Protein AF-A0A7J7REA4-F1 (afdb_monomer_lite)

Foldseek 3Di:
DPDQDPCRVPPLVVVLVVCCVPPNDVVSVVSVPDRDDPVVVVVVVVVVVVVVVVVVVVVVPDDDDDDDDDDDDDDDDDDDPPPPPPPPDDDDDDDDDDDDDDPDDPDDPPVVVPPVPDDDDDDDPPPVVPPPPDDDDDDDDDDDDDDDDPDDPDPDDPPVVVLCVVCVVVVNNVLCVCLVVDDPVVNVVSSVVSVVDDPLQVQLLVQLLLCQLVQQEAEEEEFADACVQQVDQATQQQDQLDAPVSDGLQLLLLLLQVQSQVVSCVVPVHGGAHAYEYEYEPSHQPVVVVVCVVCVVNPDDPVRYHYWYFDKDFWAFPVGHGFALAPPHTRIDGQASLSVLVRCVVVVVLVVSVVSNHFKYKYAYSFFSLANTSRSNVVSVCVVLVWQKEFEFAFCDDVDAVPDLQDQFWFWDADPNFIFTQGSVRDDSVQSPDADPVRHRPRGGGGRRIMMHTSVLSVCCNPPVSVVFFWDKDFDQGFGQDPVRDTDRDPGRRTIDTHTYPRRSSRVIPGYDYHYDHCLNHGQGDRHHCPPDNGSHSVSNQVSQQLQQLVLLVVLAAFEADPVRHTADNDQDDDDDDDDDDDDDDDDDDDPDPPSDPAAEEERSNCPSRSPNCNVQGHPYYAYPPWYQYPVGIDHADPVGD

Organism: Pipistrellus kuhlii (NCBI:txid59472)

Secondary structure (DSSP, 8-state):
-PPPPHIIIIIHHHHHHHHHHHH-GGGHHHHTT----HHHHHHHHHHHHHHHHHHHHHHHS----------------S----SSSTTSS-------------SS---SSSHHHHGGG-------TTSGGGSTT--------------------------HHHHHHHHHHTT-GGGGTTGGGS-HHHHHHHHHHHHHSSHHHHHHHHHHHHHHHTT-EEEEEE---BSGGGT-SSBGGG-B---TT--BHHHHHHHHHHHHHHHHHHHHSS-----EEEEE-TTTHHHHHHHHHHTGGGGS-GGGEEEEE--EEE-EETTSPBPEEETTEE-EEE--GGGHHHHHHHTTHHHHHHHTT--EEEEEETTBTT--TT-HHHHHHHHHTT-SEEEEEEESBSSSB---TT-S--EEEEETTEEEEE-TTTS-HHHHT-B-TTSSBSS-EEEEEEEEEEHHHHHHIIIIIGGGPPPEEEEE---EE-TTS-EE--SS--EEEEE--TTGGGGG-SSEEEEE--HHHH--B--S-TTSSSSSSHHHHHHHHHHHHHHHHHHTT-EEE-TTSPBPPSS-----S----------------S--PPP-EEE-TTT-SSSTT-HHHHTT-EEESSEEEETTEEEEPBTTB-

pLDDT: mean 73.22, std 26.01, range [21.48, 98.88]

Radius of gyration: 33.69 Å; chains: 1; bounding box: 92×97×98 Å

InterPro domains:
  IPR002618 UDPGP family [PF01704] (214-561)
  IPR029044 Nucleotide-diphospho-sugar transferases [G3DSA:3.90.550.10] (149-557)
  IPR029044 Nucleotide-diphospho-sugar transferases [SSF53448] (160-635)
  IPR039741 UDP-sugar pyrophosphorylase [PTHR11952] (206-632)

Sequence (642 aa):
MKPHTIAEDLRLPEAKDIVLVMLEDEFVTKWSAVSLSNDTVCRRIDDMSADILDQVCALTRNPSSNLKEDPPTHPPGQDEFSHFFDTVGGFAIDNEYRPASDKNSRMPGILCVVLNLTVFQPNGPGLLAKLQSATQLPRILDAKNHTSFHTAWHQGVMNVSELRHQLSRAGQEHLLQFCDELEAAQQAELYVELQATPEISTYAVMQGLLHISQNRVAVLLLAGGQGTRLGVTYPKGMYDVGLPSHKTLFQLQAERILKLQQLAEKCHGNRCTIPWYIMTSGRTMRSTEEFFAKHRYFGLQKENVVFFQQGMLPAMSFDGKILLEEKSKVSMAPDGNGGLYRALAAWDIVGDMERRGVGCVHVYCVDNILVRVADPRFIGFCVQQGADCCAKERPFSTVVEKTNPTEPVGVVCRVDGVYQVVEYSEISLATAQRRSPDGRLLFNAGNIANHFFTVPFLRDIVNVHEPQLQHHVAQKKIPYVDSQGQLIEPDKPNGIKMEKFVFDIFQFAKKFVVYEVLREDEFSPLKNADSQNGKDNPTTARHALMSLHHCWVLNAGGHFIDENGCRLPAIPRTAAHGQPEAVTAGVVDNLKDASDNPIQCEVSPLSSYAGEGLESLVANREFHAPLIIDEHGAHELVKNGL

Structure (mmCIF, N/CA/C/O backbone):
data_AF-A0A7J7REA4-F1
#
_entry.id   AF-A0A7J7REA4-F1
#
loop_
_atom_site.group_PDB
_atom_site.id
_atom_site.type_symbol
_atom_site.label_atom_id
_atom_site.label_alt_id
_atom_site.label_comp_id
_atom_site.label_asym_id
_atom_site.label_entity_id
_atom_site.label_seq_id
_atom_site.pdbx_PDB_ins_code
_atom_site.Cartn_x
_atom_site.Cartn_y
_atom_site.Cartn_z
_atom_site.occupancy
_atom_site.B_iso_or_equiv
_atom_site.auth_seq_id
_atom_site.auth_comp_id
_atom_site.auth_asym_id
_atom_site.auth_atom_id
_atom_site.pdbx_PDB_model_num
ATOM 1 N N . MET A 1 1 ? 14.511 61.346 -23.668 1.00 34.56 1 MET A N 1
ATOM 2 C CA . MET A 1 1 ? 13.964 60.764 -22.424 1.00 34.56 1 MET A CA 1
ATOM 3 C C . MET A 1 1 ? 15.070 59.947 -21.789 1.00 34.56 1 MET A C 1
ATOM 5 O O . MET A 1 1 ? 15.687 59.173 -22.510 1.00 34.56 1 MET A O 1
ATOM 9 N N . LYS A 1 2 ? 15.393 60.173 -20.511 1.00 41.50 2 LYS A N 1
ATOM 10 C CA . LYS A 1 2 ? 16.272 59.252 -19.776 1.00 41.50 2 LYS A CA 1
ATOM 11 C C . LYS A 1 2 ? 15.465 57.978 -19.482 1.00 41.50 2 LYS A C 1
ATOM 13 O O . LYS A 1 2 ? 14.281 58.124 -19.188 1.00 41.50 2 LYS A O 1
ATOM 18 N N . PRO A 1 3 ? 16.041 56.772 -19.605 1.00 41.50 3 PRO A N 1
ATOM 19 C CA . PRO A 1 3 ? 15.349 55.558 -19.199 1.00 41.50 3 PRO A CA 1
ATOM 20 C C . PRO A 1 3 ? 15.220 55.584 -17.673 1.00 41.50 3 PRO A C 1
ATOM 22 O O . PRO A 1 3 ? 16.229 55.684 -16.976 1.00 41.50 3 PRO A O 1
ATOM 25 N N . HIS A 1 4 ? 13.989 55.574 -17.170 1.00 48.53 4 HIS A N 1
ATOM 26 C CA . HIS A 1 4 ? 13.724 55.390 -15.746 1.00 48.53 4 HIS A CA 1
ATOM 27 C C . HIS A 1 4 ? 14.167 53.978 -15.341 1.00 48.53 4 HIS A C 1
ATOM 29 O O . HIS A 1 4 ? 14.070 53.035 -16.130 1.00 48.53 4 HIS A O 1
ATOM 35 N N . THR A 1 5 ? 14.774 53.848 -14.162 1.00 58.91 5 THR A N 1
ATOM 36 C CA . THR A 1 5 ? 15.313 52.572 -13.671 1.00 58.91 5 THR A CA 1
ATOM 37 C C . THR A 1 5 ? 14.235 51.815 -12.894 1.00 58.91 5 THR A C 1
ATOM 39 O O . THR A 1 5 ? 13.322 52.418 -12.339 1.00 58.91 5 THR A O 1
ATOM 42 N N . ILE A 1 6 ? 14.359 50.486 -12.790 1.00 51.84 6 ILE A N 1
ATOM 43 C CA . ILE A 1 6 ? 13.444 49.611 -12.022 1.00 51.84 6 ILE A CA 1
ATOM 44 C C . ILE A 1 6 ? 13.207 50.135 -10.587 1.00 51.84 6 ILE A C 1
ATOM 46 O O . ILE A 1 6 ? 12.127 49.962 -10.025 1.00 51.84 6 ILE A O 1
ATOM 50 N N . ALA A 1 7 ? 14.195 50.814 -9.995 1.00 51.56 7 ALA A N 1
ATOM 51 C CA . ALA A 1 7 ? 14.078 51.439 -8.680 1.00 51.56 7 ALA A CA 1
ATOM 52 C C . ALA A 1 7 ? 13.133 52.658 -8.660 1.00 51.56 7 ALA A C 1
ATOM 54 O O . ALA A 1 7 ? 12.422 52.853 -7.674 1.00 51.56 7 ALA A O 1
ATOM 55 N N . GLU A 1 8 ? 13.097 53.456 -9.731 1.00 57.34 8 GLU A N 1
ATOM 56 C CA . GLU A 1 8 ? 12.172 54.588 -9.876 1.00 57.34 8 GLU A CA 1
ATOM 57 C C . GLU A 1 8 ? 10.729 54.118 -10.124 1.00 57.34 8 GLU A C 1
ATOM 59 O O . GLU A 1 8 ? 9.806 54.733 -9.592 1.00 57.34 8 GLU A O 1
ATOM 64 N N . ASP A 1 9 ? 10.539 53.004 -10.840 1.00 56.31 9 ASP A N 1
ATOM 65 C CA . ASP A 1 9 ? 9.205 52.521 -11.228 1.00 56.31 9 ASP A CA 1
ATOM 66 C C . ASP A 1 9 ? 8.550 51.584 -10.199 1.00 56.31 9 ASP A C 1
ATOM 68 O O . ASP A 1 9 ? 7.333 51.625 -10.032 1.00 56.31 9 ASP A O 1
ATOM 72 N N . LEU A 1 10 ? 9.322 50.747 -9.492 1.00 53.38 10 LEU A N 1
ATOM 73 C CA . LEU A 1 10 ? 8.761 49.743 -8.572 1.00 53.38 10 LEU A CA 1
ATOM 74 C C . LEU A 1 10 ? 8.948 50.081 -7.092 1.00 53.38 10 LEU A C 1
ATOM 76 O O . LEU A 1 10 ? 8.084 49.761 -6.286 1.00 53.38 10 LEU A O 1
ATOM 80 N N . ARG A 1 11 ? 10.061 50.718 -6.708 1.00 55.75 11 ARG A N 1
ATOM 81 C CA . ARG A 1 11 ? 10.418 50.900 -5.285 1.00 55.75 11 ARG A CA 1
ATOM 82 C C . ARG A 1 11 ? 10.173 52.306 -4.763 1.00 55.75 11 ARG A C 1
ATOM 84 O O . ARG A 1 11 ? 9.809 52.480 -3.601 1.00 55.75 11 ARG A O 1
ATOM 91 N N . LEU A 1 12 ? 10.351 53.319 -5.606 1.00 62.44 12 LEU A N 1
ATOM 92 C CA . LEU A 1 12 ? 10.090 54.704 -5.233 1.00 62.44 12 LEU A CA 1
ATOM 93 C C . LEU A 1 12 ? 8.608 54.967 -4.877 1.00 62.44 12 LEU A C 1
ATOM 95 O O . LEU A 1 12 ? 8.391 55.726 -3.932 1.00 62.44 12 LEU A O 1
ATOM 99 N N . PRO A 1 13 ? 7.600 54.354 -5.537 1.00 66.81 13 PRO A N 1
ATOM 100 C CA . PRO A 1 13 ? 6.200 54.471 -5.116 1.00 66.81 13 PRO A CA 1
ATOM 101 C C . PRO A 1 13 ? 5.946 53.870 -3.725 1.00 66.81 13 PRO A C 1
ATOM 103 O O . PRO A 1 13 ? 5.397 54.547 -2.863 1.00 66.81 13 PRO A O 1
ATOM 106 N N . GLU A 1 14 ? 6.453 52.661 -3.460 1.00 62.25 14 GLU A N 1
ATOM 107 C CA . GLU A 1 14 ? 6.310 51.977 -2.162 1.00 62.25 14 GLU A CA 1
ATOM 108 C C . GLU A 1 14 ? 6.972 52.771 -1.022 1.00 62.25 14 GLU A C 1
ATOM 110 O O . GLU A 1 14 ? 6.407 52.937 0.058 1.00 62.25 14 GLU A O 1
ATOM 115 N N . ALA A 1 15 ? 8.163 53.327 -1.267 1.00 57.84 15 ALA A N 1
ATOM 116 C CA . ALA A 1 15 ? 8.858 54.165 -0.293 1.00 57.84 15 ALA A CA 1
ATOM 117 C C . ALA A 1 15 ? 8.123 55.492 -0.025 1.00 57.84 15 ALA A C 1
ATOM 119 O O . ALA A 1 15 ? 8.150 55.986 1.103 1.00 57.84 15 ALA A O 1
ATOM 120 N N . LYS A 1 16 ? 7.454 56.068 -1.034 1.00 63.91 16 LYS A N 1
ATOM 121 C CA . LYS A 1 16 ? 6.624 57.270 -0.862 1.00 63.91 16 LYS A CA 1
ATOM 122 C C . LYS A 1 16 ? 5.392 56.980 -0.018 1.00 63.91 16 LYS A C 1
ATOM 124 O O . LYS A 1 16 ? 5.098 57.786 0.856 1.00 63.91 16 LYS A O 1
ATOM 129 N N . ASP A 1 17 ? 4.745 55.835 -0.217 1.00 61.41 17 ASP A N 1
ATOM 130 C CA . ASP A 1 17 ? 3.595 55.423 0.592 1.00 61.41 17 ASP A CA 1
ATOM 131 C C . ASP A 1 17 ? 3.987 55.221 2.061 1.00 61.41 17 ASP A C 1
ATOM 133 O O . ASP A 1 17 ? 3.286 55.672 2.965 1.00 61.41 17 ASP A O 1
ATOM 137 N N . ILE A 1 18 ? 5.161 54.638 2.322 1.00 60.00 18 ILE A N 1
ATOM 138 C CA . ILE A 1 18 ? 5.683 54.489 3.688 1.00 60.00 18 ILE A CA 1
ATOM 139 C C . ILE A 1 18 ? 5.977 55.860 4.319 1.00 60.00 18 ILE A C 1
ATOM 141 O O . ILE A 1 18 ? 5.586 56.111 5.458 1.00 60.00 18 ILE A O 1
ATOM 145 N N . VAL A 1 19 ? 6.633 56.775 3.595 1.00 60.12 19 VAL A N 1
ATOM 146 C CA . VAL A 1 19 ? 6.941 58.126 4.104 1.00 60.12 19 VAL A CA 1
ATOM 147 C C . VAL A 1 19 ? 5.669 58.949 4.324 1.00 60.12 19 VAL A C 1
ATOM 149 O O . VAL A 1 19 ? 5.579 59.651 5.329 1.00 60.12 19 VAL A O 1
ATOM 152 N N . LEU A 1 20 ? 4.673 58.819 3.445 1.00 60.06 20 LEU A N 1
ATOM 153 C CA . LEU A 1 20 ? 3.367 59.464 3.571 1.00 60.06 20 LEU A CA 1
ATOM 154 C C . LEU A 1 20 ? 2.648 59.021 4.850 1.00 60.06 20 LEU A C 1
ATOM 156 O O . LEU A 1 20 ? 2.128 59.852 5.592 1.00 60.06 20 LEU A O 1
ATOM 160 N N . VAL A 1 21 ? 2.658 57.714 5.125 1.00 55.62 21 VAL A N 1
ATOM 161 C CA . VAL A 1 21 ? 2.012 57.126 6.305 1.00 55.62 21 VAL A CA 1
ATOM 162 C C . VAL A 1 21 ? 2.757 57.474 7.596 1.00 55.62 21 VAL A C 1
ATOM 164 O O . VAL A 1 21 ? 2.123 57.635 8.637 1.00 55.62 21 VAL A O 1
ATOM 167 N N . MET A 1 22 ? 4.087 57.592 7.555 1.00 50.84 22 MET A N 1
ATOM 168 C CA . MET A 1 22 ? 4.899 57.737 8.769 1.00 50.84 22 MET A CA 1
ATOM 169 C C . MET A 1 22 ? 5.287 59.178 9.129 1.00 50.84 22 MET A C 1
ATOM 171 O O . MET A 1 22 ? 5.562 59.429 10.301 1.00 50.84 22 MET A O 1
ATOM 175 N N . LEU A 1 23 ? 5.380 60.105 8.167 1.00 52.59 23 LEU A N 1
ATOM 176 C CA . LEU A 1 23 ? 6.039 61.409 8.368 1.00 52.59 23 LEU A CA 1
ATOM 177 C C . LEU A 1 23 ? 5.287 62.620 7.783 1.00 52.59 23 LEU A C 1
ATOM 179 O O . LEU A 1 23 ? 5.819 63.723 7.862 1.00 52.59 23 LEU A O 1
ATOM 183 N N . GLU A 1 24 ? 4.061 62.433 7.278 1.00 53.72 24 GLU A N 1
ATOM 184 C CA . GLU A 1 24 ? 3.180 63.457 6.680 1.00 53.72 24 GLU A CA 1
ATOM 185 C C . GLU A 1 24 ? 3.590 63.959 5.272 1.00 53.72 24 GLU A C 1
ATOM 187 O O . GLU A 1 24 ? 4.729 63.834 4.814 1.00 53.72 24 GLU A O 1
ATOM 192 N N . ASP A 1 25 ? 2.616 64.537 4.557 1.00 61.78 25 ASP A N 1
ATOM 193 C CA . ASP A 1 25 ? 2.636 64.779 3.101 1.00 61.78 25 ASP A CA 1
ATOM 194 C C . ASP A 1 25 ? 3.749 65.751 2.642 1.00 61.78 25 ASP A C 1
ATOM 196 O O . ASP A 1 25 ? 4.315 65.623 1.555 1.00 61.78 25 ASP A O 1
ATOM 200 N N . GLU A 1 26 ? 4.158 66.688 3.507 1.00 59.41 26 GLU A N 1
ATOM 201 C CA . GLU A 1 26 ? 5.188 67.696 3.197 1.00 59.41 26 GLU A CA 1
ATOM 202 C C . GLU A 1 26 ? 6.581 67.076 2.929 1.00 59.41 26 GLU A C 1
ATOM 204 O O . GLU A 1 26 ? 7.432 67.675 2.257 1.00 59.41 26 GLU A O 1
ATOM 209 N N . PHE A 1 27 ? 6.833 65.851 3.409 1.00 58.06 27 PHE A N 1
ATOM 210 C CA . PHE A 1 27 ? 8.107 65.146 3.224 1.00 58.06 27 PHE A CA 1
ATOM 211 C C . PHE A 1 27 ? 8.154 64.280 1.956 1.00 58.06 27 PHE A C 1
ATOM 213 O O . PHE A 1 27 ? 9.244 64.014 1.436 1.00 58.06 27 PHE A O 1
ATOM 220 N N . VAL A 1 28 ? 6.999 63.927 1.384 1.00 62.38 28 VAL A N 1
ATOM 221 C CA . VAL A 1 28 ? 6.887 63.147 0.137 1.00 62.38 28 VAL A CA 1
ATOM 222 C C . VAL A 1 28 ? 7.373 63.959 -1.070 1.00 62.38 28 VAL A C 1
ATOM 224 O O . VAL A 1 28 ? 8.021 63.435 -1.986 1.00 62.38 28 VAL A O 1
ATOM 227 N N . THR A 1 29 ? 7.159 65.276 -1.049 1.00 59.56 29 THR A N 1
ATOM 228 C CA . THR A 1 29 ? 7.605 66.204 -2.100 1.00 59.56 29 THR A CA 1
ATOM 229 C C . THR A 1 29 ? 9.129 66.334 -2.142 1.00 59.56 29 THR A C 1
ATOM 231 O O . THR A 1 29 ? 9.713 66.418 -3.221 1.00 59.56 29 THR A O 1
ATOM 234 N N . LYS A 1 30 ? 9.799 66.277 -0.980 1.00 59.06 30 LYS A N 1
ATOM 235 C CA . LYS A 1 30 ? 11.273 66.271 -0.888 1.00 59.06 30 LYS A CA 1
ATOM 236 C C . LYS A 1 30 ? 11.861 64.940 -1.347 1.00 59.06 30 LYS A C 1
ATOM 238 O O . LYS A 1 30 ? 12.885 64.930 -2.025 1.00 59.06 30 LYS A O 1
ATOM 243 N N . TRP A 1 31 ? 11.189 63.832 -1.037 1.00 61.72 31 TRP A N 1
ATOM 244 C CA . TRP A 1 31 ? 11.580 62.502 -1.507 1.00 61.72 31 TRP A CA 1
ATOM 245 C C . TRP A 1 31 ? 11.462 62.368 -3.031 1.00 61.72 31 TRP A C 1
ATOM 247 O O . TRP A 1 31 ? 12.294 61.743 -3.681 1.00 61.72 31 TRP A O 1
ATOM 257 N N . SER A 1 32 ? 10.479 63.046 -3.626 1.00 58.66 32 SER A N 1
ATOM 258 C CA . SER A 1 32 ? 10.269 63.084 -5.079 1.00 58.66 32 SER A CA 1
ATOM 259 C C . SER A 1 32 ? 11.353 63.842 -5.858 1.00 58.66 32 SER A C 1
ATOM 261 O O . SER A 1 32 ? 11.414 63.711 -7.076 1.00 58.66 32 SER A O 1
ATOM 263 N N . ALA A 1 33 ? 12.212 64.611 -5.180 1.00 57.78 33 ALA A N 1
ATOM 264 C CA . ALA A 1 33 ? 13.345 65.306 -5.793 1.00 57.78 33 ALA A CA 1
ATOM 265 C C . ALA A 1 33 ? 14.639 64.464 -5.820 1.00 57.78 33 ALA A C 1
ATOM 267 O O . ALA A 1 33 ? 15.648 64.902 -6.375 1.00 57.78 33 ALA A O 1
ATOM 268 N N . VAL A 1 34 ? 14.633 63.266 -5.221 1.00 56.44 34 VAL A N 1
ATOM 269 C CA . VAL A 1 34 ? 15.790 62.364 -5.185 1.00 56.44 34 VAL A CA 1
ATOM 270 C C . VAL A 1 34 ? 15.839 61.545 -6.479 1.00 56.44 34 VAL A C 1
ATOM 272 O O . VAL A 1 34 ? 14.990 60.689 -6.700 1.00 56.44 34 VAL A O 1
ATOM 275 N N . SER A 1 35 ? 16.838 61.789 -7.336 1.00 52.06 35 SER A N 1
ATOM 276 C CA . SER A 1 35 ? 17.049 60.980 -8.547 1.00 52.06 35 SER A CA 1
ATOM 277 C C . SER A 1 35 ? 17.828 59.705 -8.224 1.00 52.06 35 SER A C 1
ATOM 279 O O . SER A 1 35 ? 18.945 59.790 -7.699 1.00 52.06 35 SER A O 1
ATOM 281 N N . LEU A 1 36 ? 17.299 58.540 -8.593 1.00 57.06 36 LEU A N 1
ATOM 282 C CA . LEU A 1 36 ? 17.948 57.247 -8.367 1.00 57.06 36 LEU A CA 1
ATOM 283 C C . LEU A 1 36 ? 18.664 56.799 -9.649 1.00 57.06 36 LEU A C 1
ATOM 285 O O . LEU A 1 36 ? 18.225 55.908 -10.371 1.00 57.06 36 LEU A O 1
ATOM 289 N N . SER A 1 37 ? 19.796 57.449 -9.942 1.00 55.50 37 SER A N 1
ATOM 290 C CA . SER A 1 37 ? 20.697 57.003 -11.011 1.00 55.50 37 SER A CA 1
ATOM 291 C C . SER A 1 37 ? 21.472 55.759 -10.571 1.00 55.50 37 SER A C 1
ATOM 293 O O . SER A 1 37 ? 22.079 55.769 -9.495 1.00 55.50 37 SER A O 1
ATOM 295 N N . ASN A 1 38 ? 21.531 54.735 -11.430 1.00 52.44 38 ASN A N 1
ATOM 296 C CA . ASN A 1 38 ? 22.321 53.517 -11.199 1.00 52.44 38 ASN A CA 1
ATOM 297 C C . ASN A 1 38 ? 23.788 53.837 -10.853 1.00 52.44 38 ASN A C 1
ATOM 299 O O . ASN A 1 38 ? 24.350 53.233 -9.943 1.00 52.44 38 ASN A O 1
ATOM 303 N N . ASP A 1 39 ? 24.371 54.869 -11.473 1.00 51.62 39 ASP A N 1
ATOM 304 C CA . ASP A 1 39 ? 25.755 55.288 -11.212 1.00 51.62 39 ASP A CA 1
ATOM 305 C C . ASP A 1 39 ? 25.960 55.834 -9.790 1.00 51.62 39 ASP A C 1
ATOM 307 O O . ASP A 1 39 ? 27.051 55.746 -9.231 1.00 51.62 39 ASP A O 1
ATOM 311 N N . THR A 1 40 ? 24.923 56.427 -9.191 1.00 51.72 40 THR A N 1
ATOM 312 C CA . THR A 1 40 ? 24.986 56.966 -7.819 1.00 51.72 40 THR A CA 1
ATOM 313 C C . THR A 1 40 ? 24.809 55.867 -6.775 1.00 51.72 40 THR A C 1
ATOM 315 O O . THR A 1 40 ? 25.388 55.959 -5.693 1.00 51.72 40 THR A O 1
ATOM 318 N N . VAL A 1 41 ? 24.047 54.821 -7.105 1.00 51.44 41 VAL A N 1
ATOM 319 C CA . VAL A 1 41 ? 23.875 53.639 -6.251 1.00 51.44 41 VAL A CA 1
ATOM 320 C C . VAL A 1 41 ? 25.150 52.793 -6.250 1.00 51.44 41 VAL A C 1
ATOM 322 O O . VAL A 1 41 ? 25.654 52.490 -5.172 1.00 51.44 41 VAL A O 1
ATOM 325 N N . CYS A 1 42 ? 25.735 52.507 -7.420 1.00 47.00 42 CYS A N 1
ATOM 326 C CA . CYS A 1 42 ? 26.993 51.755 -7.513 1.00 47.00 42 CYS A CA 1
ATOM 327 C C . CYS A 1 42 ? 28.130 52.428 -6.736 1.00 47.00 42 CYS A C 1
ATOM 329 O O . CYS A 1 42 ? 28.771 51.786 -5.911 1.00 47.00 42 CYS A O 1
ATOM 331 N N . ARG A 1 43 ? 28.320 53.742 -6.914 1.00 50.59 43 ARG A N 1
ATOM 332 C CA . ARG A 1 43 ? 29.416 54.474 -6.261 1.00 50.59 43 ARG A CA 1
ATOM 333 C C . ARG A 1 43 ? 29.320 54.441 -4.727 1.00 50.59 43 ARG A C 1
ATOM 335 O O . ARG A 1 43 ? 30.330 54.317 -4.053 1.00 50.59 43 ARG A O 1
ATOM 342 N N . ARG A 1 44 ? 28.103 54.478 -4.172 1.00 49.47 44 ARG A N 1
ATOM 343 C CA . ARG A 1 44 ? 27.873 54.376 -2.718 1.00 49.47 44 ARG A CA 1
ATOM 344 C C . ARG A 1 44 ? 28.105 52.976 -2.160 1.00 49.47 44 ARG A C 1
ATOM 346 O O . ARG A 1 44 ? 28.542 52.858 -1.021 1.00 49.47 44 ARG A O 1
ATOM 353 N N . ILE A 1 45 ? 27.813 51.940 -2.943 1.00 48.66 45 ILE A N 1
ATOM 354 C CA . ILE A 1 45 ? 28.103 50.553 -2.564 1.00 48.66 45 ILE A CA 1
ATOM 355 C C . ILE A 1 45 ? 29.619 50.332 -2.523 1.00 48.66 45 ILE A C 1
ATOM 357 O O . ILE A 1 45 ? 30.111 49.738 -1.565 1.00 48.66 45 ILE A O 1
ATOM 361 N N . ASP A 1 46 ? 30.353 50.869 -3.500 1.00 48.12 46 ASP A N 1
ATOM 362 C CA . ASP A 1 46 ? 31.818 50.794 -3.540 1.00 48.12 46 ASP A CA 1
ATOM 363 C C . ASP A 1 46 ? 32.459 51.533 -2.349 1.00 48.12 46 ASP A C 1
ATOM 365 O O . ASP A 1 46 ? 33.327 50.977 -1.674 1.00 48.12 46 ASP A O 1
ATOM 369 N N . ASP A 1 47 ? 31.981 52.741 -2.027 1.00 50.62 47 ASP A N 1
ATOM 370 C CA . ASP A 1 47 ? 32.470 53.520 -0.880 1.00 50.62 47 ASP A CA 1
ATOM 371 C C . ASP A 1 47 ? 32.213 52.796 0.459 1.00 50.62 47 ASP A C 1
ATOM 373 O O . ASP A 1 47 ? 33.094 52.723 1.315 1.00 50.62 47 ASP A O 1
ATOM 377 N N . MET A 1 48 ? 31.027 52.197 0.633 1.00 49.50 48 MET A N 1
ATOM 378 C CA . MET A 1 48 ? 30.692 51.407 1.828 1.00 49.50 48 MET A CA 1
ATOM 379 C C . MET A 1 48 ? 31.527 50.126 1.940 1.00 49.50 48 MET A C 1
ATOM 381 O O . MET A 1 48 ? 31.933 49.739 3.035 1.00 49.50 48 MET A O 1
ATOM 385 N N . SER A 1 49 ? 31.789 49.461 0.813 1.00 46.56 49 SER A N 1
ATOM 386 C CA . SER A 1 49 ? 32.636 48.268 0.760 1.00 46.56 49 SER A CA 1
ATOM 387 C C . SER A 1 49 ? 34.074 48.579 1.172 1.00 46.56 49 SER A C 1
ATOM 389 O O . SER A 1 49 ? 34.686 47.762 1.863 1.00 46.56 49 SER A O 1
ATOM 391 N N . ALA A 1 50 ? 34.616 49.724 0.753 1.00 50.91 50 ALA A N 1
ATOM 392 C CA . ALA A 1 50 ? 35.959 50.150 1.128 1.00 50.91 50 ALA A CA 1
ATOM 393 C C . ALA A 1 50 ? 36.060 50.438 2.635 1.00 50.91 50 ALA A C 1
ATOM 395 O O . ALA A 1 50 ? 36.994 49.974 3.286 1.00 50.91 50 ALA A O 1
ATOM 396 N N . ASP A 1 51 ? 35.058 51.112 3.203 1.00 47.00 51 ASP A N 1
ATOM 397 C CA . ASP A 1 51 ? 35.046 51.495 4.619 1.00 47.00 51 ASP A CA 1
ATOM 398 C C . ASP A 1 51 ? 34.940 50.274 5.557 1.00 47.00 51 ASP A C 1
ATOM 400 O O . ASP A 1 51 ? 35.645 50.176 6.563 1.00 47.00 51 ASP A O 1
ATOM 404 N N . ILE A 1 52 ? 34.133 49.271 5.184 1.00 50.34 52 ILE A N 1
ATOM 405 C CA . ILE A 1 52 ? 34.048 47.991 5.910 1.00 50.34 52 ILE A CA 1
ATOM 406 C C . ILE A 1 52 ? 35.389 47.246 5.858 1.00 50.34 52 ILE A C 1
ATOM 408 O O . ILE A 1 52 ? 35.839 46.694 6.865 1.00 50.34 52 ILE A O 1
ATOM 412 N N . LEU A 1 53 ? 36.046 47.231 4.695 1.00 48.34 53 LEU A N 1
ATOM 413 C CA . LEU A 1 53 ? 37.326 46.548 4.521 1.00 48.34 53 LEU A CA 1
ATOM 414 C C . LEU A 1 53 ? 38.428 47.192 5.376 1.00 48.34 53 LEU A C 1
ATOM 416 O O . LEU A 1 53 ? 39.211 46.476 6.009 1.00 48.34 53 LEU A O 1
ATOM 420 N N . ASP A 1 54 ? 38.450 48.523 5.452 1.00 51.75 54 ASP A N 1
ATOM 421 C CA . ASP A 1 54 ? 39.396 49.275 6.275 1.00 51.75 54 ASP A CA 1
ATOM 422 C C . ASP A 1 54 ? 39.165 49.046 7.775 1.00 51.75 54 ASP A C 1
ATOM 424 O O . ASP A 1 54 ? 40.128 48.843 8.520 1.00 51.75 54 ASP A O 1
ATOM 428 N N . GLN A 1 55 ? 37.909 48.969 8.225 1.00 48.91 55 GLN A N 1
ATOM 429 C CA . GLN A 1 55 ? 37.582 48.655 9.621 1.00 48.91 55 GLN A CA 1
ATOM 430 C C . GLN A 1 55 ? 38.010 47.231 10.011 1.00 48.91 55 GLN A C 1
ATOM 432 O O . GLN A 1 55 ? 38.601 47.021 11.074 1.00 48.91 55 GLN A O 1
ATOM 437 N N . VAL A 1 56 ? 37.799 46.251 9.130 1.00 44.78 56 VAL A N 1
ATOM 438 C CA . VAL A 1 56 ? 38.230 44.860 9.353 1.00 44.78 56 VAL A CA 1
ATOM 439 C C . VAL A 1 56 ? 39.762 44.744 9.351 1.00 44.78 56 VAL A C 1
ATOM 441 O O . VAL A 1 56 ? 40.350 44.027 10.169 1.00 44.78 56 VAL A O 1
ATOM 444 N N . CYS A 1 57 ? 40.438 45.494 8.480 1.00 49.50 57 CYS A N 1
ATOM 445 C CA . CYS A 1 57 ? 41.898 45.586 8.451 1.00 49.50 57 CYS A CA 1
ATOM 446 C C . CYS A 1 57 ? 42.479 46.300 9.686 1.00 49.50 57 CYS A C 1
ATOM 448 O O . CYS A 1 57 ? 43.563 45.939 10.146 1.00 49.50 57 CYS A O 1
ATOM 450 N N . ALA A 1 58 ? 41.782 47.282 10.259 1.00 45.88 58 ALA A N 1
ATOM 451 C CA . ALA A 1 58 ? 42.195 47.940 11.499 1.00 45.88 58 ALA A CA 1
ATOM 452 C C . ALA A 1 58 ? 42.095 46.998 12.712 1.00 45.88 58 ALA A C 1
ATOM 454 O O . ALA A 1 58 ? 43.002 46.968 13.545 1.00 45.88 58 ALA A O 1
ATOM 455 N N . LEU A 1 59 ? 41.044 46.172 12.772 1.00 45.06 59 LEU A N 1
ATOM 456 C CA . LEU A 1 59 ? 40.833 45.186 13.841 1.00 45.06 59 LEU A CA 1
ATOM 457 C C . LEU A 1 59 ? 41.859 44.045 13.818 1.00 45.06 59 LEU A C 1
ATOM 459 O O . LEU A 1 59 ? 42.223 43.510 14.861 1.00 45.06 59 LEU A O 1
ATOM 463 N N . THR A 1 60 ? 42.372 43.697 12.639 1.00 41.31 60 THR A N 1
ATOM 464 C CA . THR A 1 60 ? 43.360 42.619 12.467 1.00 41.31 60 THR A CA 1
ATOM 465 C C . THR A 1 60 ? 44.810 43.074 12.664 1.00 41.31 60 THR A C 1
ATOM 467 O O . THR A 1 60 ? 45.693 42.236 12.836 1.00 41.31 60 THR A O 1
ATOM 470 N N . ARG A 1 61 ? 45.081 44.389 12.687 1.00 43.06 61 ARG A N 1
ATOM 471 C CA . ARG A 1 61 ? 46.439 44.951 12.830 1.00 43.06 61 ARG A CA 1
ATOM 472 C C . ARG A 1 61 ? 46.856 45.283 14.265 1.00 43.06 61 ARG A C 1
ATOM 474 O O . ARG A 1 61 ? 48.022 45.614 14.460 1.00 43.06 61 ARG A O 1
ATOM 481 N N . ASN A 1 62 ? 45.967 45.182 15.256 1.00 41.75 62 ASN A N 1
ATOM 482 C CA . ASN A 1 62 ? 46.276 45.557 16.641 1.00 41.75 62 ASN A CA 1
ATOM 483 C C . ASN A 1 62 ? 45.995 44.419 17.647 1.00 41.75 62 ASN A C 1
ATOM 485 O O . ASN A 1 62 ? 44.984 44.434 18.350 1.00 41.75 62 ASN A O 1
ATOM 489 N N . PRO A 1 63 ? 46.878 43.411 17.749 1.00 46.91 63 PRO A N 1
ATOM 490 C CA . PRO A 1 63 ? 46.826 42.441 18.829 1.00 46.91 63 PRO A CA 1
ATOM 491 C C . PRO A 1 63 ? 47.541 43.040 20.050 1.00 46.91 63 PRO A C 1
ATOM 493 O O . PRO A 1 63 ? 48.760 43.186 20.015 1.00 46.91 63 PRO A O 1
ATOM 496 N N . SER A 1 64 ? 46.798 43.341 21.125 1.00 39.28 64 SER A N 1
ATOM 497 C CA . SER A 1 64 ? 47.240 43.676 22.509 1.00 39.28 64 SER A CA 1
ATOM 498 C C . SER A 1 64 ? 46.946 45.110 22.990 1.00 39.28 64 SER A C 1
ATOM 500 O O . SER A 1 64 ? 47.674 46.049 22.682 1.00 39.28 64 SER A O 1
ATOM 502 N N . SER A 1 65 ? 45.910 45.249 23.826 1.00 33.25 65 SER A N 1
ATOM 503 C CA . SER A 1 65 ? 45.784 46.112 25.032 1.00 33.25 65 SER A CA 1
ATOM 504 C C . SER A 1 65 ? 44.283 46.244 25.360 1.00 33.25 65 SER A C 1
ATOM 506 O O . SER A 1 65 ? 43.502 46.555 24.476 1.00 33.25 65 SER A O 1
ATOM 508 N N . ASN A 1 66 ? 43.724 45.989 26.543 1.00 32.38 66 ASN A N 1
ATOM 509 C CA . ASN A 1 66 ? 44.215 45.660 27.875 1.00 32.38 66 ASN A CA 1
ATOM 510 C C . ASN A 1 66 ? 43.184 44.722 28.540 1.00 32.38 66 ASN A C 1
ATOM 512 O O . ASN A 1 66 ? 42.044 45.126 28.752 1.00 32.38 66 ASN A O 1
ATOM 516 N N . LEU A 1 67 ? 43.597 43.511 28.917 1.00 33.50 67 LEU A N 1
ATOM 517 C CA . LEU A 1 67 ? 42.956 42.734 29.980 1.00 33.50 67 LEU A CA 1
ATOM 518 C C . LEU A 1 67 ? 43.597 43.171 31.305 1.00 33.50 67 LEU A C 1
ATOM 520 O O . LEU A 1 67 ? 44.822 43.165 31.424 1.00 33.50 67 LEU A O 1
ATOM 524 N N . LYS A 1 68 ? 42.785 43.559 32.290 1.00 29.61 68 LYS A N 1
ATOM 525 C CA . LYS A 1 68 ? 43.182 43.568 33.703 1.00 29.61 68 LYS A CA 1
ATOM 526 C C . LYS A 1 68 ? 42.273 42.593 34.442 1.00 29.61 68 LYS A C 1
ATOM 528 O O . LYS A 1 68 ? 41.064 42.796 34.478 1.00 29.61 68 LYS A O 1
ATOM 533 N N . GLU A 1 69 ? 42.885 41.539 34.965 1.00 33.91 69 GLU A N 1
ATOM 534 C CA . GLU A 1 69 ? 42.305 40.567 35.892 1.00 33.91 69 GLU A CA 1
ATOM 535 C C . GLU A 1 69 ? 42.283 41.141 37.319 1.00 33.91 69 GLU A C 1
ATOM 537 O O . GLU A 1 69 ? 43.222 41.838 37.704 1.00 33.91 69 GLU A O 1
ATOM 542 N N . ASP A 1 70 ? 41.263 40.786 38.106 1.00 26.34 70 ASP A N 1
ATOM 543 C CA . ASP A 1 70 ? 41.292 40.796 39.577 1.00 26.34 70 ASP A CA 1
ATOM 544 C C . ASP A 1 70 ? 40.690 39.466 40.119 1.00 26.34 70 ASP A C 1
ATOM 546 O O . ASP A 1 70 ? 39.907 38.827 39.410 1.00 26.34 70 ASP A O 1
ATOM 550 N N . PRO A 1 71 ? 41.078 38.998 41.331 1.00 28.06 71 PRO A N 1
ATOM 551 C CA . PRO A 1 71 ? 41.165 37.574 41.701 1.00 28.06 71 PRO A CA 1
ATOM 552 C C . PRO A 1 71 ? 40.000 37.052 42.601 1.00 28.06 71 PRO A C 1
ATOM 554 O O . PRO A 1 71 ? 39.097 37.814 42.945 1.00 28.06 71 PRO A O 1
ATOM 557 N N . PRO A 1 72 ? 39.975 35.744 42.973 1.00 44.00 72 PRO A N 1
ATOM 558 C CA . PRO A 1 72 ? 38.753 34.928 43.057 1.00 44.00 72 PRO A CA 1
ATOM 559 C C . PRO A 1 72 ? 38.247 34.613 44.480 1.00 44.00 72 PRO A C 1
ATOM 561 O O . PRO A 1 72 ? 39.033 34.488 45.418 1.00 44.00 72 PRO A O 1
ATOM 564 N N . THR A 1 73 ? 36.945 34.328 44.628 1.00 29.80 73 THR A N 1
ATOM 565 C CA . THR A 1 73 ? 36.375 33.687 45.835 1.00 29.80 73 THR A CA 1
ATOM 566 C C . THR A 1 73 ? 35.248 32.681 45.502 1.00 29.80 73 THR A C 1
ATOM 568 O O . THR A 1 73 ? 34.122 33.103 45.285 1.00 29.80 73 THR A O 1
ATOM 571 N N . HIS A 1 74 ? 35.601 31.377 45.465 1.00 30.06 74 HIS A N 1
ATOM 572 C CA . HIS A 1 74 ? 34.904 30.110 45.865 1.00 30.06 74 HIS A CA 1
ATOM 573 C C . HIS A 1 74 ? 33.350 29.919 45.829 1.00 30.06 74 HIS A C 1
ATOM 575 O O . HIS A 1 74 ? 32.635 30.867 46.122 1.00 30.06 74 HIS A O 1
ATOM 581 N N . PRO A 1 75 ? 32.802 28.661 45.829 1.00 33.19 75 PRO A N 1
ATOM 582 C CA . PRO A 1 75 ? 33.230 27.370 45.241 1.00 33.19 75 PRO A CA 1
ATOM 583 C C . PRO A 1 75 ? 32.036 26.620 44.524 1.00 33.19 75 PRO A C 1
ATOM 585 O O . PRO A 1 75 ? 31.067 27.273 44.154 1.00 33.19 75 PRO A O 1
ATOM 588 N N . PRO A 1 76 ? 32.088 25.301 44.210 1.00 39.19 76 PRO A N 1
ATOM 589 C CA . PRO A 1 76 ? 31.925 24.775 42.855 1.00 39.19 76 PRO A CA 1
ATOM 590 C C . PRO A 1 76 ? 30.513 24.258 42.506 1.00 39.19 76 PRO A C 1
ATOM 592 O O . PRO A 1 76 ? 29.900 23.498 43.258 1.00 39.19 76 PRO A O 1
ATOM 595 N N . GLY A 1 77 ? 30.066 24.545 41.286 1.00 34.66 77 GLY A N 1
ATOM 596 C CA . GLY A 1 77 ? 28.952 23.843 40.656 1.00 34.66 77 GLY A CA 1
ATOM 597 C C . GLY A 1 77 ? 28.364 24.630 39.491 1.00 34.66 77 GLY A C 1
ATOM 598 O O . GLY A 1 77 ? 27.919 25.748 39.698 1.00 34.66 77 GLY A O 1
ATOM 599 N N . GLN A 1 78 ? 28.301 23.978 38.327 1.00 29.53 78 GLN A N 1
ATOM 600 C CA . GLN A 1 78 ? 27.619 24.371 37.083 1.00 29.53 78 GLN A CA 1
ATOM 601 C C . GLN A 1 78 ? 28.416 25.192 36.049 1.00 29.53 78 GLN A C 1
ATOM 603 O O . GLN A 1 78 ? 28.934 26.267 36.314 1.00 29.53 78 GLN A O 1
ATOM 608 N N . ASP A 1 79 ? 28.500 24.568 34.870 1.00 37.00 79 ASP A N 1
ATOM 609 C CA . ASP A 1 79 ? 28.695 25.044 33.497 1.00 37.00 79 ASP A CA 1
ATOM 610 C C . ASP A 1 79 ? 28.891 26.552 33.244 1.00 37.00 79 ASP A C 1
ATOM 612 O O . ASP A 1 79 ? 27.958 27.338 33.367 1.00 37.00 79 ASP A O 1
ATOM 616 N N . GLU A 1 80 ? 30.051 26.920 32.685 1.00 27.80 80 GLU A N 1
ATOM 617 C CA . GLU A 1 80 ? 30.230 28.170 31.932 1.00 27.80 80 GLU A CA 1
ATOM 618 C C . GLU A 1 80 ? 30.960 27.900 30.605 1.00 27.80 80 GLU A C 1
ATOM 620 O O . GLU A 1 80 ? 32.183 27.928 30.497 1.00 27.80 80 GLU A O 1
ATOM 625 N N . PHE A 1 81 ? 30.170 27.637 29.563 1.00 28.34 81 PHE A N 1
ATOM 626 C CA . PHE A 1 81 ? 30.565 27.761 28.155 1.00 28.34 81 PHE A CA 1
ATOM 627 C C . PHE A 1 81 ? 29.507 28.595 27.406 1.00 28.34 81 PHE A C 1
ATOM 629 O O . PHE A 1 81 ? 29.099 28.252 26.300 1.00 28.34 81 PHE A O 1
ATOM 636 N N . SER A 1 82 ? 29.013 29.677 28.029 1.00 32.19 82 SER A N 1
ATOM 637 C CA . SER A 1 82 ? 27.977 30.543 27.438 1.00 32.19 82 SER A CA 1
ATOM 638 C C . SER A 1 82 ? 28.291 32.042 27.413 1.00 32.19 82 SER A C 1
ATOM 640 O O . SER A 1 82 ? 27.378 32.815 27.155 1.00 32.19 82 SER A O 1
ATOM 642 N N . HIS A 1 83 ? 29.534 32.495 27.618 1.00 29.73 83 HIS A N 1
ATOM 643 C CA . HIS A 1 83 ? 29.801 33.944 27.708 1.00 29.73 83 HIS A CA 1
ATOM 644 C C . HIS A 1 83 ? 30.777 34.528 26.675 1.00 29.73 83 HIS A C 1
ATOM 646 O O . HIS A 1 83 ? 31.493 35.482 26.963 1.00 29.73 83 HIS A O 1
ATOM 652 N N . PHE A 1 84 ? 30.772 34.010 25.441 1.00 26.92 84 PHE A N 1
ATOM 653 C CA . PHE A 1 84 ? 31.502 34.643 24.325 1.00 26.92 84 PHE A CA 1
ATOM 654 C C . PHE A 1 84 ? 30.650 34.953 23.079 1.00 26.92 84 PHE A C 1
ATOM 656 O O . PHE A 1 84 ? 31.134 35.611 22.166 1.00 26.92 84 PHE A O 1
ATOM 663 N N . PHE A 1 85 ? 29.373 34.550 23.033 1.00 26.27 85 PHE A N 1
ATOM 664 C CA . PHE A 1 85 ? 28.501 34.795 21.869 1.00 26.27 85 PHE A CA 1
ATOM 665 C C . PHE A 1 85 ? 27.483 35.941 22.032 1.00 26.27 85 PHE A C 1
ATOM 667 O O . PHE A 1 85 ? 26.769 36.249 21.081 1.00 26.27 85 PHE A O 1
ATOM 674 N N . ASP A 1 86 ? 27.474 36.645 23.166 1.00 27.39 86 ASP A N 1
ATOM 675 C CA . ASP A 1 86 ? 26.412 37.611 23.504 1.00 27.39 86 ASP A CA 1
ATOM 676 C C . ASP A 1 86 ? 26.655 39.081 23.100 1.00 27.39 86 ASP A C 1
ATOM 678 O O . ASP A 1 86 ? 25.893 39.956 23.500 1.00 27.39 86 ASP A O 1
ATOM 682 N N . THR A 1 87 ? 27.637 39.399 22.246 1.00 29.22 87 THR A N 1
ATOM 683 C CA . THR A 1 87 ? 27.900 40.811 21.855 1.00 29.22 87 THR A CA 1
ATOM 684 C C . THR A 1 87 ? 27.585 41.154 20.394 1.00 29.22 87 THR A C 1
ATOM 686 O O . THR A 1 87 ? 27.919 42.242 19.937 1.00 29.22 87 THR A O 1
ATOM 689 N N . VAL A 1 88 ? 26.910 40.279 19.636 1.00 28.86 88 VAL A N 1
ATOM 690 C CA . VAL A 1 88 ? 26.459 40.615 18.259 1.00 28.86 88 VAL A CA 1
ATOM 691 C C . VAL A 1 88 ? 24.950 40.407 18.043 1.00 28.86 88 VAL A C 1
ATOM 693 O O . VAL A 1 88 ? 24.421 40.728 16.984 1.00 28.86 88 VAL A O 1
ATOM 696 N N . GLY A 1 89 ? 24.203 39.970 19.059 1.00 28.61 89 GLY A N 1
ATOM 697 C CA . GLY A 1 89 ? 22.755 39.761 18.963 1.00 28.61 89 GLY A CA 1
ATOM 698 C C . GLY A 1 89 ? 21.996 40.411 20.110 1.00 28.61 89 GLY A C 1
ATOM 699 O O . GLY A 1 89 ? 21.570 39.717 21.021 1.00 28.61 89 GLY A O 1
ATOM 700 N N . GLY A 1 90 ? 21.807 41.732 20.083 1.00 25.00 90 GLY A N 1
ATOM 701 C CA . GLY A 1 90 ? 21.067 42.395 21.156 1.00 25.00 90 GLY A CA 1
ATOM 702 C C . GLY A 1 90 ? 20.789 43.874 20.930 1.00 25.00 90 GLY A C 1
ATOM 703 O O . GLY A 1 90 ? 21.280 44.705 21.682 1.00 25.00 90 GLY A O 1
ATOM 704 N N . PHE A 1 91 ? 19.972 44.217 19.933 1.00 27.19 91 PHE A N 1
ATOM 705 C CA . PHE A 1 91 ? 19.215 45.472 19.978 1.00 27.19 91 PHE A CA 1
ATOM 706 C C . PHE A 1 91 ? 17.768 45.148 20.348 1.00 27.19 91 PHE A C 1
ATOM 708 O O . PHE A 1 91 ? 16.913 44.937 19.490 1.00 27.19 91 PHE A O 1
ATOM 715 N N . ALA A 1 92 ? 17.522 45.078 21.656 1.00 26.20 92 ALA A N 1
ATOM 716 C CA . ALA A 1 92 ? 16.199 45.297 22.212 1.00 26.20 92 ALA A CA 1
ATOM 717 C C . ALA A 1 92 ? 15.890 46.798 22.124 1.00 26.20 92 ALA A C 1
ATOM 719 O O . ALA A 1 92 ? 16.723 47.647 22.443 1.00 26.20 92 ALA A O 1
ATOM 720 N N . ILE A 1 93 ? 14.696 47.104 21.631 1.00 30.92 93 ILE A N 1
ATOM 721 C CA . ILE A 1 93 ? 14.126 48.444 21.590 1.00 30.92 93 ILE A CA 1
ATOM 722 C C . ILE A 1 93 ? 13.799 48.821 23.032 1.00 30.92 93 ILE A C 1
ATOM 724 O O . ILE A 1 93 ? 12.897 48.220 23.606 1.00 30.92 93 ILE A O 1
ATOM 728 N N . ASP A 1 94 ? 14.481 49.822 23.585 1.00 25.81 94 ASP A N 1
ATOM 729 C CA . ASP A 1 94 ? 13.961 50.544 24.741 1.00 25.81 94 ASP A CA 1
ATOM 730 C C . ASP A 1 94 ? 13.857 52.038 24.436 1.00 25.81 94 ASP A C 1
ATOM 732 O O . ASP A 1 94 ? 14.801 52.713 24.017 1.00 25.81 94 ASP A O 1
ATOM 736 N N . ASN A 1 95 ? 12.624 52.511 24.587 1.00 31.38 95 ASN A N 1
ATOM 737 C CA . ASN A 1 95 ? 12.186 53.883 24.433 1.00 31.38 95 ASN A CA 1
ATOM 738 C C . ASN A 1 95 ? 12.747 54.734 25.572 1.00 31.38 95 ASN A C 1
ATOM 740 O O . ASN A 1 95 ? 12.283 54.591 26.695 1.00 31.38 95 ASN A O 1
ATOM 744 N N . GLU A 1 96 ? 13.601 55.714 25.283 1.00 26.39 96 GLU A N 1
ATOM 745 C CA . GLU A 1 96 ? 13.615 56.949 26.072 1.00 26.39 96 GLU A CA 1
ATOM 746 C C . GLU A 1 96 ? 14.174 58.127 25.262 1.00 26.39 96 GLU A C 1
ATOM 748 O O . GLU A 1 96 ? 15.356 58.230 24.940 1.00 26.39 96 GLU A O 1
ATOM 753 N N . TYR A 1 97 ? 13.271 59.036 24.903 1.00 26.19 97 TYR A N 1
ATOM 754 C CA . TYR A 1 97 ? 13.569 60.295 24.236 1.00 26.19 97 TYR A CA 1
ATOM 755 C C . TYR A 1 97 ? 13.912 61.348 25.298 1.00 26.19 97 TYR A C 1
ATOM 757 O O . TYR A 1 97 ? 13.062 61.674 26.130 1.00 26.19 97 TYR A O 1
ATOM 765 N N . ARG A 1 98 ? 15.105 61.960 25.247 1.00 25.39 98 ARG A N 1
ATOM 766 C CA . ARG A 1 98 ? 15.336 63.283 25.860 1.00 25.39 98 ARG A CA 1
ATOM 767 C C . ARG A 1 98 ? 16.183 64.215 24.983 1.00 25.39 98 ARG A C 1
ATOM 769 O O . ARG A 1 98 ? 17.077 63.741 24.287 1.00 25.39 98 ARG A O 1
ATOM 776 N N . PRO A 1 99 ? 15.905 65.537 24.996 1.00 36.16 99 PRO A N 1
ATOM 777 C CA . PRO A 1 99 ? 16.314 66.459 23.939 1.00 36.16 99 PRO A CA 1
ATOM 778 C C . PRO A 1 99 ? 17.401 67.454 24.388 1.00 36.16 99 PRO A C 1
ATOM 780 O O . PRO A 1 99 ? 17.295 68.041 25.460 1.00 36.16 99 PRO A O 1
ATOM 783 N N . ALA A 1 100 ? 18.389 67.724 23.533 1.00 23.81 100 ALA A N 1
ATOM 784 C CA . ALA A 1 100 ? 19.225 68.935 23.579 1.00 23.81 100 ALA A CA 1
ATOM 785 C C . ALA A 1 100 ? 19.931 69.091 22.218 1.00 23.81 100 ALA A C 1
ATOM 787 O O . ALA A 1 100 ? 20.729 68.255 21.819 1.00 23.81 100 ALA A O 1
ATOM 788 N N . SER A 1 101 ? 19.405 69.950 21.345 1.00 33.50 101 SER A N 1
ATOM 789 C CA . SER A 1 101 ? 19.926 71.299 21.078 1.00 33.50 101 SER A CA 1
ATOM 790 C C . SER A 1 101 ? 21.245 71.317 20.300 1.00 33.50 101 SER A C 1
ATOM 792 O O . SER A 1 101 ? 22.251 71.801 20.800 1.00 33.50 101 SER A O 1
ATOM 794 N N . ASP A 1 102 ? 21.202 70.891 19.036 1.00 27.09 102 ASP A N 1
ATOM 795 C CA . ASP A 1 102 ? 21.926 71.645 18.017 1.00 27.09 102 ASP A CA 1
ATOM 796 C C . ASP A 1 102 ? 21.242 71.565 16.647 1.00 27.09 102 ASP A C 1
ATOM 798 O O . ASP A 1 102 ? 20.778 70.514 16.195 1.00 27.09 102 ASP A O 1
ATOM 802 N N . LYS A 1 103 ? 21.094 72.727 16.014 1.00 34.22 103 LYS A N 1
ATOM 803 C CA . LYS A 1 103 ? 20.364 72.915 14.757 1.00 34.22 103 LYS A CA 1
ATOM 804 C C . LYS A 1 103 ? 21.347 72.786 13.592 1.00 34.22 103 LYS A C 1
ATOM 806 O O . LYS A 1 103 ? 21.770 73.824 13.106 1.00 34.22 103 LYS A O 1
ATOM 811 N N . ASN A 1 104 ? 21.722 71.569 13.161 1.00 31.28 104 ASN A N 1
ATOM 812 C CA . ASN A 1 104 ? 22.193 71.312 11.775 1.00 31.28 104 ASN A CA 1
ATOM 813 C C . ASN A 1 104 ? 22.564 69.857 11.396 1.00 31.28 104 ASN A C 1
ATOM 815 O O . ASN A 1 104 ? 23.428 69.642 10.550 1.00 31.28 104 ASN A O 1
ATOM 819 N N . SER A 1 105 ? 21.902 68.825 11.922 1.00 31.36 105 SER A N 1
ATOM 820 C CA . SER A 1 105 ? 22.087 67.463 11.386 1.00 31.36 105 SER A CA 1
ATOM 821 C C . SER A 1 105 ? 20.888 66.557 11.674 1.00 31.36 105 SER A C 1
ATOM 823 O O . SER A 1 105 ? 20.772 65.927 12.719 1.00 31.36 105 SER A O 1
ATOM 825 N N . ARG A 1 106 ? 19.957 66.461 10.722 1.00 29.89 106 ARG A N 1
ATOM 826 C CA . ARG A 1 106 ? 18.898 65.439 10.735 1.00 29.89 106 ARG A CA 1
ATOM 827 C C . ARG A 1 106 ? 18.867 64.715 9.395 1.00 29.89 106 ARG A C 1
ATOM 829 O O . ARG A 1 106 ? 18.089 65.080 8.528 1.00 29.89 106 ARG A O 1
ATOM 836 N N . MET A 1 107 ? 19.725 63.706 9.248 1.00 29.80 107 MET A N 1
ATOM 837 C CA . MET A 1 107 ? 19.487 62.509 8.424 1.00 29.80 107 MET A CA 1
ATOM 838 C C . MET A 1 107 ? 20.581 61.443 8.678 1.00 29.80 107 MET A C 1
ATOM 840 O O . MET A 1 107 ? 21.506 61.322 7.883 1.00 29.80 107 MET A O 1
ATOM 844 N N . PRO A 1 108 ? 20.517 60.670 9.783 1.00 30.38 108 PRO A N 1
ATOM 845 C CA . PRO A 1 108 ? 21.165 59.347 9.773 1.00 30.38 108 PRO A CA 1
ATOM 846 C C . PRO A 1 108 ? 20.228 58.169 10.096 1.00 30.38 108 PRO A C 1
ATOM 848 O O . PRO A 1 108 ? 20.631 57.025 9.946 1.00 30.38 108 PRO A O 1
ATOM 851 N N . GLY A 1 109 ? 18.975 58.406 10.505 1.00 29.94 109 GLY A N 1
ATOM 852 C CA . GLY A 1 109 ? 18.101 57.332 11.012 1.00 29.94 109 GLY A CA 1
ATOM 853 C C . GLY A 1 109 ? 17.231 56.601 9.980 1.00 29.94 109 GLY A C 1
ATOM 854 O O . GLY A 1 109 ? 16.768 55.503 10.255 1.00 29.94 109 GLY A O 1
ATOM 855 N N . ILE A 1 110 ? 16.995 57.176 8.797 1.00 29.77 110 ILE A N 1
ATOM 856 C CA . ILE A 1 110 ? 16.003 56.639 7.836 1.00 29.77 110 ILE A CA 1
ATOM 857 C C . ILE A 1 110 ? 16.654 55.852 6.685 1.00 29.77 110 ILE A C 1
ATOM 859 O O . ILE A 1 110 ? 16.000 55.033 6.046 1.00 29.77 110 ILE A O 1
ATOM 863 N N . LEU A 1 111 ? 17.965 55.996 6.463 1.00 27.91 111 LEU A N 1
ATOM 864 C CA . LEU A 1 111 ? 18.659 55.254 5.402 1.00 27.91 111 LEU A CA 1
ATOM 865 C C . LEU A 1 111 ? 18.907 53.773 5.763 1.00 27.91 111 LEU A C 1
ATOM 867 O O . LEU A 1 111 ? 19.111 52.953 4.873 1.00 27.91 111 LEU A O 1
ATOM 871 N N . CYS A 1 112 ? 18.834 53.414 7.050 1.00 29.95 112 CYS A N 1
ATOM 872 C CA . CYS A 1 112 ? 19.124 52.057 7.525 1.00 29.95 112 CYS A CA 1
ATOM 873 C C . CYS A 1 112 ? 17.969 51.062 7.287 1.00 29.95 112 CYS A C 1
ATOM 875 O O . CYS A 1 112 ? 18.192 49.858 7.228 1.00 29.95 112 CYS A O 1
ATOM 877 N N . VAL A 1 113 ? 16.737 51.545 7.085 1.00 29.17 113 VAL A N 1
ATOM 878 C CA . VAL A 1 113 ? 15.568 50.670 6.861 1.00 29.17 113 VAL A CA 1
ATOM 879 C C . VAL A 1 113 ? 15.382 50.321 5.376 1.00 29.17 113 VAL A C 1
ATOM 881 O O . VAL A 1 113 ? 14.774 49.306 5.054 1.00 29.17 113 VAL A O 1
ATOM 884 N N . VAL A 1 114 ? 15.968 51.096 4.455 1.00 28.42 114 VAL A N 1
ATOM 885 C CA . VAL A 1 114 ? 15.796 50.891 3.001 1.00 28.42 114 VAL A CA 1
ATOM 886 C C . VAL A 1 114 ? 16.958 50.109 2.361 1.00 28.42 114 VAL A C 1
ATOM 888 O O . VAL A 1 114 ? 16.786 49.520 1.298 1.00 28.42 114 VAL A O 1
ATOM 891 N N . LEU A 1 115 ? 18.129 50.017 3.004 1.00 29.97 115 LEU A N 1
ATOM 892 C CA . LEU A 1 115 ? 19.318 49.372 2.416 1.00 29.97 115 LEU A CA 1
ATOM 893 C C . LEU A 1 115 ? 19.425 47.848 2.615 1.00 29.97 115 LEU A C 1
ATOM 895 O O . LEU A 1 115 ? 20.257 47.225 1.963 1.00 29.97 115 LEU A O 1
ATOM 899 N N . ASN A 1 116 ? 18.558 47.215 3.412 1.00 30.08 116 ASN A N 1
ATOM 900 C CA . ASN A 1 116 ? 18.574 45.751 3.596 1.00 30.08 116 ASN A CA 1
ATOM 901 C C . ASN A 1 116 ? 17.869 44.953 2.474 1.00 30.08 116 ASN A C 1
ATOM 903 O O . ASN A 1 116 ? 17.663 43.750 2.612 1.00 30.08 116 ASN A O 1
ATOM 907 N N . LEU A 1 117 ? 17.507 45.595 1.354 1.00 27.80 117 LEU A N 1
ATOM 908 C CA . LEU A 1 117 ? 16.789 44.967 0.232 1.00 27.80 117 LEU A CA 1
ATOM 909 C C . LEU A 1 117 ? 17.508 45.022 -1.130 1.00 27.80 117 LEU A C 1
ATOM 911 O O . LEU A 1 117 ? 16.877 44.777 -2.157 1.00 27.80 117 LEU A O 1
ATOM 915 N N . THR A 1 118 ? 18.821 45.265 -1.184 1.00 27.12 118 THR A N 1
ATOM 916 C CA . THR A 1 118 ? 19.543 45.277 -2.474 1.00 27.12 118 THR A CA 1
ATOM 917 C C . THR A 1 118 ? 20.955 44.715 -2.369 1.00 27.12 118 THR A C 1
ATOM 919 O O . THR A 1 118 ? 21.878 45.421 -1.983 1.00 27.12 118 THR A O 1
ATOM 922 N N . VAL A 1 119 ? 21.141 43.468 -2.813 1.00 26.86 119 VAL A N 1
ATOM 923 C CA . VAL A 1 119 ? 22.418 43.006 -3.373 1.00 26.86 119 VAL A CA 1
ATOM 924 C C . VAL A 1 119 ? 22.121 42.227 -4.655 1.00 26.86 119 VAL A C 1
ATOM 926 O O . VAL A 1 119 ? 21.667 41.088 -4.610 1.00 26.86 119 VAL A O 1
ATOM 929 N N . PHE A 1 120 ? 22.391 42.858 -5.800 1.00 25.42 120 PHE A N 1
ATOM 930 C CA . PHE A 1 120 ? 22.700 42.175 -7.055 1.00 25.42 120 PHE A CA 1
ATOM 931 C C . PHE A 1 120 ? 23.766 42.969 -7.832 1.00 25.42 120 PHE A C 1
ATOM 933 O O . PHE A 1 120 ? 23.577 44.144 -8.125 1.00 25.42 120 PHE A O 1
ATOM 940 N N . GLN A 1 121 ? 24.876 42.264 -8.079 1.00 27.56 121 GLN A N 1
ATOM 941 C CA . GLN A 1 121 ? 25.978 42.380 -9.054 1.00 27.56 121 GLN A CA 1
ATOM 942 C C . GLN A 1 121 ? 26.384 43.721 -9.705 1.00 27.56 121 GLN A C 1
ATOM 944 O O . GLN A 1 121 ? 25.577 44.379 -10.357 1.00 27.56 121 GLN A O 1
ATOM 949 N N . PRO A 1 122 ? 27.712 43.933 -9.824 1.00 28.70 122 PRO A N 1
ATOM 950 C CA . PRO A 1 122 ? 28.323 44.464 -11.035 1.00 28.70 122 PRO A CA 1
ATOM 951 C C . PRO A 1 122 ? 29.169 43.398 -11.760 1.00 28.70 122 PRO A C 1
ATOM 953 O O . PRO A 1 122 ? 30.082 42.794 -11.197 1.00 28.70 122 PRO A O 1
ATOM 956 N N . ASN A 1 123 ? 28.888 43.205 -13.050 1.00 34.41 123 ASN A N 1
ATOM 957 C CA . ASN A 1 123 ? 29.780 42.536 -13.997 1.00 34.41 123 ASN A CA 1
ATOM 958 C C . ASN A 1 123 ? 30.997 43.434 -14.280 1.00 34.41 123 ASN A C 1
ATOM 960 O O . ASN A 1 123 ? 30.836 44.561 -14.747 1.00 34.41 123 ASN A O 1
ATOM 964 N N . GLY A 1 124 ? 32.215 42.930 -14.058 1.00 27.22 124 GLY A N 1
ATOM 965 C CA . GLY A 1 124 ? 33.457 43.622 -14.416 1.00 27.22 124 GLY A CA 1
ATOM 966 C C . GLY A 1 124 ? 34.688 42.698 -14.355 1.00 27.22 124 GLY A C 1
ATOM 967 O O . GLY A 1 124 ? 34.949 42.140 -13.292 1.00 27.22 124 GLY A O 1
ATOM 968 N N . PRO A 1 125 ? 35.502 42.540 -15.422 1.00 30.47 125 PRO A N 1
ATOM 969 C CA . PRO A 1 125 ? 36.607 41.561 -15.473 1.00 30.47 125 PRO A CA 1
ATOM 970 C C . PRO A 1 125 ? 37.854 41.888 -14.618 1.00 30.47 125 PRO A C 1
ATOM 972 O O . PRO A 1 125 ? 38.906 41.285 -14.809 1.00 30.47 125 PRO A O 1
ATOM 975 N N . GLY A 1 126 ? 37.800 42.863 -13.705 1.00 29.58 126 GLY A N 1
ATOM 976 C CA . GLY A 1 126 ? 39.001 43.477 -13.117 1.00 29.58 126 GLY A CA 1
ATOM 977 C C . GLY A 1 126 ? 39.564 42.836 -11.841 1.00 29.58 126 GLY A C 1
ATOM 978 O O . GLY A 1 126 ? 40.733 43.058 -11.525 1.00 29.58 126 GLY A O 1
ATOM 979 N N . LEU A 1 127 ? 38.775 42.059 -11.090 1.00 30.28 127 LEU A N 1
ATOM 980 C CA . LEU A 1 127 ? 39.161 41.629 -9.734 1.00 30.28 127 LEU A CA 1
ATOM 981 C C . LEU A 1 127 ? 39.887 40.270 -9.694 1.00 30.28 127 LEU A C 1
ATOM 983 O O . LEU A 1 127 ? 40.730 40.043 -8.825 1.00 30.28 127 LEU A O 1
ATOM 987 N N . LEU A 1 128 ? 39.634 39.391 -10.671 1.00 30.38 128 LEU A N 1
ATOM 988 C CA . LEU A 1 128 ? 40.224 38.044 -10.719 1.00 30.38 128 LEU A CA 1
ATOM 989 C C . LEU A 1 128 ? 41.746 38.060 -10.969 1.00 30.38 128 LEU A C 1
ATOM 991 O O . LEU A 1 128 ? 42.457 37.153 -10.544 1.00 30.38 128 LEU A O 1
ATOM 995 N N . ALA A 1 129 ? 42.265 39.118 -11.600 1.00 29.91 129 ALA A N 1
ATOM 996 C CA . ALA A 1 129 ? 43.680 39.242 -11.952 1.00 29.91 129 ALA A CA 1
ATOM 997 C C . ALA A 1 129 ? 44.603 39.598 -10.767 1.00 29.91 129 ALA A C 1
ATOM 999 O O . ALA A 1 129 ? 45.820 39.498 -10.898 1.00 29.91 129 ALA A O 1
ATOM 1000 N N . LYS A 1 130 ? 44.063 40.001 -9.604 1.00 29.73 130 LYS A N 1
ATOM 1001 C CA . LYS A 1 130 ? 44.874 40.398 -8.432 1.00 29.73 130 LYS A CA 1
ATOM 1002 C C . LYS A 1 130 ? 44.990 39.335 -7.337 1.00 29.73 130 LYS A C 1
ATOM 1004 O O . LYS A 1 130 ? 45.823 39.488 -6.451 1.00 29.73 130 LYS A O 1
ATOM 1009 N N . LEU A 1 131 ? 44.212 38.255 -7.404 1.00 29.38 131 LEU A N 1
ATOM 1010 C CA . LEU A 1 131 ? 44.224 37.189 -6.391 1.00 29.38 131 LEU A CA 1
ATOM 1011 C C . LEU A 1 131 ? 45.073 35.966 -6.783 1.00 29.38 131 LEU A C 1
ATOM 1013 O O . LEU A 1 131 ? 45.342 35.118 -5.940 1.00 29.38 131 LEU A O 1
ATOM 1017 N N . GLN A 1 132 ? 45.563 35.888 -8.025 1.00 30.45 132 GLN A N 1
ATOM 1018 C CA . GLN A 1 132 ? 46.387 34.765 -8.500 1.00 30.45 132 GLN A CA 1
ATOM 1019 C C . GLN A 1 132 ? 47.889 34.868 -8.153 1.00 30.45 132 GLN A C 1
ATOM 1021 O O . GLN A 1 132 ? 48.642 33.956 -8.482 1.00 30.45 132 GLN A O 1
ATOM 1026 N N . SER A 1 133 ? 48.355 35.926 -7.477 1.00 27.44 133 SER A N 1
ATOM 1027 C CA . SER A 1 133 ? 49.794 36.161 -7.248 1.00 27.44 133 SER A CA 1
ATOM 1028 C C . SER A 1 133 ? 50.310 35.894 -5.824 1.00 27.44 133 SER A C 1
ATOM 1030 O O . SER A 1 133 ? 51.386 36.380 -5.484 1.00 27.44 133 SER A O 1
ATOM 1032 N N . ALA A 1 134 ? 49.603 35.137 -4.980 1.00 25.31 134 ALA A N 1
ATOM 1033 C CA . ALA A 1 134 ? 50.072 34.826 -3.622 1.00 25.31 134 ALA A CA 1
ATOM 1034 C C . ALA A 1 134 ? 49.906 33.338 -3.264 1.00 25.31 134 ALA A C 1
ATOM 1036 O O . ALA A 1 134 ? 48.956 32.925 -2.609 1.00 25.31 134 ALA A O 1
ATOM 1037 N N . THR A 1 135 ? 50.861 32.515 -3.695 1.00 29.64 135 THR A N 1
ATOM 1038 C CA . THR A 1 135 ? 51.072 31.141 -3.206 1.00 29.64 135 THR A CA 1
ATOM 1039 C C . THR A 1 135 ? 52.045 31.134 -2.022 1.00 29.64 135 THR A C 1
ATOM 1041 O O . THR A 1 135 ? 53.130 31.684 -2.196 1.00 29.64 135 THR A O 1
ATOM 1044 N N . GLN A 1 136 ? 51.723 30.455 -0.901 1.00 24.02 136 GLN A N 1
ATOM 1045 C CA . GLN A 1 136 ? 52.638 29.572 -0.130 1.00 24.02 136 GLN A CA 1
ATOM 1046 C C . GLN A 1 136 ? 52.006 28.935 1.149 1.00 24.02 136 GLN A C 1
ATOM 1048 O O . GLN A 1 136 ? 51.594 29.646 2.057 1.00 24.02 136 GLN A O 1
ATOM 1053 N N . LEU A 1 137 ? 52.115 27.589 1.233 1.00 23.30 137 LEU A N 1
ATOM 1054 C CA . LEU A 1 137 ? 52.262 26.692 2.421 1.00 23.30 137 LEU A CA 1
ATOM 1055 C C . LEU A 1 137 ? 51.022 26.139 3.218 1.00 23.30 137 LEU A C 1
ATOM 1057 O O . LEU A 1 137 ? 49.932 26.670 3.061 1.00 23.30 137 LEU A O 1
ATOM 1061 N N . PRO A 1 138 ? 51.126 24.987 3.958 1.00 29.30 138 PRO A N 1
ATOM 1062 C CA . PRO A 1 138 ? 50.553 23.682 3.557 1.00 29.30 138 PRO A CA 1
ATOM 1063 C C . PRO A 1 138 ? 49.725 22.904 4.635 1.00 29.30 138 PRO A C 1
ATOM 1065 O O . PRO A 1 138 ? 49.573 23.327 5.775 1.00 29.30 138 PRO A O 1
ATOM 1068 N N . ARG A 1 139 ? 49.222 21.720 4.227 1.00 28.22 139 ARG A N 1
ATOM 1069 C CA . ARG A 1 139 ? 48.444 20.663 4.934 1.00 28.22 139 ARG A CA 1
ATOM 1070 C C . ARG A 1 139 ? 48.679 20.463 6.449 1.00 28.22 139 ARG A C 1
ATOM 1072 O O . ARG A 1 139 ? 49.808 20.201 6.851 1.00 28.22 139 ARG A O 1
ATOM 1079 N N . ILE A 1 140 ? 47.576 20.305 7.201 1.00 22.19 140 ILE A N 1
ATOM 1080 C CA . ILE A 1 140 ? 47.454 19.459 8.411 1.00 22.19 140 ILE A CA 1
ATOM 1081 C C . ILE A 1 140 ? 46.096 18.718 8.377 1.00 22.19 140 ILE A C 1
ATOM 1083 O O . ILE A 1 140 ? 45.057 19.336 8.159 1.00 22.19 140 ILE A O 1
ATOM 1087 N N . LEU A 1 141 ? 46.132 17.391 8.548 1.00 25.45 141 LEU A N 1
ATOM 1088 C CA . LEU A 1 141 ? 44.997 16.500 8.842 1.00 25.45 141 LEU A CA 1
ATOM 1089 C C . LEU A 1 141 ? 44.672 16.565 10.346 1.00 25.45 141 LEU A C 1
ATOM 1091 O O . LEU A 1 141 ? 45.611 16.501 11.130 1.00 25.45 141 LEU A O 1
ATOM 1095 N N . ASP A 1 142 ? 43.398 16.656 10.746 1.00 21.48 142 ASP A N 1
ATOM 1096 C CA . ASP A 1 142 ? 42.664 15.608 11.493 1.00 21.48 142 ASP A CA 1
ATOM 1097 C C . ASP A 1 142 ? 41.332 16.095 12.107 1.00 21.48 142 ASP A C 1
ATOM 1099 O O . ASP A 1 142 ? 41.087 17.279 12.315 1.00 21.48 142 ASP A O 1
ATOM 1103 N N . ALA A 1 143 ? 40.472 15.107 12.361 1.00 25.66 143 ALA A N 1
ATOM 1104 C CA . ALA A 1 143 ? 39.096 15.110 12.858 1.00 25.66 143 ALA A CA 1
ATOM 1105 C C . ALA A 1 143 ? 38.673 16.154 13.920 1.00 25.66 143 ALA A C 1
ATOM 1107 O O . ALA A 1 143 ? 39.297 16.261 14.974 1.00 25.66 143 ALA A O 1
ATOM 1108 N N . LYS A 1 144 ? 37.474 16.744 13.739 1.00 22.72 144 LYS A N 1
ATOM 1109 C CA . LYS A 1 144 ? 36.272 16.560 14.597 1.00 22.72 144 LYS A CA 1
ATOM 1110 C C . LYS A 1 144 ? 35.148 17.564 14.272 1.00 22.72 144 LYS A C 1
ATOM 1112 O O . LYS A 1 144 ? 35.392 18.745 14.080 1.00 22.72 144 LYS A O 1
ATOM 1117 N N . ASN A 1 145 ? 33.924 17.044 14.383 1.00 23.75 145 ASN A N 1
ATOM 1118 C CA . ASN A 1 145 ? 32.645 17.706 14.671 1.00 23.75 145 ASN A CA 1
ATOM 1119 C C . ASN A 1 145 ? 31.815 18.334 13.536 1.00 23.75 145 ASN A C 1
ATOM 1121 O O . ASN A 1 145 ? 32.102 19.392 12.989 1.00 23.75 145 ASN A O 1
ATOM 1125 N N . HIS A 1 146 ? 30.682 17.657 13.314 1.00 32.44 146 HIS A N 1
ATOM 1126 C CA . HIS A 1 146 ? 29.391 18.192 12.897 1.00 32.44 146 HIS A CA 1
ATOM 1127 C C . HIS A 1 146 ? 29.030 19.491 13.626 1.00 32.44 146 HIS A C 1
ATOM 1129 O O . HIS A 1 146 ? 29.022 19.485 14.854 1.00 32.44 146 HIS A O 1
ATOM 1135 N N . THR A 1 147 ? 28.592 20.502 12.870 1.00 22.89 147 THR A N 1
ATOM 1136 C CA . THR A 1 147 ? 27.342 21.266 13.073 1.00 22.89 147 THR A CA 1
ATOM 1137 C C . THR A 1 147 ? 27.190 22.324 11.970 1.00 22.89 147 THR A C 1
ATOM 1139 O O . THR A 1 147 ? 28.174 22.839 11.453 1.00 22.89 147 THR A O 1
ATOM 1142 N N . SER A 1 148 ? 25.939 22.659 11.635 1.00 22.58 148 SER A N 1
ATOM 1143 C CA . SER A 1 148 ? 25.486 23.736 10.728 1.00 22.58 148 SER A CA 1
ATOM 1144 C C . SER A 1 148 ? 25.560 23.491 9.206 1.00 22.58 148 SER A C 1
ATOM 1146 O O . SER A 1 148 ? 26.414 23.999 8.496 1.00 22.58 148 SER A O 1
ATOM 1148 N N . PHE A 1 149 ? 24.553 22.790 8.675 1.00 23.98 149 PHE A N 1
ATOM 1149 C CA . PHE A 1 149 ? 24.069 23.011 7.305 1.00 23.98 149 PHE A CA 1
ATOM 1150 C C . PHE A 1 149 ? 22.682 23.645 7.396 1.00 23.98 149 PHE A C 1
ATOM 1152 O O . PHE A 1 149 ? 21.679 22.941 7.422 1.00 23.98 149 PHE A O 1
ATOM 1159 N N . HIS A 1 150 ? 22.622 24.970 7.524 1.00 25.64 150 HIS A N 1
ATOM 1160 C CA . HIS A 1 150 ? 21.384 25.727 7.332 1.00 25.64 150 HIS A CA 1
ATOM 1161 C C . HIS A 1 150 ? 21.693 27.206 7.076 1.00 25.64 150 HIS A C 1
ATOM 1163 O O . HIS A 1 150 ? 21.463 28.026 7.949 1.00 25.64 150 HIS A O 1
ATOM 1169 N N . THR A 1 151 ? 22.227 27.511 5.885 1.00 26.38 151 THR A N 1
ATOM 1170 C CA . THR A 1 151 ? 21.979 28.740 5.091 1.00 26.38 151 THR A CA 1
ATOM 1171 C C . THR A 1 151 ? 22.938 28.791 3.898 1.00 26.38 151 THR A C 1
ATOM 1173 O O . THR A 1 151 ? 24.059 29.269 4.009 1.00 26.38 151 THR A O 1
ATOM 1176 N N . ALA A 1 152 ? 22.501 28.310 2.731 1.00 24.58 152 ALA A N 1
ATOM 1177 C CA . ALA A 1 152 ? 23.159 28.618 1.459 1.00 24.58 152 ALA A CA 1
ATOM 1178 C C . ALA A 1 152 ? 22.180 28.432 0.290 1.00 24.58 152 ALA A C 1
ATOM 1180 O O . ALA A 1 152 ? 22.229 27.441 -0.431 1.00 24.58 152 ALA A O 1
ATOM 1181 N N . TRP A 1 153 ? 21.279 29.396 0.093 1.00 24.58 153 TRP A N 1
ATOM 1182 C CA . TRP A 1 153 ? 20.705 29.637 -1.233 1.00 24.58 153 TRP A CA 1
ATOM 1183 C C . TRP A 1 153 ? 21.713 30.498 -1.999 1.00 24.58 153 TRP A C 1
ATOM 1185 O O . TRP A 1 153 ? 21.652 31.723 -1.954 1.00 24.58 153 TRP A O 1
ATOM 1195 N N . HIS A 1 154 ? 22.696 29.860 -2.636 1.00 30.41 154 HIS A N 1
ATOM 1196 C CA . HIS A 1 154 ? 23.596 30.536 -3.565 1.00 30.41 154 HIS A CA 1
ATOM 1197 C C . HIS A 1 154 ? 23.091 30.355 -4.996 1.00 30.41 154 HIS A C 1
ATOM 1199 O O . HIS A 1 154 ? 22.879 29.235 -5.454 1.00 30.41 154 HIS A O 1
ATOM 1205 N N . GLN A 1 155 ? 22.966 31.472 -5.713 1.00 36.38 155 GLN A N 1
ATOM 1206 C CA . GLN A 1 155 ? 23.012 31.510 -7.171 1.00 36.38 155 GLN A CA 1
ATOM 1207 C C . GLN A 1 155 ? 24.340 30.906 -7.630 1.00 36.38 155 GLN A C 1
ATOM 1209 O O . GLN A 1 155 ? 25.388 31.549 -7.556 1.00 36.38 155 GLN A O 1
ATOM 1214 N N . GLY A 1 156 ? 24.298 29.642 -8.037 1.00 35.03 156 GLY A N 1
ATOM 1215 C CA . GLY A 1 156 ? 25.424 28.966 -8.657 1.00 35.03 156 GLY A CA 1
ATOM 1216 C C . GLY A 1 156 ? 25.540 29.384 -10.117 1.00 35.03 156 GLY A C 1
ATOM 1217 O O . GLY A 1 156 ? 24.569 29.333 -10.867 1.00 35.03 156 GLY A O 1
ATOM 1218 N N . VAL A 1 157 ? 26.739 29.781 -10.533 1.00 42.25 157 VAL A N 1
ATOM 1219 C CA . VAL A 1 157 ? 27.124 29.794 -11.949 1.00 42.25 157 VAL A CA 1
ATOM 1220 C C . VAL A 1 157 ? 26.878 28.385 -12.510 1.00 42.25 157 VAL A C 1
ATOM 1222 O O . VAL A 1 157 ? 27.309 27.419 -11.879 1.00 42.25 157 VAL A O 1
ATOM 1225 N N . MET A 1 158 ? 26.187 28.257 -13.654 1.00 49.91 158 MET A N 1
ATOM 1226 C CA . MET A 1 158 ? 25.951 26.963 -14.317 1.00 49.91 158 MET A CA 1
ATOM 1227 C C . MET A 1 158 ? 27.282 26.224 -14.500 1.00 49.91 158 MET A C 1
ATOM 1229 O O . MET A 1 158 ? 28.116 26.625 -15.311 1.00 49.91 158 MET A O 1
ATOM 1233 N N . ASN A 1 159 ? 27.489 25.141 -13.749 1.00 61.97 159 ASN A N 1
ATOM 1234 C CA . ASN A 1 159 ? 28.671 24.299 -13.885 1.00 61.97 159 ASN A CA 1
ATOM 1235 C C . ASN A 1 159 ? 28.306 23.066 -14.716 1.00 61.97 159 ASN A C 1
ATOM 1237 O O . ASN A 1 159 ? 28.100 21.970 -14.196 1.00 61.97 159 ASN A O 1
ATOM 1241 N N . VAL A 1 160 ? 28.208 23.265 -16.032 1.00 57.75 160 VAL A N 1
ATOM 1242 C CA . VAL A 1 160 ? 27.864 22.210 -17.000 1.00 57.75 160 VAL A CA 1
ATOM 1243 C C . VAL A 1 160 ? 28.871 21.053 -16.952 1.00 57.75 160 VAL A C 1
ATOM 1245 O O . VAL A 1 160 ? 28.494 19.907 -17.177 1.00 57.75 160 VAL A O 1
ATOM 1248 N N . SER A 1 161 ? 30.137 21.312 -16.599 1.00 59.75 161 SER A N 1
ATOM 1249 C CA . SER A 1 161 ? 31.147 20.260 -16.413 1.00 59.75 161 SER A CA 1
ATOM 1250 C C . SER A 1 161 ? 30.857 19.335 -15.229 1.00 59.75 161 SER A C 1
ATOM 1252 O O . SER A 1 161 ? 31.066 18.130 -15.357 1.00 59.75 161 SER A O 1
ATOM 1254 N N . GLU A 1 162 ? 30.345 19.863 -14.114 1.00 58.38 162 GLU A N 1
ATOM 1255 C CA . GLU A 1 162 ? 29.936 19.044 -12.966 1.00 58.38 162 GLU A CA 1
ATOM 1256 C C . GLU A 1 162 ? 28.703 18.206 -13.325 1.00 58.38 162 GLU A C 1
ATOM 1258 O O . GLU A 1 162 ? 28.726 16.987 -13.181 1.00 58.38 162 GLU A O 1
ATOM 1263 N N . LEU A 1 163 ? 27.677 18.828 -13.920 1.00 60.38 163 LEU A N 1
ATOM 1264 C CA . LEU A 1 163 ? 26.458 18.133 -14.349 1.00 60.38 163 LEU A CA 1
ATOM 1265 C C . LEU A 1 163 ? 26.754 17.030 -15.383 1.00 60.38 163 LEU A C 1
ATOM 1267 O O . LEU A 1 163 ? 26.214 15.928 -15.298 1.00 60.38 163 LEU A O 1
ATOM 1271 N N . ARG A 1 164 ? 27.661 17.285 -16.336 1.00 65.06 164 ARG A N 1
ATOM 1272 C CA . ARG A 1 164 ? 28.102 16.289 -17.325 1.00 65.06 164 ARG A CA 1
ATOM 1273 C C . ARG A 1 164 ? 28.812 15.113 -16.657 1.00 65.06 164 ARG A C 1
ATOM 1275 O O . ARG A 1 164 ? 28.522 13.966 -16.985 1.00 65.06 164 ARG A O 1
ATOM 1282 N N . HIS A 1 165 ? 29.681 15.371 -15.680 1.00 61.56 165 HIS A N 1
ATOM 1283 C CA . HIS A 1 165 ? 30.345 14.314 -14.914 1.00 61.56 165 HIS A CA 1
ATOM 1284 C C . HIS A 1 165 ? 29.344 13.483 -14.082 1.00 61.56 165 HIS A C 1
ATOM 1286 O O . HIS A 1 165 ? 29.455 12.257 -14.021 1.00 61.56 165 HIS A O 1
ATOM 1292 N N . GLN A 1 166 ? 28.331 14.119 -13.489 1.00 57.28 166 GLN A N 1
ATOM 1293 C CA . GLN A 1 166 ? 27.266 13.456 -12.727 1.00 57.28 166 GLN A CA 1
ATOM 1294 C C . GLN A 1 166 ? 26.370 12.575 -13.615 1.00 57.28 166 GLN A C 1
ATOM 1296 O O . GLN A 1 166 ? 26.159 11.398 -13.310 1.00 57.28 166 GLN A O 1
ATOM 1301 N N . LEU A 1 167 ? 25.913 13.096 -14.758 1.00 56.31 167 LEU A N 1
ATOM 1302 C CA . LEU A 1 167 ? 25.093 12.353 -15.721 1.00 56.31 167 LEU A CA 1
ATOM 1303 C C . LEU A 1 167 ? 25.870 11.213 -16.391 1.00 56.31 167 LEU A C 1
ATOM 1305 O O . LEU A 1 167 ? 25.307 10.143 -16.620 1.00 56.31 167 LEU A O 1
ATOM 1309 N N . SER A 1 168 ? 27.172 11.387 -16.633 1.00 58.38 168 SER A N 1
ATOM 1310 C CA . SER A 1 168 ? 28.042 10.332 -17.169 1.00 58.38 168 SER A CA 1
ATOM 1311 C C . SER A 1 168 ? 28.173 9.146 -16.198 1.00 58.38 168 SER A C 1
ATOM 1313 O O . SER A 1 168 ? 28.060 7.990 -16.608 1.00 58.38 168 SER A O 1
ATOM 1315 N N . ARG A 1 169 ? 28.266 9.397 -14.879 1.00 54.44 169 ARG A N 1
ATOM 1316 C CA . ARG A 1 169 ? 28.239 8.336 -13.845 1.00 54.44 169 ARG A CA 1
ATOM 1317 C C . ARG A 1 169 ? 26.911 7.578 -13.781 1.00 54.44 169 ARG A C 1
ATOM 1319 O O . ARG A 1 169 ? 26.900 6.428 -13.347 1.00 54.44 169 ARG A O 1
ATOM 1326 N N . ALA A 1 170 ? 25.820 8.215 -14.199 1.00 47.12 170 ALA A N 1
ATOM 1327 C CA . ALA A 1 170 ? 24.492 7.618 -14.293 1.00 47.12 170 ALA A CA 1
ATOM 1328 C C . ALA A 1 170 ? 24.193 7.004 -15.678 1.00 47.12 170 ALA A C 1
ATOM 1330 O O . ALA A 1 170 ? 23.099 6.487 -15.884 1.00 47.12 170 ALA A O 1
ATOM 1331 N N . GLY A 1 171 ? 25.130 7.058 -16.637 1.00 45.16 171 GLY A N 1
ATOM 1332 C CA . GLY A 1 171 ? 24.917 6.584 -18.012 1.00 45.16 171 GLY A CA 1
ATOM 1333 C C . GLY A 1 171 ? 23.943 7.442 -18.835 1.00 45.16 171 GLY A C 1
ATOM 1334 O O . GLY A 1 171 ? 23.472 7.012 -19.885 1.00 45.16 171 GLY A O 1
ATOM 1335 N N . GLN A 1 172 ? 23.634 8.658 -18.377 1.00 54.16 172 GLN A N 1
ATOM 1336 C CA . GLN A 1 172 ? 22.618 9.550 -18.947 1.00 54.16 172 GLN A CA 1
ATOM 1337 C C . GLN A 1 172 ? 23.204 10.810 -19.599 1.00 54.16 172 GLN A C 1
ATOM 1339 O O . GLN A 1 172 ? 22.528 11.823 -19.746 1.00 54.16 172 GLN A O 1
ATOM 1344 N N . GLU A 1 173 ? 24.461 10.759 -20.038 1.00 57.25 173 GLU A N 1
ATOM 1345 C CA . GLU A 1 173 ? 25.126 11.901 -20.685 1.00 57.25 173 GLU A CA 1
ATOM 1346 C C . GLU A 1 173 ? 24.415 12.365 -21.974 1.00 57.25 173 GLU A C 1
ATOM 1348 O O . GLU A 1 173 ? 24.486 13.537 -22.336 1.00 57.25 173 GLU A O 1
ATOM 1353 N N . HIS A 1 174 ? 23.644 11.476 -22.614 1.00 65.25 174 HIS A N 1
ATOM 1354 C CA . HIS A 1 174 ? 22.817 11.782 -23.786 1.00 65.25 174 HIS A CA 1
ATOM 1355 C C . HIS A 1 174 ? 21.764 12.879 -23.536 1.00 65.25 174 HIS A C 1
ATOM 1357 O O . HIS A 1 174 ? 21.363 13.554 -24.479 1.00 65.25 174 HIS A O 1
ATOM 1363 N N . LEU A 1 175 ? 21.355 13.121 -22.284 1.00 58.06 175 LEU A N 1
ATOM 1364 C CA . LEU A 1 175 ? 20.427 14.205 -21.932 1.00 58.06 175 LEU A CA 1
ATOM 1365 C C . LEU A 1 175 ? 21.025 15.603 -22.161 1.00 58.06 175 LEU A C 1
ATOM 1367 O O . LEU A 1 175 ? 20.290 16.581 -22.261 1.00 58.06 175 LEU A O 1
ATOM 1371 N N . LEU A 1 176 ? 22.353 15.703 -22.290 1.00 69.88 176 LEU A N 1
ATOM 1372 C CA . LEU A 1 176 ? 23.052 16.945 -22.620 1.00 69.88 176 LEU A CA 1
ATOM 1373 C C . LEU A 1 176 ? 23.364 17.089 -24.117 1.00 69.88 176 LEU A C 1
ATOM 1375 O O . LEU A 1 176 ? 23.996 18.073 -24.497 1.00 69.88 176 LEU A O 1
ATOM 1379 N N . GLN A 1 177 ? 22.940 16.144 -24.966 1.00 66.12 177 GLN A N 1
ATOM 1380 C CA . GLN A 1 177 ? 23.321 16.089 -26.385 1.00 66.12 177 GLN A CA 1
ATOM 1381 C C . GLN A 1 177 ? 22.963 17.365 -27.164 1.00 66.12 177 GLN A C 1
ATOM 1383 O O . GLN A 1 177 ? 23.698 17.737 -28.072 1.00 66.12 177 GLN A O 1
ATOM 1388 N N . PHE A 1 178 ? 21.885 18.049 -26.773 1.00 68.81 178 PHE A N 1
ATOM 1389 C CA . PHE A 1 178 ? 21.419 19.292 -27.399 1.00 68.81 178 PHE A CA 1
ATOM 1390 C C . PHE A 1 178 ? 21.548 20.508 -26.474 1.00 68.81 178 PHE A C 1
ATOM 1392 O O . PHE A 1 178 ? 21.031 21.576 -26.783 1.00 68.81 178 PHE A O 1
ATOM 1399 N N . CYS A 1 179 ? 22.229 20.374 -25.329 1.00 68.00 179 CYS A N 1
ATOM 1400 C CA . CYS A 1 179 ? 22.331 21.457 -24.348 1.00 68.00 179 CYS A CA 1
ATOM 1401 C C . CYS A 1 179 ? 23.002 22.701 -24.950 1.00 68.00 179 CYS A C 1
ATOM 1403 O O . CYS A 1 179 ? 22.570 23.818 -24.681 1.00 68.00 179 CYS A O 1
ATOM 1405 N N . ASP A 1 180 ? 24.006 22.509 -25.808 1.00 71.62 180 ASP A N 1
ATOM 1406 C CA . ASP A 1 180 ? 24.731 23.594 -26.482 1.00 71.62 180 ASP A CA 1
ATOM 1407 C C . ASP A 1 180 ? 23.906 24.265 -27.607 1.00 71.62 180 ASP A C 1
ATOM 1409 O O . ASP A 1 180 ? 24.290 25.324 -28.101 1.00 71.62 180 ASP A O 1
ATOM 1413 N N . GLU A 1 181 ? 22.764 23.680 -27.993 1.00 73.38 181 GLU A N 1
ATOM 1414 C CA . GLU A 1 181 ? 21.836 24.206 -29.009 1.00 73.38 181 GLU A CA 1
ATOM 1415 C C . GLU A 1 181 ? 20.690 25.042 -28.403 1.00 73.38 181 GLU A C 1
ATOM 1417 O O . GLU A 1 181 ? 19.946 25.694 -29.136 1.00 73.38 181 GLU A O 1
ATOM 1422 N N . LEU A 1 182 ? 20.547 25.040 -27.072 1.00 67.06 182 LEU A N 1
ATOM 1423 C CA . LEU A 1 182 ? 19.505 25.763 -26.336 1.00 67.06 182 LEU A CA 1
ATOM 1424 C C . LEU A 1 182 ? 19.923 27.199 -25.987 1.00 67.06 182 LEU A C 1
ATOM 1426 O O . LEU A 1 182 ? 21.095 27.491 -25.746 1.00 67.06 182 LEU A O 1
ATOM 1430 N N . GLU A 1 183 ? 18.948 28.104 -25.885 1.00 68.31 183 GLU A N 1
ATOM 1431 C CA . GLU A 1 183 ? 19.189 29.468 -25.398 1.00 68.31 183 GLU A CA 1
ATOM 1432 C C . GLU A 1 183 ? 19.504 29.481 -23.891 1.00 68.31 183 GLU A C 1
ATOM 1434 O O . GLU A 1 183 ? 19.070 28.606 -23.145 1.00 68.31 183 GLU A O 1
ATOM 1439 N N . ALA A 1 184 ? 20.204 30.509 -23.397 1.00 59.22 184 ALA A N 1
ATOM 1440 C CA . ALA A 1 184 ? 20.677 30.565 -22.005 1.00 59.22 184 ALA A CA 1
ATOM 1441 C C . ALA A 1 184 ? 19.564 30.411 -20.941 1.00 59.22 184 ALA A C 1
ATOM 1443 O O . ALA A 1 184 ? 19.814 29.879 -19.861 1.00 59.22 184 ALA A O 1
ATOM 1444 N N . ALA A 1 185 ? 18.335 30.849 -21.240 1.00 55.66 185 ALA A N 1
ATOM 1445 C CA . ALA A 1 185 ? 17.179 30.661 -20.360 1.00 55.66 185 ALA A CA 1
ATOM 1446 C C . ALA A 1 185 ? 16.685 29.201 -20.343 1.00 55.66 185 ALA A C 1
ATOM 1448 O O . ALA A 1 185 ? 16.390 28.668 -19.278 1.00 55.66 185 ALA A O 1
ATOM 1449 N N . GLN A 1 186 ? 16.673 28.537 -21.502 1.00 56.47 186 GLN A N 1
ATOM 1450 C CA . GLN A 1 186 ? 16.295 27.127 -21.647 1.00 56.47 186 GLN A CA 1
ATOM 1451 C C . GLN A 1 186 ? 17.367 26.195 -21.073 1.00 56.47 186 GLN A C 1
ATOM 1453 O O . GLN A 1 186 ? 17.043 25.179 -20.472 1.00 56.47 186 GLN A O 1
ATOM 1458 N N . GLN A 1 187 ? 18.646 26.560 -21.200 1.00 58.69 187 GLN A N 1
ATOM 1459 C CA . GLN A 1 187 ? 19.750 25.867 -20.536 1.00 58.69 187 GLN A CA 1
ATOM 1460 C C . GLN A 1 187 ? 19.621 25.946 -19.014 1.00 58.69 187 GLN A C 1
ATOM 1462 O O . GLN A 1 187 ? 19.840 24.945 -18.344 1.00 58.69 187 GLN A O 1
ATOM 1467 N N . ALA A 1 188 ? 19.237 27.104 -18.465 1.00 58.41 188 ALA A N 1
ATOM 1468 C CA . ALA A 1 188 ? 19.011 27.258 -17.030 1.00 58.41 188 ALA A CA 1
ATOM 1469 C C . ALA A 1 188 ? 17.800 26.442 -16.540 1.00 58.41 188 ALA A C 1
ATOM 1471 O O . ALA A 1 188 ? 17.857 25.865 -15.458 1.00 58.41 188 ALA A O 1
ATOM 1472 N N . GLU A 1 189 ? 16.733 26.355 -17.336 1.00 57.31 189 GLU A N 1
ATOM 1473 C CA . GLU A 1 189 ? 15.541 25.555 -17.027 1.00 57.31 189 GLU A CA 1
ATOM 1474 C C . GLU A 1 189 ? 15.842 24.049 -17.085 1.00 57.31 189 GLU A C 1
ATOM 1476 O O . GLU A 1 189 ? 15.618 23.342 -16.103 1.00 57.31 189 GLU A O 1
ATOM 1481 N N . LEU A 1 190 ? 16.496 23.585 -18.157 1.00 58.56 190 LEU A N 1
ATOM 1482 C CA . LEU A 1 190 ? 17.003 22.215 -18.284 1.00 58.56 190 LEU A CA 1
ATOM 1483 C C . LEU A 1 190 ? 17.989 21.872 -17.154 1.00 58.56 190 LEU A C 1
ATOM 1485 O O . LEU A 1 190 ? 17.957 20.775 -16.606 1.00 58.56 190 LEU A O 1
ATOM 1489 N N . TYR A 1 191 ? 18.856 22.810 -16.766 1.00 58.50 191 TYR A N 1
ATOM 1490 C CA . TYR A 1 191 ? 19.796 22.639 -15.658 1.00 58.50 191 TYR A CA 1
ATOM 1491 C C . TYR A 1 191 ? 19.072 22.473 -14.317 1.00 58.50 191 TYR A C 1
ATOM 1493 O O . TYR A 1 191 ? 19.452 21.608 -13.535 1.00 58.50 191 TYR A O 1
ATOM 1501 N N . VAL A 1 192 ? 18.006 23.237 -14.056 1.00 56.22 192 VAL A N 1
ATOM 1502 C CA . VAL A 1 192 ? 17.176 23.081 -12.848 1.00 56.22 192 VAL A CA 1
ATOM 1503 C C . VAL A 1 192 ? 16.417 21.750 -12.861 1.00 56.22 192 VAL A C 1
ATOM 1505 O O . VAL A 1 192 ? 16.380 21.069 -11.836 1.00 56.22 192 VAL A O 1
ATOM 1508 N N . GLU A 1 193 ? 15.871 21.329 -14.004 1.00 54.88 193 GLU A N 1
ATOM 1509 C CA . GLU A 1 193 ? 15.182 20.037 -14.146 1.00 54.88 193 GLU A CA 1
ATOM 1510 C C . GLU A 1 193 ? 16.124 18.836 -13.953 1.00 54.88 193 GLU A C 1
ATOM 1512 O O . GLU A 1 193 ? 15.783 17.872 -13.258 1.00 54.88 193 GLU A O 1
ATOM 1517 N N . LEU A 1 194 ? 17.340 18.913 -14.503 1.00 52.59 194 LEU A N 1
ATOM 1518 C CA . LEU A 1 194 ? 18.373 17.884 -14.359 1.00 52.59 194 LEU A CA 1
ATOM 1519 C C . LEU A 1 194 ? 19.035 17.907 -12.969 1.00 52.59 194 LEU A C 1
ATOM 1521 O O . LEU A 1 194 ? 19.427 16.858 -12.463 1.00 52.59 194 LEU A O 1
ATOM 1525 N N . GLN A 1 195 ? 19.111 19.063 -12.299 1.00 49.72 195 GLN A N 1
ATOM 1526 C CA . GLN A 1 195 ? 19.507 19.138 -10.885 1.00 49.72 195 GLN A CA 1
ATOM 1527 C C . GLN A 1 195 ? 18.427 18.579 -9.945 1.00 49.72 195 GLN A C 1
ATOM 1529 O O . GLN A 1 195 ? 18.755 18.000 -8.908 1.00 49.72 195 GLN A O 1
ATOM 1534 N N . ALA A 1 196 ? 17.145 18.711 -10.299 1.00 50.00 196 ALA A N 1
ATOM 1535 C CA . ALA A 1 196 ? 16.031 18.145 -9.537 1.00 50.00 196 ALA A CA 1
ATOM 1536 C C . ALA A 1 196 ? 15.903 16.612 -9.690 1.00 50.00 196 ALA A C 1
ATOM 1538 O O . ALA A 1 196 ? 15.244 15.959 -8.877 1.00 50.00 196 ALA A O 1
ATOM 1539 N N . THR A 1 197 ? 16.567 16.012 -10.684 1.00 48.69 197 THR A N 1
ATOM 1540 C CA . THR A 1 197 ? 16.411 14.594 -11.048 1.00 48.69 197 THR A CA 1
ATOM 1541 C C . THR A 1 197 ? 17.705 14.121 -11.728 1.00 48.69 197 THR A C 1
ATOM 1543 O O . THR A 1 197 ? 17.816 14.344 -12.930 1.00 48.69 197 THR A O 1
ATOM 1546 N N . PRO A 1 198 ? 18.725 13.535 -11.037 1.00 43.69 198 PRO A N 1
ATOM 1547 C CA . PRO A 1 198 ? 18.687 12.168 -10.477 1.00 43.69 198 PRO A CA 1
ATOM 1548 C C . PRO A 1 198 ? 19.583 11.904 -9.225 1.00 43.69 198 PRO A C 1
ATOM 1550 O O . PRO A 1 198 ? 19.670 10.760 -8.759 1.00 43.69 198 PRO A O 1
ATOM 1553 N N . GLU A 1 199 ? 20.249 12.911 -8.644 1.00 38.00 199 GLU A N 1
ATOM 1554 C CA . GLU A 1 199 ? 21.248 12.697 -7.574 1.00 38.00 199 GLU A CA 1
ATOM 1555 C C . GLU A 1 199 ? 20.618 12.346 -6.216 1.00 38.00 199 GLU A C 1
ATOM 1557 O O . GLU A 1 199 ? 21.087 11.441 -5.519 1.00 38.00 199 GLU A O 1
ATOM 1562 N N . ILE A 1 200 ? 19.490 12.980 -5.877 1.00 39.53 200 ILE A N 1
ATOM 1563 C CA . ILE A 1 200 ? 18.725 12.683 -4.653 1.00 39.53 200 ILE A CA 1
ATOM 1564 C C . ILE A 1 200 ? 18.052 11.307 -4.763 1.00 39.53 200 ILE A C 1
ATOM 1566 O O . ILE A 1 200 ? 18.045 10.542 -3.799 1.00 39.53 200 ILE A O 1
ATOM 1570 N N . SER A 1 201 ? 17.549 10.953 -5.952 1.00 51.91 201 SER A N 1
ATOM 1571 C CA . SER A 1 201 ? 16.894 9.663 -6.202 1.00 51.91 201 SER A CA 1
ATOM 1572 C C . SER A 1 201 ? 17.884 8.503 -6.076 1.00 51.91 201 SER A C 1
ATOM 1574 O O . SER A 1 201 ? 17.619 7.547 -5.351 1.00 51.91 201 SER A O 1
ATOM 1576 N N . THR A 1 202 ? 19.072 8.610 -6.680 1.00 61.81 202 THR A N 1
ATOM 1577 C CA . THR A 1 202 ? 20.077 7.534 -6.631 1.00 61.81 202 THR A CA 1
ATOM 1578 C C . THR A 1 202 ? 20.643 7.353 -5.223 1.00 61.81 202 THR A C 1
ATOM 1580 O O . THR A 1 202 ? 20.727 6.226 -4.732 1.00 61.81 202 THR A O 1
ATOM 1583 N N . TYR A 1 203 ? 20.969 8.447 -4.525 1.00 67.62 203 TYR A N 1
ATOM 1584 C CA . TYR A 1 203 ? 21.455 8.363 -3.148 1.00 67.62 203 TYR A CA 1
ATOM 1585 C C . TYR A 1 203 ? 20.378 7.827 -2.188 1.00 67.62 203 TYR A C 1
ATOM 1587 O O . TYR A 1 203 ? 20.688 6.994 -1.336 1.00 67.62 203 TYR A O 1
ATOM 1595 N N . ALA A 1 204 ? 19.109 8.227 -2.346 1.00 71.69 204 ALA A N 1
ATOM 1596 C CA . ALA A 1 204 ? 17.991 7.655 -1.590 1.00 71.69 204 ALA A CA 1
ATOM 1597 C C . ALA A 1 204 ? 17.829 6.153 -1.850 1.00 71.69 204 ALA A C 1
ATOM 1599 O O . ALA A 1 204 ? 17.779 5.390 -0.889 1.00 71.69 204 ALA A O 1
ATOM 1600 N N . VAL A 1 205 ? 17.861 5.700 -3.111 1.00 78.62 205 VAL A N 1
ATOM 1601 C CA . VAL A 1 205 ? 17.852 4.259 -3.432 1.00 78.62 205 VAL A CA 1
ATOM 1602 C C . VAL A 1 205 ? 18.986 3.533 -2.711 1.00 78.62 205 VAL A C 1
ATOM 1604 O O . VAL A 1 205 ? 18.743 2.516 -2.064 1.00 78.62 205 VAL A O 1
ATOM 1607 N N . MET A 1 206 ? 20.214 4.054 -2.784 1.00 81.19 206 MET A N 1
ATOM 1608 C CA . MET A 1 206 ? 21.374 3.434 -2.137 1.00 81.19 206 MET A CA 1
ATOM 1609 C C . MET A 1 206 ? 21.222 3.376 -0.614 1.00 81.19 206 MET A C 1
ATOM 1611 O O . MET A 1 206 ? 21.542 2.355 -0.011 1.00 81.19 206 MET A O 1
ATOM 1615 N N . GLN A 1 207 ? 20.709 4.437 0.017 1.00 85.75 207 GLN A N 1
ATOM 1616 C CA . GLN A 1 207 ? 20.443 4.439 1.457 1.00 85.75 207 GLN A CA 1
ATOM 1617 C C . GLN A 1 207 ? 19.345 3.443 1.839 1.00 85.75 207 GLN A C 1
ATOM 1619 O O . GLN A 1 207 ? 19.502 2.718 2.822 1.00 85.75 207 GLN A O 1
ATOM 1624 N N . GLY A 1 208 ? 18.264 3.355 1.063 1.00 89.81 208 GLY A N 1
ATOM 1625 C CA . GLY A 1 208 ? 17.204 2.375 1.289 1.00 89.81 208 GLY A CA 1
ATOM 1626 C C . GLY A 1 208 ? 17.703 0.938 1.154 1.00 89.81 208 GLY A C 1
ATOM 1627 O O . GLY A 1 208 ? 17.490 0.131 2.057 1.00 89.81 208 GLY A O 1
ATOM 1628 N N . LEU A 1 209 ? 18.437 0.629 0.080 1.00 90.06 209 LEU A N 1
ATOM 1629 C CA . LEU A 1 209 ? 19.043 -0.692 -0.130 1.00 90.06 209 LEU A CA 1
ATOM 1630 C C . LEU A 1 209 ? 20.068 -1.044 0.954 1.00 90.06 209 LEU A C 1
ATOM 1632 O O . LEU A 1 209 ? 20.119 -2.197 1.375 1.00 90.06 209 LEU A O 1
ATOM 1636 N N . LEU A 1 210 ? 20.819 -0.065 1.467 1.00 92.38 210 LEU A N 1
ATOM 1637 C CA . LEU A 1 210 ? 21.717 -0.261 2.606 1.00 92.38 210 LEU A CA 1
ATOM 1638 C C . LEU A 1 210 ? 20.947 -0.629 3.885 1.00 92.38 210 LEU A C 1
ATOM 1640 O O . LEU A 1 210 ? 21.367 -1.507 4.632 1.00 92.38 210 LEU A O 1
ATOM 1644 N N . HIS A 1 211 ? 19.804 0.006 4.150 1.00 94.94 211 HIS A N 1
ATOM 1645 C CA . HIS A 1 211 ? 18.982 -0.340 5.317 1.00 94.94 211 HIS A CA 1
ATOM 1646 C C . HIS A 1 211 ? 18.361 -1.732 5.179 1.00 94.94 211 HIS A C 1
ATOM 1648 O O . HIS A 1 211 ? 18.279 -2.471 6.164 1.00 94.94 211 HIS A O 1
ATOM 1654 N N . ILE A 1 212 ? 17.962 -2.100 3.959 1.00 96.25 212 ILE A N 1
ATOM 1655 C CA . ILE A 1 212 ? 17.491 -3.449 3.636 1.00 96.25 212 ILE A CA 1
ATOM 1656 C C . ILE A 1 212 ? 18.618 -4.464 3.860 1.00 96.25 212 ILE A C 1
ATOM 1658 O O . ILE A 1 212 ? 18.405 -5.445 4.570 1.00 96.25 212 ILE A O 1
ATOM 1662 N N . SER A 1 213 ? 19.825 -4.215 3.335 1.00 95.50 213 SER A N 1
ATOM 1663 C CA . SER A 1 213 ? 20.961 -5.138 3.474 1.00 95.50 213 SER A CA 1
ATOM 1664 C C . SER A 1 213 ? 21.379 -5.335 4.933 1.00 95.50 213 SER A C 1
ATOM 1666 O O . SER A 1 213 ? 21.814 -6.418 5.313 1.00 95.50 213 SER A O 1
ATOM 1668 N N . GLN A 1 214 ? 21.181 -4.329 5.783 1.00 96.19 214 GLN A N 1
ATOM 1669 C CA . GLN A 1 214 ? 21.449 -4.392 7.221 1.00 96.19 214 GLN A CA 1
ATOM 1670 C C . GLN A 1 214 ? 20.316 -5.029 8.051 1.00 96.19 214 GLN A C 1
ATOM 1672 O O . GLN A 1 214 ? 20.378 -4.985 9.278 1.00 96.19 214 GLN A O 1
ATOM 1677 N N . ASN A 1 215 ? 19.282 -5.605 7.421 1.00 97.44 215 ASN A N 1
ATOM 1678 C CA . ASN A 1 215 ? 18.097 -6.171 8.087 1.00 97.44 215 ASN A CA 1
ATOM 1679 C C . ASN A 1 215 ? 17.324 -5.154 8.952 1.00 97.44 215 ASN A C 1
ATOM 1681 O O . ASN A 1 215 ? 16.659 -5.525 9.918 1.00 97.44 215 ASN A O 1
ATOM 1685 N N . ARG A 1 216 ? 17.400 -3.856 8.622 1.00 97.62 216 ARG A N 1
ATOM 1686 C CA . ARG A 1 216 ? 16.762 -2.781 9.407 1.00 97.62 216 ARG A CA 1
ATOM 1687 C C . ARG A 1 216 ? 15.379 -2.387 8.895 1.00 97.62 216 ARG A C 1
ATOM 1689 O O . ARG A 1 216 ? 14.767 -1.490 9.471 1.00 97.62 216 ARG A O 1
ATOM 1696 N N . VAL A 1 217 ? 14.888 -3.036 7.844 1.00 98.31 217 VAL A N 1
ATOM 1697 C CA . VAL A 1 217 ? 13.597 -2.744 7.211 1.00 98.31 217 VAL A CA 1
ATOM 1698 C C . VAL A 1 217 ? 12.654 -3.921 7.403 1.00 98.31 217 VAL A C 1
ATOM 1700 O O . VAL A 1 217 ? 12.999 -5.052 7.074 1.00 98.31 217 VAL A O 1
ATOM 1703 N N . ALA A 1 218 ? 11.438 -3.639 7.859 1.00 98.69 218 ALA A N 1
ATOM 1704 C CA . ALA A 1 218 ? 10.315 -4.562 7.777 1.00 98.69 218 ALA A CA 1
ATOM 1705 C C . ALA A 1 218 ? 9.163 -3.950 6.981 1.00 98.69 218 ALA A C 1
ATOM 1707 O O . ALA A 1 218 ? 9.075 -2.733 6.798 1.00 98.69 218 ALA A O 1
ATOM 1708 N N . VAL A 1 219 ? 8.243 -4.801 6.542 1.00 98.75 219 VAL A N 1
ATOM 1709 C CA . VAL A 1 219 ? 6.995 -4.365 5.918 1.00 98.75 219 VAL A CA 1
ATOM 1710 C C . VAL A 1 219 ? 5.802 -4.873 6.710 1.00 98.75 219 VAL A C 1
ATOM 1712 O O . VAL A 1 219 ? 5.812 -5.998 7.212 1.00 98.75 219 VAL A O 1
ATOM 1715 N N . LEU A 1 220 ? 4.768 -4.043 6.817 1.00 98.81 220 LEU A N 1
ATOM 1716 C CA . LEU A 1 220 ? 3.534 -4.374 7.513 1.00 98.81 220 LEU A CA 1
ATOM 1717 C C . LEU A 1 220 ? 2.341 -4.202 6.581 1.00 98.81 220 LEU A C 1
ATOM 1719 O O . LEU A 1 220 ? 2.006 -3.101 6.147 1.00 98.81 220 LEU A O 1
ATOM 1723 N N . LEU A 1 221 ? 1.683 -5.314 6.293 1.00 98.62 221 LEU A N 1
ATOM 1724 C CA . LEU A 1 221 ? 0.547 -5.379 5.398 1.00 98.62 221 LEU A CA 1
ATOM 1725 C C . LEU A 1 221 ? -0.773 -5.283 6.164 1.00 98.62 221 LEU A C 1
ATOM 1727 O O . LEU A 1 221 ? -1.075 -6.114 7.024 1.00 98.62 221 LEU A O 1
ATOM 1731 N N . LEU A 1 222 ? -1.608 -4.323 5.775 1.00 97.50 222 LEU A N 1
ATOM 1732 C CA . LEU A 1 222 ? -2.981 -4.184 6.250 1.00 97.50 222 LEU A CA 1
ATOM 1733 C C . LEU A 1 222 ? -3.922 -5.073 5.408 1.00 97.50 222 LEU A C 1
ATOM 1735 O O . LEU A 1 222 ? -4.472 -4.633 4.396 1.00 97.50 222 LEU A O 1
ATOM 1739 N N . ALA A 1 223 ? -4.126 -6.326 5.833 1.00 95.88 223 ALA A N 1
ATOM 1740 C CA . ALA A 1 223 ? -4.943 -7.349 5.156 1.00 95.88 223 ALA A CA 1
ATOM 1741 C C . ALA A 1 223 ? -6.193 -7.781 5.963 1.00 95.88 223 ALA A C 1
ATOM 1743 O O . ALA A 1 223 ? -6.713 -8.893 5.822 1.00 95.88 223 ALA A O 1
ATOM 1744 N N . GLY A 1 224 ? -6.713 -6.890 6.814 1.00 88.88 224 GLY A N 1
ATOM 1745 C CA . GLY A 1 224 ? -7.917 -7.148 7.617 1.00 88.88 224 GLY A CA 1
ATOM 1746 C C . GLY A 1 224 ? -9.225 -7.191 6.824 1.00 88.88 224 GLY A C 1
ATOM 1747 O O . GLY A 1 224 ? -10.189 -7.833 7.249 1.00 88.88 224 GLY A O 1
ATOM 1748 N N . GLY A 1 225 ? -9.264 -6.513 5.674 1.00 78.88 225 GLY A N 1
ATOM 1749 C CA . GLY A 1 225 ? -10.466 -6.362 4.858 1.00 78.88 225 GLY A CA 1
ATOM 1750 C C . GLY A 1 225 ? -10.859 -7.638 4.108 1.00 78.88 225 GLY A C 1
ATOM 1751 O O . GLY A 1 225 ? -10.039 -8.258 3.429 1.00 78.88 225 GLY A O 1
ATOM 1752 N N . GLN A 1 226 ? -12.143 -7.998 4.169 1.00 75.12 226 GLN A N 1
ATOM 1753 C CA . GLN A 1 226 ? -12.712 -9.038 3.305 1.00 75.12 226 GLN A CA 1
ATOM 1754 C C . GLN A 1 226 ? -12.957 -8.510 1.879 1.00 75.12 226 GLN A C 1
ATOM 1756 O O . GLN A 1 226 ? -13.220 -7.323 1.679 1.00 75.12 226 GLN A O 1
ATOM 1761 N N . GLY A 1 227 ? -12.919 -9.400 0.881 1.00 75.62 227 GLY A N 1
ATOM 1762 C CA . GLY A 1 227 ? -13.183 -9.085 -0.528 1.00 75.62 227 GLY A CA 1
ATOM 1763 C C . GLY A 1 227 ? -14.664 -8.962 -0.908 1.00 75.62 227 GLY A C 1
ATOM 1764 O O . GLY A 1 227 ? -14.988 -8.998 -2.089 1.00 75.62 227 GLY A O 1
ATOM 1765 N N . THR A 1 228 ? -15.579 -8.790 0.050 1.00 78.19 228 THR A N 1
ATOM 1766 C CA . THR A 1 228 ? -17.032 -8.873 -0.197 1.00 78.19 228 THR A CA 1
ATOM 1767 C C . THR A 1 228 ? -17.544 -7.846 -1.208 1.00 78.19 228 THR A C 1
ATOM 1769 O O . THR A 1 228 ? -18.406 -8.170 -2.019 1.00 78.19 228 THR A O 1
ATOM 1772 N N . ARG A 1 229 ? -16.975 -6.629 -1.243 1.00 80.88 229 ARG A N 1
ATOM 1773 C CA . ARG A 1 229 ? -17.310 -5.605 -2.256 1.00 80.88 229 ARG A CA 1
ATOM 1774 C C . ARG A 1 229 ? -16.895 -6.003 -3.679 1.00 80.88 229 ARG A C 1
ATOM 1776 O O . ARG A 1 229 ? -17.455 -5.471 -4.632 1.00 80.88 229 ARG A O 1
ATOM 1783 N N . LEU A 1 230 ? -15.954 -6.935 -3.819 1.00 84.25 230 LEU A N 1
ATOM 1784 C CA . LEU A 1 230 ? -15.535 -7.521 -5.095 1.00 84.25 230 LEU A CA 1
ATOM 1785 C C . LEU A 1 230 ? -16.393 -8.741 -5.483 1.00 84.25 230 LEU A C 1
ATOM 1787 O O . LEU A 1 230 ? -16.152 -9.344 -6.519 1.00 84.25 230 LEU A O 1
ATOM 1791 N N . GLY A 1 231 ? -17.377 -9.123 -4.659 1.00 84.81 231 GLY A N 1
ATOM 1792 C CA . GLY A 1 231 ? -18.224 -10.295 -4.896 1.00 84.81 231 GLY A CA 1
ATOM 1793 C C . GLY A 1 231 ? -17.589 -11.628 -4.491 1.00 84.81 231 GLY A C 1
ATOM 1794 O O . GLY A 1 231 ? -18.106 -12.677 -4.861 1.00 84.81 231 GLY A O 1
ATOM 1795 N N . VAL A 1 232 ? -16.492 -11.609 -3.723 1.00 88.50 232 VAL A N 1
ATOM 1796 C CA . VAL A 1 232 ? -15.777 -12.822 -3.292 1.00 88.50 232 VAL A CA 1
ATOM 1797 C C . VAL A 1 232 ? -15.796 -12.992 -1.774 1.00 88.50 232 VAL A C 1
ATOM 1799 O O . VAL A 1 232 ? -15.869 -12.024 -1.015 1.00 88.50 232 VAL A O 1
ATOM 1802 N N . THR A 1 233 ? -15.720 -14.243 -1.318 1.00 87.50 233 THR A N 1
ATOM 1803 C CA . THR A 1 233 ? -15.764 -14.607 0.111 1.00 87.50 233 THR A CA 1
ATOM 1804 C C . THR A 1 233 ? -14.382 -14.706 0.759 1.00 87.50 233 THR A C 1
ATOM 1806 O O . THR A 1 233 ? -14.278 -14.731 1.986 1.00 87.50 233 THR A O 1
ATOM 1809 N N . TYR A 1 234 ? -13.318 -14.735 -0.043 1.00 91.56 234 TYR A N 1
ATOM 1810 C CA . TYR A 1 234 ? -11.936 -14.830 0.419 1.00 91.56 234 TYR A CA 1
ATOM 1811 C C . TYR A 1 234 ? -11.282 -13.445 0.643 1.00 91.56 234 TYR A C 1
ATOM 1813 O O . TYR A 1 234 ? -11.809 -12.414 0.203 1.00 91.56 234 TYR A O 1
ATOM 1821 N N . PRO A 1 235 ? -10.149 -13.377 1.373 1.00 93.50 235 PRO A N 1
ATOM 1822 C CA . PRO A 1 235 ? -9.394 -12.140 1.585 1.00 93.50 235 PRO A CA 1
ATOM 1823 C C . PRO A 1 235 ? -8.904 -11.512 0.277 1.00 93.50 235 PRO A C 1
ATOM 1825 O O . PRO A 1 235 ? -8.467 -12.220 -0.629 1.00 93.50 235 PRO A O 1
ATOM 1828 N N . LYS A 1 236 ? -8.892 -10.174 0.201 1.00 93.56 236 LYS A N 1
ATOM 1829 C CA . LYS A 1 236 ? -8.503 -9.443 -1.021 1.00 93.56 236 LYS A CA 1
ATOM 1830 C C . LYS A 1 236 ? -7.117 -9.808 -1.559 1.00 93.56 236 LYS A C 1
ATOM 1832 O O . LYS A 1 236 ? -6.927 -9.791 -2.765 1.00 93.56 236 LYS A O 1
ATOM 1837 N N . GLY A 1 237 ? -6.158 -10.147 -0.697 1.00 95.94 237 GLY A N 1
ATOM 1838 C CA . GLY A 1 237 ? -4.808 -10.503 -1.145 1.00 95.94 237 GLY A CA 1
ATOM 1839 C C . GLY A 1 237 ? -4.755 -11.751 -2.040 1.00 95.94 237 GLY A C 1
ATOM 1840 O O . GLY A 1 237 ? -3.824 -11.895 -2.824 1.00 95.94 237 GLY A O 1
ATOM 1841 N N . MET A 1 238 ? -5.767 -12.626 -1.977 1.00 96.50 238 MET A N 1
ATOM 1842 C CA . MET A 1 238 ? -5.875 -13.817 -2.836 1.00 96.50 238 MET A CA 1
ATOM 1843 C C . MET A 1 238 ? -6.536 -13.527 -4.187 1.00 96.50 238 MET A C 1
ATOM 1845 O O . MET A 1 238 ? -6.780 -14.449 -4.958 1.00 96.50 238 MET A O 1
ATOM 1849 N N . TYR A 1 239 ? -6.902 -12.274 -4.455 1.00 96.69 239 TYR A N 1
ATOM 1850 C CA . TYR A 1 239 ? -7.593 -11.919 -5.684 1.00 96.69 239 TYR A CA 1
ATOM 1851 C C . TYR A 1 239 ? -6.634 -12.004 -6.877 1.00 96.69 239 TYR A C 1
ATOM 1853 O O . TYR A 1 239 ? -5.559 -11.403 -6.851 1.00 96.69 239 TYR A O 1
ATOM 1861 N N . ASP A 1 240 ? -7.047 -12.738 -7.909 1.00 96.88 240 ASP A N 1
ATOM 1862 C CA . ASP A 1 240 ? -6.457 -12.716 -9.247 1.00 96.88 240 ASP A CA 1
ATOM 1863 C C . ASP A 1 240 ? -7.238 -11.704 -10.094 1.00 96.88 240 ASP A C 1
ATOM 1865 O O . ASP A 1 240 ? -8.455 -11.815 -10.256 1.00 96.88 240 ASP A O 1
ATOM 1869 N N . VAL A 1 241 ? -6.551 -10.673 -10.586 1.00 95.75 241 VAL A N 1
ATOM 1870 C CA . VAL A 1 241 ? -7.167 -9.607 -11.393 1.00 95.75 241 VAL A CA 1
ATOM 1871 C C . VAL A 1 241 ? -7.236 -9.949 -12.889 1.00 95.75 241 VAL A C 1
ATOM 1873 O O . VAL A 1 241 ? -7.717 -9.130 -13.676 1.00 95.75 241 VAL A O 1
ATOM 1876 N N . GLY A 1 242 ? -6.768 -11.140 -13.280 1.00 95.81 242 GLY A N 1
ATOM 1877 C CA . GLY A 1 242 ? -6.684 -11.594 -14.666 1.00 95.81 242 GLY A CA 1
ATOM 1878 C C . GLY A 1 242 ? -5.429 -11.089 -15.371 1.00 95.81 242 GLY A C 1
ATOM 1879 O O . GLY A 1 242 ? -5.520 -10.593 -16.493 1.00 95.81 242 GLY A O 1
ATOM 1880 N N . LEU A 1 243 ? -4.279 -11.143 -14.693 1.00 96.06 243 LEU A N 1
ATOM 1881 C CA . LEU A 1 243 ? -2.980 -10.942 -15.346 1.00 96.06 243 LEU A CA 1
ATOM 1882 C C . LEU A 1 243 ? -2.628 -12.163 -16.211 1.00 96.06 243 LEU A C 1
ATOM 1884 O O . LEU A 1 243 ? -3.075 -13.261 -15.875 1.00 96.06 243 LEU A O 1
ATOM 1888 N N . PRO A 1 244 ? -1.797 -12.015 -17.261 1.00 95.12 244 PRO A N 1
ATOM 1889 C CA . PRO A 1 244 ? -1.293 -13.151 -18.037 1.00 95.12 244 PRO A CA 1
ATOM 1890 C C . PRO A 1 244 ? -0.700 -14.288 -17.181 1.00 95.12 244 PRO A C 1
ATOM 1892 O O . PRO A 1 244 ? -0.903 -15.461 -17.484 1.00 95.12 244 PRO A O 1
ATOM 1895 N N . SER A 1 245 ? -0.024 -13.960 -16.077 1.00 95.94 245 SER A N 1
ATOM 1896 C CA . SER A 1 245 ? 0.538 -14.932 -15.130 1.00 95.94 245 SER A CA 1
ATOM 1897 C C . SER A 1 245 ? -0.460 -15.532 -14.133 1.00 95.94 245 SER A C 1
ATOM 1899 O O . SER A 1 245 ? -0.107 -16.466 -13.410 1.00 95.94 245 SER A O 1
ATOM 1901 N N . HIS A 1 246 ? -1.672 -14.974 -14.023 1.00 96.81 246 HIS A N 1
ATOM 1902 C CA . HIS A 1 246 ? -2.662 -15.290 -12.983 1.00 96.81 246 HIS A CA 1
ATOM 1903 C C . HIS A 1 246 ? -2.157 -15.141 -11.531 1.00 96.81 246 HIS A C 1
ATOM 1905 O O . HIS A 1 246 ? -2.724 -15.709 -10.590 1.00 96.81 246 HIS A O 1
ATOM 1911 N N . LYS A 1 247 ? -1.082 -14.367 -11.309 1.00 98.12 247 LYS A N 1
ATOM 1912 C CA . LYS A 1 247 ? -0.546 -14.109 -9.966 1.00 98.12 247 LYS A CA 1
ATOM 1913 C C . LYS A 1 247 ? -1.532 -13.300 -9.123 1.00 98.12 247 LYS A C 1
ATOM 1915 O O . LYS A 1 247 ? -2.097 -12.295 -9.552 1.00 98.12 247 LYS A O 1
ATOM 1920 N N . THR A 1 248 ? -1.688 -13.715 -7.867 1.00 98.25 248 THR A N 1
ATOM 1921 C CA . THR A 1 248 ? -2.496 -12.981 -6.877 1.00 98.25 248 THR A CA 1
ATOM 1922 C C . THR A 1 248 ? -1.749 -11.770 -6.316 1.00 98.25 248 THR A C 1
ATOM 1924 O O . THR A 1 248 ? -0.519 -11.702 -6.381 1.00 98.25 248 THR A O 1
ATOM 1927 N N . LEU A 1 249 ? -2.471 -10.838 -5.681 1.00 98.25 249 LEU A N 1
ATOM 1928 C CA . LEU A 1 249 ? -1.852 -9.676 -5.024 1.00 98.25 249 LEU A CA 1
ATOM 1929 C C . LEU A 1 249 ? -0.797 -10.079 -3.978 1.00 98.25 249 LEU A C 1
ATOM 1931 O O . LEU A 1 249 ? 0.267 -9.465 -3.924 1.00 98.25 249 LEU A O 1
ATOM 1935 N N . PHE A 1 250 ? -1.049 -11.128 -3.185 1.00 98.50 250 PHE A N 1
ATOM 1936 C CA . PHE A 1 250 ? -0.067 -11.645 -2.226 1.00 98.50 250 PHE A CA 1
ATOM 1937 C C . PHE A 1 250 ? 1.210 -12.131 -2.910 1.00 98.50 250 PHE A C 1
ATOM 1939 O O . PHE A 1 250 ? 2.301 -11.839 -2.426 1.00 98.50 250 PHE A O 1
ATOM 1946 N N . GLN A 1 251 ? 1.090 -12.842 -4.033 1.00 98.62 251 GLN A N 1
ATOM 1947 C CA . GLN A 1 251 ? 2.257 -13.344 -4.751 1.00 98.62 251 GLN A CA 1
ATOM 1948 C C . GLN A 1 251 ? 3.089 -12.199 -5.340 1.00 98.62 251 GLN A C 1
ATOM 1950 O O . GLN A 1 251 ? 4.300 -12.173 -5.143 1.00 98.62 251 GLN A O 1
ATOM 1955 N N . LEU A 1 252 ? 2.449 -11.213 -5.980 1.00 98.62 252 LEU A N 1
ATOM 1956 C CA . LEU A 1 252 ? 3.144 -10.032 -6.509 1.00 98.62 252 LEU A CA 1
ATOM 1957 C C . LEU A 1 252 ? 3.896 -9.272 -5.404 1.00 98.62 252 LEU A C 1
ATOM 1959 O O . LEU A 1 252 ? 5.042 -8.867 -5.588 1.00 98.62 252 LEU A O 1
ATOM 1963 N N . GLN A 1 253 ? 3.272 -9.103 -4.235 1.00 98.69 253 GLN A N 1
ATOM 1964 C CA . GLN A 1 253 ? 3.891 -8.448 -3.078 1.00 98.69 253 GLN A CA 1
ATOM 1965 C C . GLN A 1 253 ? 5.065 -9.263 -2.512 1.00 98.69 253 GLN A C 1
ATOM 1967 O O . GLN A 1 253 ? 6.105 -8.688 -2.194 1.00 98.69 253 GLN A O 1
ATOM 1972 N N . ALA A 1 254 ? 4.935 -10.590 -2.433 1.00 98.75 254 ALA A N 1
ATOM 1973 C CA . ALA A 1 254 ? 6.003 -11.474 -1.970 1.00 98.75 254 ALA A CA 1
ATOM 1974 C C . ALA A 1 254 ? 7.215 -11.466 -2.916 1.00 98.75 254 ALA A C 1
ATOM 1976 O O . ALA A 1 254 ? 8.355 -11.357 -2.466 1.00 98.75 254 ALA A O 1
ATOM 1977 N N . GLU A 1 255 ? 6.976 -11.520 -4.229 1.00 98.69 255 GLU A N 1
ATOM 1978 C CA . GLU A 1 255 ? 8.032 -11.470 -5.244 1.00 98.69 255 GLU A CA 1
ATOM 1979 C C . GLU A 1 255 ? 8.768 -10.120 -5.233 1.00 98.69 255 GLU A C 1
ATOM 1981 O O . GLU A 1 255 ? 9.989 -10.091 -5.381 1.00 98.69 255 GLU A O 1
ATOM 1986 N N . ARG A 1 256 ? 8.075 -9.004 -4.956 1.00 98.69 256 ARG A N 1
ATOM 1987 C CA . ARG A 1 256 ? 8.713 -7.688 -4.741 1.00 98.69 256 ARG A CA 1
ATOM 1988 C C . ARG A 1 256 ? 9.666 -7.691 -3.542 1.00 98.69 256 ARG A C 1
ATOM 1990 O O . ARG A 1 256 ? 10.760 -7.137 -3.636 1.00 98.69 256 ARG A O 1
ATOM 1997 N N . ILE A 1 257 ? 9.283 -8.338 -2.437 1.00 98.75 257 ILE A N 1
ATOM 1998 C CA . ILE A 1 257 ? 10.157 -8.503 -1.263 1.00 98.75 257 ILE A CA 1
ATOM 1999 C C . ILE A 1 257 ? 11.387 -9.339 -1.634 1.00 98.75 257 ILE A C 1
ATOM 2001 O O . ILE A 1 257 ? 12.516 -8.935 -1.354 1.00 98.75 257 ILE A O 1
ATOM 2005 N N . LEU A 1 258 ? 11.185 -10.482 -2.300 1.00 98.50 258 LEU A N 1
ATOM 2006 C CA . LEU A 1 258 ? 12.276 -11.351 -2.745 1.00 98.50 258 LEU A CA 1
ATOM 2007 C C . LEU A 1 258 ? 13.255 -10.615 -3.661 1.00 98.50 258 LEU A C 1
ATOM 2009 O O . LEU A 1 258 ? 14.466 -10.700 -3.446 1.00 98.50 258 LEU A O 1
ATOM 2013 N N . LYS A 1 259 ? 12.742 -9.855 -4.632 1.00 98.00 259 LYS A N 1
ATOM 2014 C CA . LYS A 1 259 ? 13.562 -9.056 -5.543 1.00 98.00 259 LYS A CA 1
ATOM 2015 C C . LYS A 1 259 ? 14.428 -8.051 -4.796 1.00 98.00 259 LYS A C 1
ATOM 2017 O O . LYS A 1 259 ? 15.617 -7.952 -5.080 1.00 98.00 259 LYS A O 1
ATOM 2022 N N . LEU A 1 260 ? 13.876 -7.337 -3.817 1.00 97.62 260 LEU A N 1
ATOM 2023 C CA . LEU A 1 260 ? 14.655 -6.377 -3.035 1.00 97.62 260 LEU A CA 1
ATOM 2024 C C . LEU A 1 260 ? 15.733 -7.044 -2.182 1.00 97.62 260 LEU A C 1
ATOM 2026 O O . LEU A 1 260 ? 16.837 -6.510 -2.097 1.00 97.62 260 LEU A O 1
ATOM 2030 N N . GLN A 1 261 ? 15.461 -8.219 -1.606 1.00 97.75 261 GLN A N 1
ATOM 2031 C CA . GLN A 1 261 ? 16.496 -8.988 -0.908 1.00 97.75 261 GLN A CA 1
ATOM 2032 C C . GLN A 1 261 ? 17.634 -9.384 -1.863 1.00 97.75 261 GLN A C 1
ATOM 2034 O O . GLN A 1 261 ? 18.801 -9.236 -1.511 1.00 97.75 261 GLN A O 1
ATOM 2039 N N . GLN A 1 262 ? 17.312 -9.814 -3.090 1.00 95.75 262 GLN A N 1
ATOM 2040 C CA . GLN A 1 262 ? 18.311 -10.142 -4.116 1.00 95.75 262 GLN A CA 1
ATOM 2041 C C . GLN A 1 262 ? 19.112 -8.912 -4.567 1.00 95.75 262 GLN A C 1
ATOM 2043 O O . GLN A 1 262 ? 20.330 -8.991 -4.721 1.00 95.75 262 GLN A O 1
ATOM 2048 N N . LEU A 1 263 ? 18.449 -7.770 -4.780 1.00 91.69 263 LEU A N 1
ATOM 2049 C CA . LEU A 1 263 ? 19.106 -6.520 -5.171 1.00 91.69 263 LEU A CA 1
ATOM 2050 C C . LEU A 1 263 ? 20.046 -6.019 -4.068 1.00 91.69 263 LEU A C 1
ATOM 2052 O O . LEU A 1 263 ? 21.193 -5.679 -4.350 1.00 91.69 263 LEU A O 1
ATOM 2056 N N . ALA A 1 264 ? 19.599 -6.032 -2.812 1.00 92.12 264 ALA A N 1
ATOM 2057 C CA . ALA A 1 264 ? 20.419 -5.640 -1.672 1.00 92.12 264 ALA A CA 1
ATOM 2058 C C . ALA A 1 264 ? 21.614 -6.590 -1.462 1.00 92.12 264 ALA A C 1
ATOM 2060 O O . ALA A 1 264 ? 22.732 -6.112 -1.263 1.00 92.12 264 ALA A O 1
ATOM 2061 N N . GLU A 1 265 ? 21.418 -7.910 -1.592 1.00 93.94 265 GLU A N 1
ATOM 2062 C CA . GLU A 1 265 ? 22.506 -8.900 -1.549 1.00 93.94 265 GLU A CA 1
ATOM 2063 C C . GLU A 1 265 ? 23.514 -8.674 -2.684 1.00 93.94 265 GLU A C 1
ATOM 2065 O O . GLU A 1 265 ? 24.720 -8.692 -2.447 1.00 93.94 265 GLU A O 1
ATOM 2070 N N . LYS A 1 266 ? 23.051 -8.377 -3.904 1.00 88.81 266 LYS A N 1
ATOM 2071 C CA . LYS A 1 266 ? 23.928 -8.068 -5.043 1.00 88.81 266 LYS A CA 1
ATOM 2072 C C . LYS A 1 266 ? 24.737 -6.784 -4.827 1.00 88.81 266 LYS A C 1
ATOM 2074 O O . LYS A 1 266 ? 25.900 -6.732 -5.218 1.00 88.81 266 LYS A O 1
ATOM 2079 N N . CYS A 1 267 ? 24.140 -5.755 -4.226 1.00 85.75 267 CYS A N 1
ATOM 2080 C CA . CYS A 1 267 ? 24.798 -4.469 -3.987 1.00 85.75 267 CYS A CA 1
ATOM 2081 C C . CYS A 1 267 ? 25.781 -4.492 -2.805 1.00 85.75 267 CYS A C 1
ATOM 2083 O O . CYS A 1 267 ? 26.787 -3.788 -2.851 1.00 85.75 267 CYS A O 1
ATOM 2085 N N . HIS A 1 268 ? 25.501 -5.270 -1.755 1.00 86.75 268 HIS A N 1
ATOM 2086 C CA . HIS A 1 268 ? 26.253 -5.222 -0.491 1.00 86.75 268 HIS A CA 1
ATOM 2087 C C . HIS A 1 268 ? 26.968 -6.531 -0.120 1.00 86.75 268 HIS A C 1
ATOM 2089 O O . HIS A 1 268 ? 27.771 -6.549 0.811 1.00 86.75 268 HIS A O 1
ATOM 2095 N 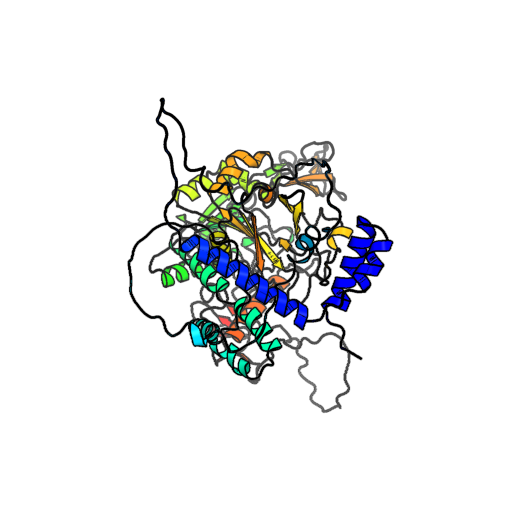N . GLY A 1 269 ? 26.737 -7.615 -0.863 1.00 87.06 269 GLY A N 1
ATOM 2096 C CA . GLY A 1 269 ? 27.435 -8.895 -0.719 1.00 87.06 269 GLY A CA 1
ATOM 2097 C C . GLY A 1 269 ? 26.960 -9.768 0.445 1.00 87.06 269 GLY A C 1
ATOM 2098 O O . GLY A 1 269 ? 27.542 -10.824 0.686 1.00 87.06 269 GLY A O 1
ATOM 2099 N N . ASN A 1 270 ? 25.925 -9.354 1.176 1.00 90.69 270 ASN A N 1
ATOM 2100 C CA . ASN A 1 270 ? 25.396 -10.083 2.320 1.00 90.69 270 ASN A CA 1
ATOM 2101 C C . ASN A 1 270 ? 23.917 -10.429 2.131 1.00 90.69 270 ASN A C 1
ATOM 2103 O O . ASN A 1 270 ? 23.113 -9.592 1.725 1.00 90.69 270 ASN A O 1
ATOM 2107 N N . ARG A 1 271 ? 23.549 -11.665 2.486 1.00 93.50 271 ARG A N 1
ATOM 2108 C CA . ARG A 1 271 ? 22.143 -12.067 2.557 1.00 93.50 271 ARG A CA 1
ATOM 2109 C C . ARG A 1 271 ? 21.413 -11.205 3.572 1.00 93.50 271 ARG A C 1
ATOM 2111 O O . ARG A 1 271 ? 21.881 -11.038 4.700 1.00 93.50 271 ARG A O 1
ATOM 2118 N N . CYS A 1 272 ? 20.248 -10.723 3.174 1.00 95.75 272 CYS A N 1
ATOM 2119 C CA . CYS A 1 272 ? 19.384 -9.923 4.017 1.00 95.75 272 CYS A CA 1
ATOM 2120 C C . CYS A 1 272 ? 17.953 -10.453 4.015 1.00 95.75 272 CYS A C 1
ATOM 2122 O O . CYS A 1 272 ? 17.561 -11.284 3.195 1.00 95.75 272 CYS A O 1
ATOM 2124 N N . THR A 1 273 ? 17.171 -9.980 4.969 1.00 96.62 273 THR A N 1
ATOM 2125 C CA . THR A 1 273 ? 15.795 -10.388 5.205 1.00 96.62 273 THR A CA 1
ATOM 2126 C C . THR A 1 273 ? 14.947 -9.158 5.462 1.00 96.62 273 THR A C 1
ATOM 2128 O O . THR A 1 273 ? 15.323 -8.295 6.252 1.00 96.62 273 THR A O 1
ATOM 2131 N N . ILE A 1 274 ? 13.779 -9.113 4.830 1.00 98.62 274 ILE A N 1
ATOM 2132 C CA . ILE A 1 274 ? 12.739 -8.127 5.116 1.00 98.62 274 ILE A CA 1
ATOM 2133 C C . ILE A 1 274 ? 11.586 -8.879 5.795 1.00 98.62 274 ILE A C 1
ATOM 2135 O O . ILE A 1 274 ? 10.840 -9.583 5.109 1.00 98.62 274 ILE A O 1
ATOM 2139 N N . PRO A 1 275 ? 11.424 -8.779 7.129 1.00 98.69 275 PRO A N 1
ATOM 2140 C CA . PRO A 1 275 ? 10.295 -9.392 7.816 1.00 98.69 275 PRO A CA 1
ATOM 2141 C C . PRO A 1 275 ? 8.968 -8.844 7.287 1.00 98.69 275 PRO A C 1
ATOM 2143 O O . PRO A 1 275 ? 8.798 -7.628 7.145 1.00 98.69 275 PRO A O 1
ATOM 2146 N N . TRP A 1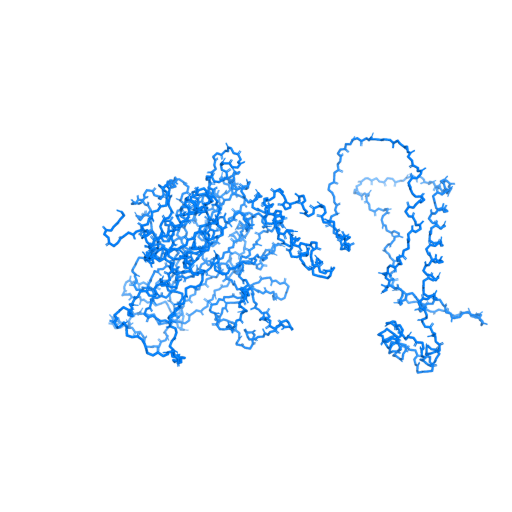 276 ? 8.022 -9.742 7.020 1.00 98.88 276 TRP A N 1
ATOM 2147 C CA . TRP A 1 276 ? 6.690 -9.403 6.540 1.00 98.88 276 TRP A CA 1
ATOM 2148 C C . TRP A 1 276 ? 5.653 -9.670 7.625 1.00 98.88 276 TRP A C 1
ATOM 2150 O O . TRP A 1 276 ? 5.266 -10.810 7.880 1.00 98.88 276 TRP A O 1
ATOM 2160 N N . TYR A 1 277 ? 5.189 -8.597 8.256 1.00 98.88 277 TYR A N 1
ATOM 2161 C CA . TYR A 1 277 ? 4.108 -8.642 9.229 1.00 98.88 277 TYR A CA 1
ATOM 2162 C C . TYR A 1 277 ? 2.773 -8.493 8.499 1.00 98.88 277 TYR A C 1
ATOM 2164 O O . TYR A 1 277 ? 2.557 -7.515 7.786 1.00 98.88 277 TYR A O 1
ATOM 2172 N N . ILE A 1 278 ? 1.864 -9.449 8.655 1.00 98.69 278 ILE A N 1
ATOM 2173 C CA . ILE A 1 278 ? 0.575 -9.460 7.958 1.00 98.69 278 ILE A CA 1
ATOM 2174 C C . ILE A 1 278 ? -0.542 -9.350 8.990 1.00 98.69 278 ILE A C 1
ATOM 2176 O O . ILE A 1 278 ? -0.851 -10.307 9.704 1.00 98.69 278 ILE A O 1
ATOM 2180 N N . MET A 1 279 ? -1.167 -8.171 9.043 1.00 98.19 279 MET A N 1
ATOM 2181 C CA . MET A 1 279 ? -2.316 -7.919 9.901 1.00 98.19 279 MET A CA 1
ATOM 2182 C C . MET A 1 279 ? -3.586 -8.450 9.243 1.00 98.19 279 MET A C 1
ATOM 2184 O O . MET A 1 279 ? -4.027 -7.937 8.212 1.00 98.19 279 MET A O 1
ATOM 2188 N N . THR A 1 280 ? -4.217 -9.435 9.868 1.00 96.81 280 THR A N 1
ATOM 2189 C CA . THR A 1 280 ? -5.492 -10.012 9.423 1.00 96.81 280 THR A CA 1
ATOM 2190 C C . THR A 1 280 ? -6.638 -9.584 10.346 1.00 96.81 280 THR A C 1
ATOM 2192 O O . THR A 1 280 ? -6.435 -8.885 11.341 1.00 96.81 280 THR A O 1
ATOM 2195 N N . SER A 1 281 ? -7.868 -9.965 10.008 1.00 93.44 281 SER A N 1
ATOM 2196 C CA . SER A 1 281 ? -9.013 -9.921 10.923 1.00 93.44 281 SER A CA 1
ATOM 2197 C C . SER A 1 281 ? -9.417 -11.341 11.303 1.00 93.44 281 SER A C 1
ATOM 2199 O O . SER A 1 281 ? -9.021 -12.306 10.643 1.00 93.44 281 SER A O 1
ATOM 2201 N N . GLY A 1 282 ? -10.283 -11.490 12.310 1.00 90.31 282 GLY A N 1
ATOM 2202 C CA . GLY A 1 282 ? -10.811 -12.809 12.690 1.00 90.31 282 GLY A CA 1
ATOM 2203 C C . GLY A 1 282 ? -11.510 -13.556 11.547 1.00 90.31 282 GLY A C 1
ATOM 2204 O O . GLY A 1 282 ? -11.643 -14.774 11.595 1.00 90.31 282 GLY A O 1
ATOM 2205 N N . ARG A 1 283 ? -11.918 -12.846 10.485 1.00 87.69 283 ARG A N 1
ATOM 2206 C CA . ARG A 1 283 ? -12.543 -13.434 9.294 1.00 87.69 283 ARG A CA 1
ATOM 2207 C C . ARG A 1 283 ? -11.547 -13.807 8.190 1.00 87.69 283 ARG A C 1
ATOM 2209 O O . ARG A 1 283 ? -11.912 -14.563 7.295 1.00 87.69 283 ARG A O 1
ATOM 2216 N N . THR A 1 284 ? -10.330 -13.256 8.207 1.00 93.00 284 THR A N 1
ATOM 2217 C CA . THR A 1 284 ? -9.325 -13.454 7.146 1.00 93.00 284 THR A CA 1
ATOM 2218 C C . THR A 1 284 ? -8.106 -14.257 7.593 1.00 93.00 284 THR A C 1
ATOM 2220 O O . THR A 1 284 ? -7.397 -14.760 6.726 1.00 93.00 284 THR A O 1
ATOM 2223 N N . MET A 1 285 ? -7.880 -14.429 8.902 1.00 95.00 285 MET A N 1
ATOM 2224 C CA . MET A 1 285 ? -6.701 -15.110 9.460 1.00 95.00 285 MET A CA 1
ATOM 2225 C C . MET A 1 285 ? -6.474 -16.505 8.860 1.00 95.00 285 MET A C 1
ATOM 2227 O O . MET A 1 285 ? -5.525 -16.714 8.108 1.00 95.00 285 MET A O 1
ATOM 2231 N N . ARG A 1 286 ? -7.390 -17.443 9.131 1.00 96.31 286 ARG A N 1
ATOM 2232 C CA . ARG A 1 286 ? -7.224 -18.858 8.768 1.00 96.31 286 ARG A CA 1
ATOM 2233 C C . ARG A 1 286 ? -7.015 -19.071 7.269 1.00 96.31 286 ARG A C 1
ATOM 2235 O O . ARG A 1 286 ? -6.109 -19.791 6.868 1.00 96.31 286 ARG A O 1
ATOM 2242 N N . SER A 1 287 ? -7.844 -18.438 6.440 1.00 96.44 287 SER A N 1
ATOM 2243 C CA . SER A 1 287 ? -7.739 -18.580 4.987 1.00 96.44 287 SER A CA 1
ATOM 2244 C C . SER A 1 287 ? -6.416 -18.017 4.467 1.00 96.44 287 SER A C 1
ATOM 2246 O O . SER A 1 287 ? -5.830 -18.597 3.555 1.00 96.44 287 SER A O 1
ATOM 2248 N N . THR A 1 288 ? -5.917 -16.921 5.052 1.00 97.62 288 THR A N 1
ATOM 2249 C CA . THR A 1 288 ? -4.621 -16.332 4.685 1.00 97.62 288 THR A CA 1
ATOM 2250 C C . THR A 1 288 ? -3.468 -17.275 5.030 1.00 97.62 288 THR A C 1
ATOM 2252 O O . THR A 1 288 ? -2.645 -17.554 4.162 1.00 97.62 288 THR A O 1
ATOM 2255 N N . GLU A 1 289 ? -3.434 -17.833 6.242 1.00 97.81 289 GLU A N 1
ATOM 2256 C CA . GLU A 1 289 ? -2.392 -18.790 6.644 1.00 97.81 289 GLU A CA 1
ATOM 2257 C C . GLU A 1 289 ? -2.385 -20.047 5.762 1.00 97.81 289 GLU A C 1
ATOM 2259 O O . GLU A 1 289 ? -1.330 -20.461 5.274 1.00 97.81 289 GLU A O 1
ATOM 2264 N N . GLU A 1 290 ? -3.562 -20.627 5.501 1.00 98.12 290 GLU A N 1
ATOM 2265 C CA . GLU A 1 290 ? -3.717 -21.795 4.627 1.00 98.12 290 GLU A CA 1
ATOM 2266 C C . GLU A 1 290 ? -3.240 -21.496 3.195 1.00 98.12 290 GLU A C 1
ATOM 2268 O O . GLU A 1 290 ? -2.552 -22.316 2.580 1.00 98.12 290 GLU A O 1
ATOM 2273 N N . PHE A 1 291 ? -3.545 -20.306 2.668 1.00 98.25 291 PHE A N 1
ATOM 2274 C CA . PHE A 1 291 ? -3.124 -19.887 1.332 1.00 98.25 291 PHE A CA 1
ATOM 2275 C C . PHE A 1 291 ? -1.606 -19.719 1.221 1.00 98.25 291 PHE A C 1
ATOM 2277 O O . PHE A 1 291 ? -1.008 -20.216 0.264 1.00 98.25 291 PHE A O 1
ATOM 2284 N N . PHE A 1 292 ? -0.967 -19.080 2.204 1.00 98.62 292 PHE A N 1
ATOM 2285 C CA . PHE A 1 292 ? 0.491 -18.940 2.241 1.00 98.62 292 PHE A CA 1
ATOM 2286 C C . PHE A 1 292 ? 1.186 -20.295 2.392 1.00 98.62 292 PHE A C 1
ATOM 2288 O O . PHE A 1 292 ? 2.149 -20.573 1.678 1.00 98.62 292 PHE A O 1
ATOM 2295 N N . ALA A 1 293 ? 0.675 -21.173 3.260 1.00 98.12 293 ALA A N 1
ATOM 2296 C CA . ALA A 1 293 ? 1.214 -22.519 3.424 1.00 98.12 293 ALA A CA 1
ATOM 2297 C C . ALA A 1 293 ? 1.103 -23.338 2.125 1.00 98.12 293 ALA A C 1
ATOM 2299 O O . ALA A 1 293 ? 2.080 -23.966 1.709 1.00 98.12 293 ALA A O 1
ATOM 2300 N N . LYS A 1 294 ? -0.051 -23.273 1.440 1.00 98.31 294 LYS A N 1
ATOM 2301 C CA . LYS A 1 294 ? -0.285 -23.936 0.144 1.00 98.31 294 LYS A CA 1
ATOM 2302 C C . LYS A 1 294 ? 0.731 -23.509 -0.919 1.00 98.31 294 LYS A C 1
ATOM 2304 O O . LYS A 1 294 ? 1.190 -24.352 -1.685 1.00 98.31 294 LYS A O 1
ATOM 2309 N N . HIS A 1 295 ? 1.109 -22.233 -0.940 1.00 98.31 295 HIS A N 1
ATOM 2310 C CA . HIS A 1 295 ? 2.064 -21.675 -1.903 1.00 98.31 295 HIS A CA 1
ATOM 2311 C C . HIS A 1 295 ? 3.501 -21.618 -1.373 1.00 98.31 295 HIS A C 1
ATOM 2313 O O . HIS A 1 295 ? 4.334 -20.915 -1.941 1.00 98.31 295 HIS A O 1
ATOM 2319 N N . ARG A 1 296 ? 3.814 -22.342 -0.286 1.00 98.12 296 ARG A N 1
ATOM 2320 C CA . ARG A 1 296 ? 5.159 -22.384 0.320 1.00 98.12 296 ARG A CA 1
ATOM 2321 C C . ARG A 1 296 ? 5.732 -20.980 0.561 1.00 98.12 296 ARG A C 1
ATOM 2323 O O . ARG A 1 296 ? 6.891 -20.716 0.250 1.00 98.12 296 ARG A O 1
ATOM 2330 N N . TYR A 1 297 ? 4.894 -20.079 1.078 1.00 98.06 297 TYR A N 1
ATOM 2331 C CA . TYR A 1 297 ? 5.231 -18.683 1.378 1.00 98.06 297 TYR A CA 1
ATOM 2332 C C . TYR A 1 297 ? 5.795 -17.909 0.172 1.00 98.06 297 TYR A C 1
ATOM 2334 O O . TYR A 1 297 ? 6.535 -16.946 0.349 1.00 98.06 297 TYR A O 1
ATOM 2342 N N . PHE A 1 298 ? 5.449 -18.327 -1.053 1.00 98.06 298 PHE A N 1
ATOM 2343 C CA . PHE A 1 298 ? 5.893 -17.713 -2.310 1.00 98.06 298 PHE A CA 1
ATOM 2344 C C . PHE A 1 298 ? 7.421 -17.607 -2.434 1.00 98.06 298 PHE A C 1
ATOM 2346 O O . PHE A 1 298 ? 7.925 -16.694 -3.074 1.00 98.06 298 PHE A O 1
ATOM 2353 N N . GLY A 1 299 ? 8.163 -18.522 -1.797 1.00 97.00 299 GLY A N 1
ATOM 2354 C CA . GLY A 1 299 ? 9.630 -18.531 -1.784 1.00 97.00 299 GLY A CA 1
ATOM 2355 C C . GLY A 1 299 ? 10.274 -17.780 -0.613 1.00 97.00 299 GLY A C 1
ATOM 2356 O O . GLY A 1 299 ? 11.480 -17.911 -0.407 1.00 97.00 299 GLY A O 1
ATOM 2357 N N . LEU A 1 300 ? 9.502 -17.041 0.192 1.00 97.94 300 LEU A N 1
ATOM 2358 C CA . LEU A 1 300 ? 9.989 -16.463 1.447 1.00 97.94 300 LEU A CA 1
ATOM 2359 C C . LEU A 1 300 ? 10.159 -17.544 2.524 1.00 97.94 300 LEU A C 1
ATOM 2361 O O . LEU A 1 300 ? 9.500 -18.585 2.517 1.00 97.94 300 LEU A O 1
ATOM 2365 N N . GLN A 1 301 ? 11.033 -17.284 3.495 1.00 97.38 301 GLN A N 1
ATOM 2366 C CA . GLN A 1 301 ? 11.180 -18.158 4.658 1.00 97.38 301 GLN A CA 1
ATOM 2367 C C . GLN A 1 301 ? 9.998 -17.981 5.613 1.00 97.38 301 GLN A C 1
ATOM 2369 O O . GLN A 1 301 ? 9.645 -16.857 5.973 1.00 97.38 301 GLN A O 1
ATOM 2374 N N . LYS A 1 302 ? 9.423 -19.102 6.065 1.00 97.75 302 LYS A N 1
ATOM 2375 C CA . LYS A 1 302 ? 8.262 -19.122 6.964 1.00 97.75 302 LYS A CA 1
ATOM 2376 C C . LYS A 1 302 ? 8.495 -18.309 8.240 1.00 97.75 302 LYS A C 1
ATOM 2378 O O . LYS A 1 302 ? 7.599 -17.580 8.645 1.00 97.75 302 LYS A O 1
ATOM 2383 N N . GLU A 1 303 ? 9.675 -18.399 8.859 1.00 97.38 303 GLU A N 1
ATOM 2384 C CA . GLU A 1 303 ? 10.000 -17.639 10.079 1.00 97.38 303 GLU A CA 1
ATOM 2385 C C . GLU A 1 303 ? 10.016 -16.111 9.906 1.00 97.38 303 GLU A C 1
ATOM 2387 O O . GLU A 1 303 ? 10.002 -15.382 10.900 1.00 97.38 303 GLU A O 1
ATOM 2392 N N . ASN A 1 304 ? 10.029 -15.615 8.667 1.00 97.94 304 ASN A N 1
ATOM 2393 C CA . ASN A 1 304 ? 10.059 -14.187 8.351 1.00 97.94 304 ASN A CA 1
ATOM 2394 C C . ASN A 1 304 ? 8.703 -13.650 7.878 1.00 97.94 304 ASN A C 1
ATOM 2396 O O . ASN A 1 304 ? 8.602 -12.466 7.565 1.00 97.94 304 ASN A O 1
ATOM 2400 N N . VAL A 1 305 ? 7.661 -14.489 7.859 1.00 98.62 305 VAL A N 1
ATOM 2401 C CA . VAL A 1 305 ? 6.278 -14.085 7.585 1.00 98.62 305 VAL A CA 1
ATOM 2402 C C . VAL A 1 305 ? 5.456 -14.274 8.858 1.00 98.62 305 VAL A C 1
ATOM 2404 O O . VAL A 1 305 ? 5.158 -15.399 9.258 1.00 98.62 305 VAL A O 1
ATOM 2407 N N . VAL A 1 306 ? 5.102 -13.165 9.506 1.00 98.62 306 VAL A N 1
ATOM 2408 C CA . VAL A 1 306 ? 4.453 -13.149 10.822 1.00 98.62 306 VAL A CA 1
ATOM 2409 C C . VAL A 1 306 ? 3.006 -12.692 10.673 1.00 98.62 306 VAL A C 1
ATOM 2411 O O . VAL A 1 306 ? 2.737 -11.531 10.361 1.00 98.62 306 VAL A O 1
ATOM 2414 N N . PHE A 1 307 ? 2.062 -13.598 10.915 1.00 98.50 307 PHE A N 1
ATOM 2415 C CA . PHE A 1 307 ? 0.637 -13.275 10.943 1.00 98.50 307 PHE A CA 1
ATOM 2416 C C . PHE A 1 307 ? 0.216 -12.838 12.340 1.00 98.50 307 PHE A C 1
ATOM 2418 O O . PHE A 1 307 ? 0.597 -13.451 13.334 1.00 98.50 307 PHE A O 1
ATOM 2425 N N . PHE A 1 308 ? -0.610 -11.800 12.414 1.00 98.25 308 PHE A N 1
ATOM 2426 C CA . PHE A 1 308 ? -1.230 -11.370 13.663 1.00 98.25 308 PHE A CA 1
ATOM 2427 C C . PHE A 1 308 ? -2.624 -10.808 13.395 1.00 98.25 308 PHE A C 1
ATOM 2429 O O . PHE A 1 308 ? -2.932 -10.354 12.288 1.00 98.25 308 PHE A O 1
ATOM 2436 N N . GLN A 1 309 ? -3.502 -10.897 14.391 1.00 96.81 309 GLN A N 1
ATOM 2437 C CA . GLN A 1 309 ? -4.909 -10.538 14.230 1.00 96.81 309 GLN A CA 1
ATOM 2438 C C . GLN A 1 309 ? -5.214 -9.190 14.875 1.00 96.81 309 GLN A C 1
ATOM 2440 O O . GLN A 1 309 ? -4.862 -8.970 16.035 1.00 96.81 309 GLN A O 1
ATOM 2445 N N . GLN A 1 310 ? -5.936 -8.331 14.157 1.00 95.62 310 GLN A N 1
ATOM 2446 C CA . GLN A 1 310 ? -6.527 -7.127 14.740 1.00 95.62 310 GLN A CA 1
ATOM 2447 C C . GLN A 1 310 ? -7.768 -7.434 15.589 1.00 95.62 310 GLN A C 1
ATOM 2449 O O . GLN A 1 310 ? -8.322 -8.544 15.550 1.00 95.62 310 GLN A O 1
ATOM 2454 N N . GLY A 1 311 ? -8.195 -6.427 16.351 1.00 93.44 311 GLY A N 1
ATOM 2455 C CA . GLY A 1 311 ? -9.405 -6.477 17.154 1.00 93.44 311 GLY A CA 1
ATOM 2456 C C . GLY A 1 311 ? -10.679 -6.516 16.310 1.00 93.44 311 GLY A C 1
ATOM 2457 O O . GLY A 1 311 ? -10.683 -6.446 15.083 1.00 93.44 311 GLY A O 1
ATOM 2458 N N . MET A 1 312 ? -11.806 -6.675 16.992 1.00 92.25 312 MET A N 1
ATOM 2459 C CA . MET A 1 312 ? -13.128 -6.569 16.386 1.00 92.25 312 MET A CA 1
ATOM 2460 C C . MET A 1 312 ? -14.009 -5.764 17.335 1.00 92.25 312 MET A C 1
ATOM 2462 O O . MET A 1 312 ? -13.954 -5.969 18.549 1.00 92.25 312 MET A O 1
ATOM 2466 N N . LEU A 1 313 ? -14.853 -4.896 16.787 1.00 92.94 313 LEU A N 1
ATOM 2467 C CA . LEU A 1 313 ? -15.843 -4.135 17.538 1.00 92.94 313 LEU A CA 1
ATOM 2468 C C . LEU A 1 313 ? -17.266 -4.580 17.175 1.00 92.94 313 LEU A C 1
ATOM 2470 O O . LEU A 1 313 ? -17.539 -4.923 16.017 1.00 92.94 313 LEU A O 1
ATOM 2474 N N . PRO A 1 314 ? -18.189 -4.591 18.153 1.00 94.62 314 PRO A N 1
ATOM 2475 C CA . PRO A 1 314 ? -19.590 -4.852 17.879 1.00 94.62 314 PRO A CA 1
ATOM 2476 C C . PRO A 1 314 ? -20.201 -3.696 17.084 1.00 94.62 314 PRO A C 1
ATOM 2478 O O . PRO A 1 314 ? -19.926 -2.523 17.334 1.00 94.62 314 PRO A O 1
ATOM 2481 N N . ALA A 1 315 ? -21.079 -4.032 16.146 1.00 94.38 315 ALA A N 1
ATOM 2482 C CA . ALA A 1 315 ? -21.966 -3.057 15.536 1.00 94.38 315 ALA A CA 1
ATOM 2483 C C . ALA A 1 315 ? -23.017 -2.613 16.562 1.00 94.38 315 ALA A C 1
ATOM 2485 O O . ALA A 1 315 ? -23.551 -3.438 17.309 1.00 94.38 315 ALA A O 1
ATOM 2486 N N . MET A 1 316 ? -23.322 -1.318 16.584 1.00 96.06 316 MET A N 1
ATOM 2487 C CA . MET A 1 316 ? -24.241 -0.736 17.562 1.00 96.06 316 MET A CA 1
ATOM 2488 C C . MET A 1 316 ? -25.403 -0.045 16.859 1.00 96.06 316 MET A C 1
ATOM 2490 O O . MET A 1 316 ? -25.214 0.583 15.823 1.00 96.06 316 MET A O 1
ATOM 2494 N N . SER A 1 317 ? -26.609 -0.141 17.397 1.00 95.06 317 SER A N 1
ATOM 2495 C CA . SER A 1 317 ? -27.743 0.679 16.972 1.00 95.06 317 SER A CA 1
ATOM 2496 C C . SER A 1 317 ? -27.575 2.129 17.443 1.00 95.06 317 SER A C 1
ATOM 2498 O O . SER A 1 317 ? -26.745 2.438 18.300 1.00 95.06 317 SER A O 1
ATOM 2500 N N . PHE A 1 318 ? -28.383 3.043 16.901 1.00 95.50 318 PHE A N 1
ATOM 2501 C CA . PHE A 1 318 ? -28.320 4.466 17.263 1.00 95.50 318 PHE A CA 1
ATOM 2502 C C . PHE A 1 318 ? -28.702 4.765 18.722 1.00 95.50 318 PHE A C 1
ATOM 2504 O O . PHE A 1 318 ? -28.305 5.798 19.248 1.00 95.50 318 PHE A O 1
ATOM 2511 N N . ASP A 1 319 ? -29.436 3.869 19.386 1.00 94.44 319 ASP A N 1
ATOM 2512 C CA . ASP A 1 319 ? -29.739 3.936 20.823 1.00 94.44 319 ASP A CA 1
ATOM 2513 C C . ASP A 1 319 ? -28.651 3.284 21.703 1.00 94.44 319 ASP A C 1
ATOM 2515 O O . ASP A 1 319 ? -28.847 3.114 22.905 1.00 94.44 319 ASP A O 1
ATOM 2519 N N . GLY A 1 320 ? -27.503 2.919 21.119 1.00 93.88 320 GLY A N 1
ATOM 2520 C CA . GLY A 1 320 ? -26.331 2.419 21.839 1.00 93.88 320 GLY A CA 1
ATOM 2521 C C . GLY A 1 320 ? -26.369 0.929 22.189 1.00 93.88 320 GLY A C 1
ATOM 2522 O O . GLY A 1 320 ? -25.529 0.468 22.961 1.00 93.88 320 GLY A O 1
ATOM 2523 N N . LYS A 1 321 ? -27.313 0.151 21.644 1.00 95.12 321 LYS A N 1
ATOM 2524 C CA . LYS A 1 321 ? -27.387 -1.300 21.882 1.00 95.12 321 LYS A CA 1
ATOM 2525 C C . LYS A 1 321 ? -26.520 -2.063 20.891 1.00 95.12 321 LYS A C 1
ATOM 2527 O O . LYS A 1 321 ? -26.402 -1.694 19.729 1.00 95.12 321 LYS A O 1
ATOM 2532 N N . ILE A 1 322 ? -25.938 -3.169 21.339 1.00 96.69 322 ILE A N 1
ATOM 2533 C CA . ILE A 1 322 ? -25.199 -4.080 20.462 1.00 96.69 322 ILE A CA 1
ATOM 2534 C C . ILE A 1 322 ? -26.185 -4.833 19.563 1.00 96.69 322 ILE A C 1
ATOM 2536 O O . ILE A 1 322 ? -27.172 -5.389 20.047 1.00 96.69 322 ILE A O 1
ATOM 2540 N N . LEU A 1 323 ? -25.901 -4.872 18.261 1.00 94.44 323 LEU A N 1
ATOM 2541 C CA . LEU A 1 323 ? -26.691 -5.619 17.286 1.00 94.44 323 LEU A CA 1
ATOM 2542 C C . LEU A 1 323 ? -26.277 -7.095 17.260 1.00 94.44 323 LEU A C 1
ATOM 2544 O O . LEU A 1 323 ? -25.090 -7.435 17.232 1.00 94.44 323 LEU A O 1
ATOM 2548 N N . LEU A 1 324 ? -27.270 -7.980 17.223 1.00 96.31 324 LEU A N 1
ATOM 2549 C CA . LEU A 1 324 ? -27.081 -9.416 17.037 1.00 96.31 324 LEU A CA 1
ATOM 2550 C C . LEU A 1 324 ? -27.240 -9.770 15.555 1.00 96.31 324 LEU A C 1
ATOM 2552 O O . LEU A 1 324 ? -28.250 -9.423 14.953 1.00 96.31 324 LEU A O 1
ATOM 2556 N N . GLU A 1 325 ? -26.255 -10.463 14.984 1.00 92.88 325 GLU A N 1
ATOM 2557 C CA . GLU A 1 325 ? -26.310 -11.023 13.622 1.00 92.88 325 GLU A CA 1
ATOM 2558 C C . GLU A 1 325 ? -27.231 -12.251 13.589 1.00 92.88 325 GLU A C 1
ATOM 2560 O O . GLU A 1 325 ? -28.035 -12.417 12.679 1.00 92.88 325 GLU A O 1
ATOM 2565 N N . GLU A 1 326 ? -27.147 -13.088 14.626 1.00 94.38 326 GLU A N 1
ATOM 2566 C CA . GLU A 1 326 ? -27.986 -14.270 14.837 1.00 94.38 326 GLU A CA 1
ATOM 2567 C C . GLU A 1 326 ? -28.363 -14.353 16.325 1.00 94.38 326 GLU A C 1
ATOM 2569 O O . GLU A 1 326 ? -27.749 -13.695 17.166 1.00 94.38 326 GLU A O 1
ATOM 2574 N N . LYS A 1 327 ? -29.337 -15.201 16.693 1.00 92.81 327 LYS A N 1
ATOM 2575 C CA . LYS A 1 327 ? -29.842 -15.312 18.083 1.00 92.81 327 LYS A CA 1
ATOM 2576 C C . LYS A 1 327 ? -28.740 -15.527 19.130 1.00 92.81 327 LYS A C 1
ATOM 2578 O O . LYS A 1 327 ? -28.888 -15.101 20.269 1.00 92.81 327 LYS A O 1
ATOM 2583 N N . SER A 1 328 ? -27.651 -16.186 18.743 1.00 94.44 328 SER A N 1
ATOM 2584 C CA . SER A 1 328 ? -26.497 -16.499 19.590 1.00 94.44 328 SER A CA 1
ATOM 2585 C C . SER A 1 328 ? -25.192 -15.856 19.105 1.00 94.44 328 SER A C 1
ATOM 2587 O O . SER A 1 328 ? -24.118 -16.302 19.502 1.00 94.44 328 SER A O 1
ATOM 2589 N N . LYS A 1 329 ? -25.251 -14.849 18.222 1.00 93.75 329 LYS A N 1
ATOM 2590 C CA . LYS A 1 329 ? -24.065 -14.278 17.571 1.00 93.75 329 LYS A CA 1
ATOM 2591 C C . LYS A 1 329 ? -24.148 -12.761 17.480 1.00 93.75 329 LYS A C 1
ATOM 2593 O O . LYS A 1 329 ? -25.048 -12.203 16.857 1.00 93.75 329 LYS A O 1
ATOM 2598 N N . VAL A 1 330 ? -23.166 -12.092 18.073 1.00 95.06 330 VAL A N 1
ATOM 2599 C CA . VAL A 1 330 ? -23.013 -10.637 17.978 1.00 95.06 330 VAL A CA 1
ATOM 2600 C C . VAL A 1 330 ? -22.533 -10.254 16.580 1.00 95.06 330 VAL A C 1
ATOM 2602 O O . VAL A 1 330 ? -21.620 -10.880 16.042 1.00 95.06 330 VAL A O 1
ATOM 2605 N N . SER A 1 331 ? -23.111 -9.197 16.008 1.00 93.06 331 SER A N 1
ATOM 2606 C CA . SER A 1 331 ? -22.632 -8.628 14.749 1.00 93.06 331 SER A CA 1
ATOM 2607 C C . SER A 1 331 ? -21.307 -7.900 14.976 1.00 93.06 331 SER A C 1
ATOM 2609 O O . SER A 1 331 ? -21.288 -6.753 15.419 1.00 93.06 331 SER A O 1
ATOM 2611 N N . MET A 1 332 ? -20.194 -8.549 14.632 1.00 91.81 332 MET A N 1
ATOM 2612 C CA . MET A 1 332 ? -18.838 -8.006 14.791 1.00 91.81 332 MET A CA 1
ATOM 2613 C C . MET A 1 332 ? -18.262 -7.501 13.461 1.00 91.81 332 MET A C 1
ATOM 2615 O O . MET A 1 332 ? -18.390 -8.167 12.426 1.00 91.81 332 MET A O 1
ATOM 2619 N N . ALA A 1 333 ? -17.549 -6.375 13.497 1.00 87.00 333 ALA A N 1
ATOM 2620 C CA . ALA A 1 333 ? -16.757 -5.838 12.389 1.00 87.00 333 ALA A CA 1
ATOM 2621 C C . ALA A 1 333 ? -15.306 -5.562 12.835 1.00 87.00 333 ALA A C 1
ATOM 2623 O O . ALA A 1 333 ? -15.080 -5.387 14.031 1.00 87.00 333 ALA A O 1
ATOM 2624 N N . PRO A 1 334 ? -14.323 -5.554 11.914 1.00 89.06 334 PRO A N 1
ATOM 2625 C CA . PRO A 1 334 ? -12.966 -5.115 12.239 1.00 89.06 334 PRO A CA 1
ATOM 2626 C C . PRO A 1 334 ? -12.970 -3.692 12.809 1.00 89.06 334 PRO A C 1
ATOM 2628 O O . PRO A 1 334 ? -13.820 -2.887 12.435 1.00 89.06 334 PRO A O 1
ATOM 2631 N N . ASP A 1 335 ? -12.034 -3.385 13.702 1.00 90.94 335 ASP A N 1
ATOM 2632 C CA . ASP A 1 335 ? -11.949 -2.111 14.429 1.00 90.94 335 ASP A CA 1
ATOM 2633 C C . ASP A 1 335 ? -11.223 -0.990 13.655 1.00 90.94 335 ASP A C 1
ATOM 2635 O O . ASP A 1 335 ? -10.774 0.004 14.231 1.00 90.94 335 ASP A O 1
ATOM 2639 N N . GLY A 1 336 ? -11.169 -1.118 12.327 1.00 89.50 336 GLY A N 1
ATOM 2640 C CA . GLY A 1 336 ? -10.472 -0.212 11.417 1.00 89.50 336 GLY A CA 1
ATOM 2641 C C . GLY A 1 336 ? -8.991 -0.550 11.249 1.00 89.50 336 GLY A C 1
ATOM 2642 O O . GLY A 1 336 ? -8.408 -1.330 11.997 1.00 89.50 336 GLY A O 1
ATOM 2643 N N . ASN A 1 337 ? -8.338 0.054 10.254 1.00 92.06 337 ASN A N 1
ATOM 2644 C CA . ASN A 1 337 ? -6.901 -0.157 10.052 1.00 92.06 337 ASN A CA 1
ATOM 2645 C C . ASN A 1 337 ? -6.042 0.462 11.174 1.00 92.06 337 ASN A C 1
ATOM 2647 O O . ASN A 1 337 ? -4.935 -0.014 11.401 1.00 92.06 337 ASN A O 1
ATOM 2651 N N . GLY A 1 338 ? -6.558 1.443 11.921 1.00 93.31 338 GLY A N 1
ATOM 2652 C CA . GLY A 1 338 ? -5.953 1.971 13.148 1.00 93.31 338 GLY A CA 1
ATOM 2653 C C . GLY A 1 338 ? -6.055 1.022 14.349 1.00 93.31 338 GLY A C 1
ATOM 2654 O O . GLY A 1 338 ? -5.330 1.200 15.324 1.00 93.31 338 GLY A O 1
ATOM 2655 N N . GLY A 1 339 ? -6.860 -0.048 14.261 1.00 94.12 339 GLY A N 1
ATOM 2656 C CA . GLY A 1 339 ? -6.800 -1.190 15.185 1.00 94.12 339 GLY A CA 1
ATOM 2657 C C . GLY A 1 339 ? -5.430 -1.885 15.202 1.00 94.12 339 GLY A C 1
ATOM 2658 O O . GLY A 1 339 ? -5.122 -2.646 16.124 1.00 94.12 339 GLY A O 1
ATOM 2659 N N . LEU A 1 340 ? -4.571 -1.556 14.226 1.00 96.75 340 LEU A N 1
ATOM 2660 C CA . LEU A 1 340 ? -3.162 -1.922 14.163 1.00 96.75 340 LEU A CA 1
ATOM 2661 C C . LEU A 1 340 ? -2.448 -1.759 15.502 1.00 96.75 340 LEU A C 1
ATOM 2663 O O . LEU A 1 340 ? -1.817 -2.703 15.955 1.00 96.75 340 LEU A O 1
ATOM 2667 N N . TYR A 1 341 ? -2.539 -0.603 16.156 1.00 97.31 341 TYR A N 1
ATOM 2668 C CA . TYR A 1 341 ? -1.692 -0.322 17.321 1.00 97.31 341 TYR A CA 1
ATOM 2669 C C . TYR A 1 341 ? -2.045 -1.192 18.530 1.00 97.31 341 TYR A C 1
ATOM 2671 O O . TYR A 1 341 ? -1.153 -1.699 19.207 1.00 97.31 341 TYR A O 1
ATOM 2679 N N . ARG A 1 342 ? -3.336 -1.472 18.747 1.00 96.25 342 ARG A N 1
ATOM 2680 C CA . ARG A 1 342 ? -3.761 -2.452 19.761 1.00 96.25 342 ARG A CA 1
ATOM 2681 C C . ARG A 1 342 ? -3.305 -3.859 19.409 1.00 96.25 342 ARG A C 1
ATOM 2683 O O . ARG A 1 342 ? -2.879 -4.600 20.291 1.00 96.25 342 ARG A O 1
ATOM 2690 N N . ALA A 1 343 ? -3.375 -4.221 18.130 1.00 97.06 343 ALA A N 1
ATOM 2691 C CA . ALA A 1 343 ? -2.925 -5.521 17.650 1.00 97.06 343 ALA A CA 1
ATOM 2692 C C . ALA A 1 343 ? -1.408 -5.701 17.831 1.00 97.06 343 ALA A C 1
ATOM 2694 O O . ALA A 1 343 ? -0.968 -6.757 18.278 1.00 97.06 343 ALA A O 1
ATOM 2695 N N . LEU A 1 344 ? -0.615 -4.659 17.559 1.00 97.75 344 LEU A N 1
ATOM 2696 C CA . LEU A 1 344 ? 0.829 -4.653 17.797 1.00 97.75 344 LEU A CA 1
ATOM 2697 C C . LEU A 1 344 ? 1.157 -4.904 19.276 1.00 97.75 344 LEU A C 1
ATOM 2699 O O . LEU A 1 344 ? 2.086 -5.658 19.560 1.00 97.75 344 LEU A O 1
ATOM 2703 N N . ALA A 1 345 ? 0.381 -4.316 20.195 1.00 96.50 345 ALA A N 1
ATOM 2704 C CA . ALA A 1 345 ? 0.521 -4.525 21.637 1.00 96.50 345 ALA A CA 1
ATOM 2705 C C . ALA A 1 345 ? 0.169 -5.962 22.047 1.00 96.50 345 ALA A C 1
ATOM 2707 O O . ALA A 1 345 ? 0.940 -6.632 22.727 1.00 96.50 345 ALA A O 1
ATOM 2708 N N . ALA A 1 346 ? -1.002 -6.443 21.616 1.00 96.94 346 ALA A N 1
ATOM 2709 C CA . ALA A 1 346 ? -1.545 -7.736 22.027 1.00 96.94 346 ALA A CA 1
ATOM 2710 C C . ALA A 1 346 ? -0.674 -8.925 21.591 1.00 96.94 346 ALA A C 1
ATOM 2712 O O . ALA A 1 346 ? -0.643 -9.945 22.276 1.00 96.94 346 ALA A O 1
ATOM 2713 N N . TRP A 1 347 ? 0.024 -8.786 20.462 1.00 97.50 347 TRP A N 1
ATOM 2714 C CA . TRP A 1 347 ? 0.858 -9.832 19.868 1.00 97.50 347 TRP A CA 1
ATOM 2715 C C . TRP A 1 347 ? 2.370 -9.596 20.035 1.00 97.50 347 TRP A C 1
ATOM 2717 O O . TRP A 1 347 ? 3.152 -10.321 19.427 1.00 97.50 347 TRP A O 1
ATOM 2727 N N . ASP A 1 348 ? 2.790 -8.601 20.829 1.00 97.75 348 ASP A N 1
ATOM 2728 C CA . ASP A 1 348 ? 4.203 -8.219 21.033 1.00 97.75 348 ASP A CA 1
ATOM 2729 C C . ASP A 1 348 ? 4.993 -8.035 19.716 1.00 97.75 348 ASP A C 1
ATOM 2731 O O . ASP A 1 348 ? 6.157 -8.418 19.577 1.00 97.75 348 ASP A O 1
ATOM 2735 N N . ILE A 1 349 ? 4.351 -7.443 18.703 1.00 98.44 349 ILE A N 1
ATOM 2736 C CA . ILE A 1 349 ? 4.962 -7.285 17.374 1.00 98.44 349 ILE A CA 1
ATOM 2737 C C . ILE A 1 349 ? 6.101 -6.263 17.411 1.00 98.44 349 ILE A C 1
ATOM 2739 O O . ILE A 1 349 ? 7.119 -6.451 16.749 1.00 98.44 349 ILE A O 1
ATOM 2743 N N . VAL A 1 350 ? 5.963 -5.203 18.214 1.00 98.06 350 VAL A N 1
ATOM 2744 C CA . VAL A 1 350 ? 7.044 -4.224 18.415 1.00 98.06 350 VAL A CA 1
ATOM 2745 C C . VAL A 1 350 ? 8.248 -4.890 19.087 1.00 98.06 350 VAL A C 1
ATOM 2747 O O . VAL A 1 350 ? 9.374 -4.674 18.644 1.00 98.06 350 VAL A O 1
ATOM 2750 N N . GLY A 1 351 ? 8.026 -5.764 20.076 1.00 98.12 351 GLY A N 1
ATOM 2751 C CA . GLY A 1 351 ? 9.094 -6.555 20.685 1.00 98.12 351 GLY A CA 1
ATOM 2752 C C . GLY A 1 351 ? 9.780 -7.485 19.682 1.00 98.12 351 GLY A C 1
ATOM 2753 O O . GLY A 1 351 ? 11.002 -7.627 19.710 1.00 98.12 351 GLY A O 1
ATOM 2754 N N . ASP A 1 352 ? 9.035 -8.077 18.740 1.00 98.44 352 ASP A N 1
ATOM 2755 C CA . ASP A 1 352 ? 9.621 -8.872 17.651 1.00 98.44 352 ASP A CA 1
ATOM 2756 C C . ASP A 1 352 ? 10.484 -8.037 16.697 1.00 98.44 352 ASP A C 1
ATOM 2758 O O . ASP A 1 352 ? 11.602 -8.435 16.360 1.00 98.44 352 ASP A O 1
ATOM 2762 N N . MET A 1 353 ? 10.011 -6.845 16.323 1.00 98.44 353 MET A N 1
ATOM 2763 C CA . MET A 1 353 ? 10.769 -5.887 15.514 1.00 98.44 353 MET A CA 1
ATOM 2764 C C . MET A 1 353 ? 12.082 -5.488 16.200 1.00 98.44 353 MET A C 1
ATOM 2766 O O . MET A 1 353 ? 13.135 -5.510 15.559 1.00 98.44 353 MET A O 1
ATOM 2770 N N . GLU A 1 354 ? 12.040 -5.183 17.501 1.00 98.06 354 GLU A N 1
ATOM 2771 C CA . GLU A 1 354 ? 13.224 -4.837 18.295 1.00 98.06 354 GLU A CA 1
ATOM 2772 C C . GLU A 1 354 ? 14.209 -6.015 18.392 1.00 98.06 354 GLU A C 1
ATOM 2774 O O . GLU A 1 354 ? 15.402 -5.830 18.144 1.00 98.06 354 GLU A O 1
ATOM 2779 N N . ARG A 1 355 ? 13.731 -7.243 18.659 1.00 98.12 355 ARG A N 1
ATOM 2780 C CA . ARG A 1 355 ? 14.577 -8.457 18.700 1.00 98.12 355 ARG A CA 1
ATOM 2781 C C . ARG A 1 355 ? 15.279 -8.736 17.372 1.00 98.12 355 ARG A C 1
ATOM 2783 O O . ARG A 1 355 ? 16.410 -9.217 17.369 1.00 98.12 355 ARG A O 1
ATOM 2790 N N . ARG A 1 356 ? 14.621 -8.438 16.249 1.00 97.75 356 ARG A N 1
ATOM 2791 C CA . ARG A 1 356 ? 15.176 -8.597 14.895 1.00 97.75 356 ARG A CA 1
ATOM 2792 C C . ARG A 1 356 ? 16.094 -7.446 14.470 1.00 97.75 356 ARG A C 1
ATOM 2794 O O . ARG A 1 356 ? 16.721 -7.548 13.421 1.00 97.75 356 ARG A O 1
ATOM 2801 N N . GLY A 1 357 ? 16.188 -6.368 15.253 1.00 97.50 357 GLY A N 1
ATOM 2802 C CA . GLY A 1 357 ? 16.998 -5.193 14.917 1.00 97.50 357 GLY A CA 1
ATOM 2803 C C . GLY A 1 357 ? 16.385 -4.293 13.836 1.00 97.50 357 GLY A C 1
ATOM 2804 O O . GLY A 1 357 ? 17.097 -3.487 13.226 1.00 97.50 357 GLY A O 1
ATOM 2805 N N . VAL A 1 358 ? 15.074 -4.405 13.601 1.00 97.88 358 VAL A N 1
ATOM 2806 C CA . VAL A 1 358 ? 14.346 -3.561 12.646 1.00 97.88 358 VAL A CA 1
ATOM 2807 C C . VAL A 1 358 ? 14.392 -2.108 13.128 1.00 97.88 358 VAL A C 1
ATOM 2809 O O . VAL A 1 358 ? 14.099 -1.810 14.283 1.00 97.88 358 VAL A O 1
ATOM 2812 N N . GLY A 1 359 ? 14.777 -1.188 12.245 1.00 95.06 359 GLY A N 1
ATOM 2813 C CA . GLY A 1 359 ? 14.793 0.251 12.513 1.00 95.06 359 GLY A CA 1
ATOM 2814 C C . GLY A 1 359 ? 13.541 0.965 12.005 1.00 95.06 359 GLY A C 1
ATOM 2815 O O . GLY A 1 359 ? 13.047 1.886 12.660 1.00 95.06 359 GLY A O 1
ATOM 2816 N N . CYS A 1 360 ? 13.008 0.531 10.863 1.00 95.88 360 CYS A N 1
ATOM 2817 C CA . CYS A 1 360 ? 11.840 1.135 10.236 1.00 95.88 360 CYS A CA 1
ATOM 2818 C C . CYS A 1 360 ? 10.888 0.109 9.615 1.00 95.88 360 CYS A C 1
ATOM 2820 O O . CYS A 1 360 ? 11.268 -1.003 9.244 1.00 95.88 360 CYS A O 1
ATOM 2822 N N . VAL A 1 361 ? 9.625 0.515 9.515 1.00 98.19 361 VAL A N 1
ATOM 2823 C CA . VAL A 1 361 ? 8.510 -0.295 9.039 1.00 98.19 361 VAL A CA 1
ATOM 2824 C C . VAL A 1 361 ? 7.790 0.463 7.933 1.00 98.19 361 VAL A C 1
ATOM 2826 O O . VAL A 1 361 ? 7.301 1.571 8.151 1.00 98.19 361 VAL A O 1
ATOM 2829 N N . HIS A 1 362 ? 7.697 -0.148 6.755 1.00 98.38 362 HIS A N 1
ATOM 2830 C CA . HIS A 1 362 ? 6.827 0.326 5.684 1.00 98.38 362 HIS A CA 1
ATOM 2831 C C . HIS A 1 362 ? 5.448 -0.337 5.820 1.00 98.38 362 HIS A C 1
ATOM 2833 O O . HIS A 1 362 ? 5.289 -1.533 5.571 1.00 98.38 362 HIS A O 1
ATOM 2839 N N . VAL A 1 363 ? 4.451 0.445 6.233 1.00 98.31 363 VAL A N 1
ATOM 2840 C CA . VAL A 1 363 ? 3.049 0.034 6.356 1.00 98.31 363 VAL A CA 1
ATOM 2841 C C . VAL A 1 363 ? 2.307 0.327 5.057 1.00 98.31 363 VAL A C 1
ATOM 2843 O O . VAL A 1 363 ? 2.367 1.452 4.569 1.00 98.31 363 VAL A O 1
ATOM 2846 N N . TYR A 1 364 ? 1.579 -0.648 4.513 1.00 97.69 364 TYR A N 1
ATOM 2847 C CA . TYR A 1 364 ? 0.842 -0.467 3.259 1.00 97.69 364 TYR A CA 1
ATOM 2848 C C . TYR A 1 364 ? -0.473 -1.258 3.199 1.00 97.69 364 TYR A C 1
ATOM 2850 O O . TYR A 1 364 ? -0.689 -2.228 3.933 1.00 97.69 364 TYR A O 1
ATOM 2858 N N . CYS A 1 365 ? -1.378 -0.839 2.309 1.00 94.25 365 CYS A N 1
ATOM 2859 C CA . CYS A 1 365 ? -2.661 -1.508 2.078 1.00 94.25 365 CYS A CA 1
ATOM 2860 C C . CYS A 1 365 ? -2.569 -2.635 1.034 1.00 94.25 365 CYS A C 1
ATOM 2862 O O . CYS A 1 365 ? -1.913 -2.493 0.004 1.00 94.25 365 CYS A O 1
ATOM 2864 N N . VAL A 1 366 ? -3.296 -3.737 1.265 1.00 95.88 366 VAL A N 1
ATOM 2865 C CA . VAL A 1 366 ? -3.267 -4.936 0.406 1.00 95.88 366 VAL A CA 1
ATOM 2866 C C . VAL A 1 366 ? -3.794 -4.727 -1.011 1.00 95.88 366 VAL A C 1
ATOM 2868 O O . VAL A 1 366 ? -3.448 -5.497 -1.900 1.00 95.88 366 VAL A O 1
ATOM 2871 N N . ASP A 1 367 ? -4.652 -3.732 -1.232 1.00 93.12 367 ASP A N 1
ATOM 2872 C CA . ASP A 1 367 ? -5.443 -3.645 -2.459 1.00 93.12 367 ASP A CA 1
ATOM 2873 C C . ASP A 1 367 ? -4.826 -2.823 -3.590 1.00 93.12 367 ASP A C 1
ATOM 2875 O O . ASP A 1 367 ? -5.451 -2.684 -4.634 1.00 93.12 367 ASP A O 1
ATOM 2879 N N . ASN A 1 368 ? -3.606 -2.322 -3.432 1.00 95.69 368 ASN A N 1
ATOM 2880 C CA . ASN A 1 368 ? -2.903 -1.625 -4.501 1.00 95.69 368 ASN A CA 1
ATOM 2881 C C . ASN A 1 368 ? -2.006 -2.592 -5.286 1.00 95.69 368 ASN A C 1
ATOM 2883 O O . ASN A 1 368 ? -1.006 -3.076 -4.758 1.00 95.69 368 ASN A O 1
ATOM 2887 N N . ILE A 1 369 ? -2.320 -2.844 -6.560 1.00 97.56 369 ILE A N 1
ATOM 2888 C CA . ILE A 1 369 ? -1.510 -3.739 -7.406 1.00 97.56 369 ILE A CA 1
ATOM 2889 C C . ILE A 1 369 ? -0.130 -3.149 -7.733 1.00 97.56 369 ILE A C 1
ATOM 2891 O O . ILE A 1 369 ? 0.834 -3.894 -7.907 1.00 97.56 369 ILE A O 1
ATOM 2895 N N . LEU A 1 370 ? 0.001 -1.820 -7.745 1.00 97.19 370 LEU A N 1
ATOM 2896 C CA . LEU A 1 370 ? 1.237 -1.099 -8.074 1.00 97.19 370 LEU A CA 1
ATOM 2897 C C . LEU A 1 370 ? 2.117 -0.803 -6.851 1.00 97.19 370 LEU A C 1
ATOM 2899 O O . LEU A 1 370 ? 3.141 -0.141 -6.972 1.00 97.19 370 LEU A O 1
ATOM 2903 N N . VAL A 1 371 ? 1.748 -1.293 -5.663 1.00 97.19 371 VAL A N 1
ATOM 2904 C CA . VAL A 1 371 ? 2.481 -0.971 -4.434 1.00 97.19 371 VAL A CA 1
ATOM 2905 C C . VAL A 1 371 ? 3.962 -1.358 -4.508 1.00 97.19 371 VAL A C 1
ATOM 2907 O O . VAL A 1 371 ? 4.308 -2.535 -4.644 1.00 97.19 371 VAL A O 1
ATOM 2910 N N . ARG A 1 372 ? 4.857 -0.382 -4.336 1.00 95.31 372 ARG A N 1
ATOM 2911 C CA . ARG A 1 372 ? 6.297 -0.622 -4.196 1.00 95.31 372 ARG A CA 1
ATOM 2912 C C . ARG A 1 372 ? 6.629 -1.084 -2.777 1.00 95.31 372 ARG A C 1
ATOM 2914 O O . ARG A 1 372 ? 7.044 -0.315 -1.912 1.00 95.31 372 ARG A O 1
ATOM 2921 N N . VAL A 1 373 ? 6.384 -2.367 -2.510 1.00 98.00 373 VAL A N 1
ATOM 2922 C CA . VAL A 1 373 ? 6.647 -2.993 -1.201 1.00 98.00 373 VAL A CA 1
ATOM 2923 C C . VAL A 1 373 ? 8.117 -2.803 -0.829 1.00 98.00 373 VAL A C 1
ATOM 2925 O O . VAL A 1 373 ? 8.981 -3.084 -1.652 1.00 98.00 373 VAL A O 1
ATOM 2928 N N . ALA A 1 374 ? 8.386 -2.323 0.390 1.00 97.00 374 ALA A N 1
ATOM 2929 C CA . ALA A 1 374 ? 9.727 -1.942 0.861 1.00 97.00 374 ALA A CA 1
ATOM 2930 C C . ALA A 1 374 ? 10.506 -0.991 -0.079 1.00 97.00 374 ALA A C 1
ATOM 2932 O O . ALA A 1 374 ? 11.718 -1.133 -0.209 1.00 97.00 374 ALA A O 1
ATOM 2933 N N . ASP A 1 375 ? 9.833 -0.023 -0.716 1.00 95.31 375 ASP A N 1
ATOM 2934 C CA . ASP A 1 375 ? 10.473 0.914 -1.650 1.00 95.31 375 ASP A CA 1
ATOM 2935 C C . ASP A 1 375 ? 11.757 1.565 -1.086 1.00 95.31 375 ASP A C 1
ATOM 2937 O O . ASP A 1 375 ? 11.677 2.378 -0.154 1.00 95.31 375 ASP A O 1
ATOM 2941 N N . PRO A 1 376 ? 12.940 1.267 -1.662 1.00 91.12 376 PRO A N 1
ATOM 2942 C CA . PRO A 1 376 ? 14.196 1.828 -1.191 1.00 91.12 376 PRO A CA 1
ATOM 2943 C C . PRO A 1 376 ? 14.281 3.344 -1.408 1.00 91.12 376 PRO A C 1
ATOM 2945 O O . PRO A 1 376 ? 14.948 4.013 -0.622 1.00 91.12 376 PRO A O 1
ATOM 2948 N N . ARG A 1 377 ? 13.588 3.915 -2.408 1.00 88.25 377 ARG A N 1
ATOM 2949 C CA . ARG A 1 377 ? 13.549 5.376 -2.623 1.00 88.25 377 ARG A CA 1
ATOM 2950 C C . ARG A 1 377 ? 12.855 6.061 -1.457 1.00 88.25 377 ARG A C 1
ATOM 2952 O O . ARG A 1 377 ? 13.431 6.935 -0.815 1.00 88.25 377 ARG A O 1
ATOM 2959 N N . PHE A 1 378 ? 11.643 5.604 -1.156 1.00 88.56 378 PHE A N 1
ATOM 2960 C CA . PHE A 1 378 ? 10.835 6.102 -0.052 1.00 88.56 378 PHE A CA 1
ATOM 2961 C C . PHE A 1 378 ? 11.532 5.937 1.304 1.00 88.56 378 PHE A C 1
ATOM 2963 O O . PHE A 1 378 ? 11.647 6.897 2.064 1.00 88.56 378 PHE A O 1
ATOM 2970 N N . ILE A 1 379 ? 12.055 4.743 1.596 1.00 90.69 379 ILE A N 1
ATOM 2971 C CA . ILE A 1 379 ? 12.756 4.464 2.858 1.00 90.69 379 ILE A CA 1
ATOM 2972 C C . ILE A 1 379 ? 14.016 5.321 2.979 1.00 90.69 379 ILE A C 1
ATOM 2974 O O . ILE A 1 379 ? 14.236 5.945 4.018 1.00 90.69 379 ILE A O 1
ATOM 2978 N N . GLY A 1 380 ? 14.831 5.381 1.923 1.00 87.06 380 GLY A N 1
ATOM 2979 C CA . GLY A 1 380 ? 16.056 6.172 1.912 1.00 87.06 380 GLY A CA 1
ATOM 2980 C C . GLY A 1 380 ? 15.794 7.659 2.113 1.00 87.06 380 GLY A C 1
ATOM 2981 O O . GLY A 1 380 ? 16.484 8.288 2.912 1.00 87.06 380 GLY A O 1
ATOM 2982 N N . PHE A 1 381 ? 14.754 8.200 1.473 1.00 86.81 381 PHE A N 1
ATOM 2983 C CA . PHE A 1 381 ? 14.306 9.573 1.694 1.00 86.81 381 PHE A CA 1
ATOM 2984 C C . PHE A 1 381 ? 13.940 9.820 3.165 1.00 86.81 381 PHE A C 1
ATOM 2986 O O . PHE A 1 381 ? 14.450 10.758 3.777 1.00 86.81 381 PHE A O 1
ATOM 2993 N N . CYS A 1 382 ? 13.121 8.955 3.772 1.00 88.12 382 CYS A N 1
ATOM 2994 C CA . CYS A 1 382 ? 12.700 9.114 5.169 1.00 88.12 382 CYS A CA 1
ATOM 2995 C C . CYS A 1 382 ? 13.888 9.086 6.139 1.00 88.12 382 CYS A C 1
ATOM 2997 O O . CYS A 1 382 ? 13.971 9.909 7.053 1.00 88.12 382 CYS A O 1
ATOM 2999 N N . VAL A 1 383 ? 14.833 8.169 5.912 1.00 88.06 383 VAL A N 1
ATOM 3000 C CA . VAL A 1 383 ? 16.054 8.053 6.717 1.00 88.06 383 VAL A CA 1
ATOM 3001 C C . VAL A 1 383 ? 16.931 9.296 6.580 1.00 88.06 383 VAL A C 1
ATOM 3003 O O . VAL A 1 383 ? 17.388 9.824 7.590 1.00 88.06 383 VAL A O 1
ATOM 3006 N N . GLN A 1 384 ? 17.151 9.788 5.359 1.00 84.94 384 GLN A N 1
ATOM 3007 C CA . GLN A 1 384 ? 17.953 10.994 5.114 1.00 84.94 384 GLN A CA 1
ATOM 3008 C C . GLN A 1 384 ? 17.358 12.222 5.793 1.00 84.94 384 GLN A C 1
ATOM 3010 O O . GLN A 1 384 ? 18.082 13.045 6.350 1.00 84.94 384 GLN A O 1
ATOM 3015 N N . GLN A 1 385 ? 16.030 12.326 5.785 1.00 82.81 385 GLN A N 1
ATOM 3016 C CA . GLN A 1 385 ? 15.333 13.388 6.491 1.00 82.81 385 GLN A CA 1
ATOM 3017 C C . GLN A 1 385 ? 15.339 13.186 8.010 1.00 82.81 385 GLN A C 1
ATOM 3019 O O . GLN A 1 385 ? 14.962 14.105 8.730 1.00 82.81 385 GLN A O 1
ATOM 3024 N N . GLY A 1 386 ? 15.754 12.032 8.539 1.00 88.31 386 GLY A N 1
ATOM 3025 C CA . GLY A 1 386 ? 15.632 11.722 9.965 1.00 88.31 386 GLY A CA 1
ATOM 3026 C C . GLY A 1 386 ? 14.176 11.766 10.439 1.00 88.31 386 GLY A C 1
ATOM 3027 O O . GLY A 1 386 ? 13.908 12.217 11.551 1.00 88.31 386 GLY A O 1
ATOM 3028 N N . ALA A 1 387 ? 13.241 11.389 9.564 1.00 84.06 387 ALA A N 1
ATOM 3029 C CA . ALA A 1 387 ? 11.817 11.378 9.861 1.00 84.06 387 ALA A CA 1
ATOM 3030 C C . ALA A 1 387 ? 11.465 10.183 10.751 1.00 84.06 387 ALA A C 1
ATOM 3032 O O . ALA A 1 387 ? 11.965 9.074 10.552 1.00 84.06 387 ALA A O 1
ATOM 3033 N N . ASP A 1 388 ? 10.576 10.393 11.718 1.00 87.06 388 ASP A N 1
ATOM 3034 C CA . ASP A 1 388 ? 10.011 9.314 12.529 1.00 87.06 388 ASP A CA 1
ATOM 3035 C C . ASP A 1 388 ? 8.716 8.752 11.926 1.00 87.06 388 ASP A C 1
ATOM 3037 O O . ASP A 1 388 ? 8.406 7.572 12.126 1.00 87.06 388 ASP A O 1
ATOM 3041 N N . CYS A 1 389 ? 8.027 9.579 11.137 1.00 79.69 389 CYS A N 1
ATOM 3042 C CA . CYS A 1 389 ? 6.816 9.263 10.400 1.00 79.69 389 CYS A CA 1
ATOM 3043 C C . CYS A 1 389 ? 6.844 9.908 9.006 1.00 79.69 389 CYS A C 1
ATOM 3045 O O . CYS A 1 389 ? 7.172 11.086 8.860 1.00 79.69 389 CYS A O 1
ATOM 3047 N N . CYS A 1 390 ? 6.443 9.170 7.973 1.00 76.75 390 CYS A N 1
ATOM 3048 C CA . CYS A 1 390 ? 6.210 9.741 6.648 1.00 76.75 390 CYS A CA 1
ATOM 3049 C C . CYS A 1 390 ? 4.985 9.122 5.988 1.00 76.75 390 CYS A C 1
ATOM 3051 O O . CYS A 1 390 ? 4.766 7.914 6.085 1.00 76.75 390 CYS A O 1
ATOM 3053 N N . ALA A 1 391 ? 4.212 9.948 5.289 1.00 60.72 391 ALA A N 1
ATOM 3054 C CA . ALA A 1 391 ? 3.170 9.480 4.391 1.00 60.72 391 ALA A CA 1
ATOM 3055 C C . ALA A 1 391 ? 3.650 9.585 2.941 1.00 60.72 391 ALA A C 1
ATOM 3057 O O . ALA A 1 391 ? 4.147 10.629 2.502 1.00 60.72 391 ALA A O 1
ATOM 3058 N N . LYS A 1 392 ? 3.525 8.475 2.213 1.00 61.62 392 LYS A N 1
ATOM 3059 C CA . LYS A 1 392 ? 3.668 8.473 0.768 1.00 61.62 392 LYS A CA 1
ATOM 3060 C C . LYS A 1 392 ? 2.358 8.967 0.188 1.00 61.62 392 LYS A C 1
ATOM 3062 O O . LYS A 1 392 ? 1.301 8.379 0.409 1.00 61.62 392 LYS A O 1
ATOM 3067 N N . GLU A 1 393 ? 2.463 10.045 -0.552 1.00 49.94 393 GLU A N 1
ATOM 3068 C CA . GLU A 1 393 ? 1.360 10.750 -1.158 1.00 49.94 393 GLU A CA 1
ATOM 3069 C C . GLU A 1 393 ? 1.520 10.665 -2.663 1.00 49.94 393 GLU A C 1
ATOM 3071 O O . GLU A 1 393 ? 2.606 10.463 -3.203 1.00 49.94 393 GLU A O 1
ATOM 3076 N N . ARG A 1 394 ? 0.421 10.824 -3.370 1.00 41.47 394 ARG A N 1
ATOM 3077 C CA . ARG A 1 394 ? 0.460 10.975 -4.815 1.00 41.47 394 ARG A CA 1
ATOM 3078 C C . ARG A 1 394 ? 0.246 12.458 -5.124 1.00 41.47 394 ARG A C 1
ATOM 3080 O O . ARG A 1 394 ? -0.686 13.018 -4.529 1.00 41.47 394 ARG A O 1
ATOM 3087 N N . PRO A 1 395 ? 0.985 13.083 -6.074 1.00 36.56 395 PRO A N 1
ATOM 3088 C CA . PRO A 1 395 ? 0.492 14.292 -6.673 1.00 36.56 395 PRO A CA 1
ATOM 3089 C C . PRO A 1 395 ? -0.852 13.911 -7.216 1.00 36.56 395 PRO A C 1
ATOM 3091 O O . PRO A 1 395 ? -0.979 13.034 -8.082 1.00 36.56 395 PRO A O 1
ATOM 3094 N N . PHE A 1 396 ? -1.859 14.662 -6.840 1.00 41.00 396 PHE A N 1
ATOM 3095 C CA . PHE A 1 396 ? -2.913 14.837 -7.803 1.00 41.00 396 PHE A CA 1
ATOM 3096 C C . PHE A 1 396 ? -2.439 15.776 -8.931 1.00 41.00 396 PHE A C 1
ATOM 3098 O O . PHE A 1 396 ? -2.981 16.845 -9.161 1.00 41.00 396 PHE A O 1
ATOM 3105 N N . SER A 1 397 ? -1.348 15.406 -9.583 1.00 29.38 397 SER A N 1
ATOM 3106 C CA . SER A 1 397 ? -0.695 16.048 -10.712 1.00 29.38 397 SER A CA 1
ATOM 3107 C C . SER A 1 397 ? 0.286 15.034 -11.290 1.00 29.38 397 SER A C 1
ATOM 3109 O O . SER A 1 397 ? 1.502 15.187 -11.264 1.00 29.38 397 SER A O 1
ATOM 3111 N N . THR A 1 398 ? -0.284 13.989 -11.858 1.00 25.11 398 THR A N 1
ATOM 3112 C CA . THR A 1 398 ? 0.244 13.480 -13.121 1.00 25.11 398 THR A CA 1
ATOM 3113 C C . THR A 1 398 ? 0.171 14.623 -14.144 1.00 25.11 398 THR A C 1
ATOM 3115 O O . THR A 1 398 ? -0.446 15.647 -13.870 1.00 25.11 398 THR A O 1
ATOM 3118 N N . VAL A 1 399 ? 0.735 14.512 -15.337 1.00 26.59 399 VAL A N 1
ATOM 3119 C CA . VAL A 1 399 ? 0.591 15.532 -16.409 1.00 26.59 399 VAL A CA 1
ATOM 3120 C C . VAL A 1 399 ? -0.878 15.873 -16.774 1.00 26.59 399 VAL A C 1
ATOM 3122 O O . VAL A 1 399 ? -1.154 16.758 -17.574 1.00 26.59 399 VAL A O 1
ATOM 3125 N N . VAL A 1 400 ? -1.835 15.222 -16.112 1.00 30.55 400 VAL A N 1
ATOM 3126 C CA . VAL A 1 400 ? -3.169 15.722 -15.785 1.00 30.55 400 VAL A CA 1
ATOM 3127 C C . VAL A 1 400 ? -3.320 15.939 -14.267 1.00 30.55 400 VAL A C 1
ATOM 3129 O O . VAL A 1 400 ? -3.236 14.999 -13.470 1.00 30.55 400 VAL A O 1
ATOM 3132 N N . GLU A 1 401 ? -3.537 17.208 -13.919 1.00 31.42 401 GLU A N 1
ATOM 3133 C CA . GLU A 1 401 ? -3.986 17.807 -12.656 1.00 31.42 401 GLU A CA 1
ATOM 3134 C C . GLU A 1 401 ? -4.956 16.930 -11.832 1.00 31.42 401 GLU A C 1
ATOM 3136 O O . GLU A 1 401 ? -5.616 16.023 -12.349 1.00 31.42 401 GLU A O 1
ATOM 3141 N N . LYS A 1 402 ? -5.170 17.279 -10.558 1.00 42.59 402 LYS A N 1
ATOM 3142 C CA . LYS A 1 402 ? -6.364 16.907 -9.795 1.00 42.59 402 LYS A CA 1
ATOM 3143 C C . LYS A 1 402 ? -7.572 17.513 -10.497 1.00 42.59 402 LYS A C 1
ATOM 3145 O O . LYS A 1 402 ? -8.097 18.545 -10.095 1.00 42.59 402 LYS A O 1
ATOM 3150 N N . THR A 1 403 ? -8.037 16.873 -11.558 1.00 50.38 403 THR A N 1
ATOM 3151 C CA . THR A 1 403 ? -9.250 17.288 -12.260 1.00 50.38 403 THR A CA 1
ATOM 3152 C C . THR A 1 403 ? -10.484 16.997 -11.415 1.00 50.38 403 THR A C 1
ATOM 3154 O O . THR A 1 403 ? -11.482 17.697 -11.560 1.00 50.38 403 THR A O 1
ATOM 3157 N N . ASN A 1 404 ? -10.430 16.006 -10.506 1.00 69.06 404 ASN A N 1
ATOM 3158 C CA . ASN A 1 404 ? -11.594 15.587 -9.731 1.00 69.06 404 ASN A CA 1
ATOM 3159 C C . ASN A 1 404 ? -11.492 15.886 -8.216 1.00 69.06 404 ASN A C 1
ATOM 3161 O O . ASN A 1 404 ? -10.942 15.082 -7.461 1.00 69.06 404 ASN A O 1
ATOM 3165 N N . PRO A 1 405 ? -12.119 16.981 -7.744 1.00 79.50 405 PRO A N 1
ATOM 3166 C CA . PRO A 1 405 ? -12.340 17.278 -6.324 1.00 79.50 405 PRO A CA 1
ATOM 3167 C C . PRO A 1 405 ? -13.012 16.155 -5.517 1.00 79.50 405 PRO A C 1
ATOM 3169 O O . PRO A 1 405 ? -12.928 16.156 -4.297 1.00 79.50 405 PRO A O 1
ATOM 3172 N N . THR A 1 406 ? -13.696 15.215 -6.178 1.00 83.06 406 THR A N 1
ATOM 3173 C CA . THR A 1 406 ? -14.520 14.170 -5.541 1.00 83.06 406 THR A CA 1
ATOM 3174 C C . THR A 1 406 ? -13.903 12.767 -5.586 1.00 83.06 406 THR A C 1
ATOM 3176 O O . THR A 1 406 ? -14.603 11.774 -5.392 1.00 83.06 406 THR A O 1
ATOM 3179 N N . GLU A 1 407 ? -12.603 12.646 -5.876 1.00 80.69 407 GLU A N 1
ATOM 3180 C CA . GLU A 1 407 ? -11.911 11.355 -5.758 1.00 80.69 407 GLU A CA 1
ATOM 3181 C C . GLU A 1 407 ? -11.929 10.872 -4.290 1.00 80.69 407 GLU A C 1
ATOM 3183 O O . GLU A 1 407 ? -11.607 11.661 -3.400 1.00 80.69 407 GLU A O 1
ATOM 3188 N N . PRO A 1 408 ? -12.308 9.607 -4.011 1.00 81.94 408 PRO A N 1
ATOM 3189 C CA . PRO A 1 408 ? -12.500 9.108 -2.649 1.00 81.94 408 PRO A CA 1
ATOM 3190 C C . PRO A 1 408 ? -11.167 8.717 -1.992 1.00 81.94 408 PRO A C 1
ATOM 3192 O O . PRO A 1 408 ? -10.926 7.546 -1.693 1.00 81.94 408 PRO A O 1
ATOM 3195 N N . VAL A 1 409 ? -10.290 9.700 -1.799 1.00 81.62 409 VAL A N 1
ATOM 3196 C CA . VAL A 1 409 ? -9.024 9.559 -1.071 1.00 81.62 409 VAL A CA 1
ATOM 3197 C C . VAL A 1 409 ? -8.900 10.673 -0.035 1.00 81.62 409 VAL A C 1
ATOM 3199 O O . VAL A 1 409 ? -9.225 11.830 -0.320 1.00 81.62 409 VAL A O 1
ATOM 3202 N N . GLY A 1 410 ? -8.441 10.324 1.166 1.00 83.94 410 GLY A N 1
ATOM 3203 C CA . GLY A 1 410 ? -8.123 11.303 2.199 1.00 83.94 410 GLY A CA 1
ATOM 3204 C C . GLY A 1 410 ? -7.011 12.250 1.751 1.00 83.94 410 GLY A C 1
ATOM 3205 O O . GLY A 1 410 ? -6.183 11.900 0.906 1.00 83.94 410 GLY A O 1
ATOM 3206 N N . VAL A 1 411 ? -7.002 13.460 2.306 1.00 84.31 411 VAL A N 1
ATOM 3207 C CA . VAL A 1 411 ? -5.983 14.470 2.005 1.00 84.31 411 VAL A CA 1
ATOM 3208 C C . VAL A 1 411 ? -5.090 14.724 3.210 1.00 84.31 411 VAL A C 1
ATOM 3210 O O . VAL A 1 411 ? -5.591 15.013 4.299 1.00 84.31 411 VAL A O 1
ATOM 3213 N N . VAL A 1 412 ? -3.771 14.644 3.025 1.00 83.44 412 VAL A N 1
ATOM 3214 C CA . VAL A 1 412 ? -2.820 15.082 4.055 1.00 83.44 412 VAL A CA 1
ATOM 3215 C C . VAL A 1 412 ? -2.860 16.600 4.146 1.00 83.44 412 VAL A C 1
ATOM 3217 O O . VAL A 1 412 ? -2.793 17.315 3.145 1.00 83.44 412 VAL A O 1
ATOM 3220 N N . CYS A 1 413 ? -2.972 17.107 5.365 1.00 85.62 413 CYS A N 1
ATOM 3221 C CA . CYS A 1 413 ? -2.990 18.532 5.632 1.00 85.62 413 CYS A CA 1
ATOM 3222 C C . CYS A 1 413 ? -2.392 18.838 7.007 1.00 85.62 413 CYS A C 1
ATOM 3224 O O . CYS A 1 413 ? -1.982 17.944 7.751 1.00 85.62 413 CYS A O 1
ATOM 3226 N N . ARG A 1 414 ? -2.327 20.129 7.332 1.00 88.31 414 ARG A N 1
ATOM 3227 C CA . ARG A 1 414 ? -1.892 20.609 8.640 1.00 88.31 414 ARG A CA 1
ATOM 3228 C C . ARG A 1 414 ? -2.993 21.460 9.260 1.00 88.31 414 ARG A C 1
ATOM 3230 O O . ARG A 1 414 ? -3.394 22.457 8.662 1.00 88.31 414 ARG A O 1
ATOM 3237 N N . VAL A 1 415 ? -3.439 21.079 10.451 1.00 86.44 415 VAL A N 1
ATOM 3238 C CA . VAL A 1 415 ? -4.445 21.791 11.251 1.00 86.44 415 VAL A CA 1
ATOM 3239 C C . VAL A 1 415 ? -3.786 22.180 12.568 1.00 86.44 415 VAL A C 1
ATOM 3241 O O . VAL A 1 415 ? -3.169 21.338 13.212 1.00 86.44 415 VAL A O 1
ATOM 3244 N N . ASP A 1 416 ? -3.823 23.466 12.919 1.00 89.44 416 ASP A N 1
ATOM 3245 C CA . ASP A 1 416 ? -3.204 24.009 14.141 1.00 89.44 416 ASP A CA 1
ATOM 3246 C C . ASP A 1 416 ? -1.726 23.613 14.333 1.00 89.44 416 ASP A C 1
ATOM 3248 O O . ASP A 1 416 ? -1.253 23.341 15.431 1.00 89.44 416 ASP A O 1
ATOM 3252 N N . GLY A 1 417 ? -0.974 23.569 13.227 1.00 86.31 417 GLY A N 1
ATOM 3253 C CA . GLY A 1 417 ? 0.447 23.202 13.225 1.00 86.31 417 GLY A CA 1
ATOM 3254 C C . GLY A 1 417 ? 0.726 21.694 13.232 1.00 86.31 417 GLY A C 1
ATOM 3255 O O . GLY A 1 417 ? 1.882 21.305 13.089 1.00 86.31 417 GLY A O 1
ATOM 3256 N N . VAL A 1 418 ? -0.308 20.854 13.302 1.00 89.88 418 VAL A N 1
ATOM 3257 C CA . VAL A 1 418 ? -0.207 19.397 13.438 1.00 89.88 418 VAL A CA 1
ATOM 3258 C C . VAL A 1 418 ? -0.640 18.690 12.151 1.00 89.88 418 VAL A C 1
ATOM 3260 O O . VAL A 1 418 ? -1.657 19.044 11.553 1.00 89.88 418 VAL A O 1
ATOM 3263 N N . TYR A 1 419 ? 0.138 17.702 11.700 1.00 87.75 419 TYR A N 1
ATOM 3264 C CA . TYR A 1 419 ? -0.162 16.944 10.480 1.00 87.75 419 TYR A CA 1
ATOM 3265 C C . TYR A 1 419 ? -1.228 15.883 10.721 1.00 87.75 419 TYR A C 1
ATOM 3267 O O . TYR A 1 419 ? -1.151 15.126 11.687 1.00 87.75 419 TYR A O 1
ATOM 3275 N N . GLN A 1 420 ? -2.210 15.826 9.826 1.00 89.94 420 GLN A N 1
ATOM 3276 C CA . GLN A 1 420 ? -3.331 14.890 9.884 1.00 89.94 420 GLN A CA 1
ATOM 3277 C C . GLN A 1 420 ? -3.800 14.548 8.468 1.00 89.94 420 GLN A C 1
ATOM 3279 O O . GLN A 1 420 ? -3.478 15.248 7.503 1.00 89.94 420 GLN A O 1
ATOM 3284 N N . VAL A 1 421 ? -4.595 13.489 8.344 1.00 88.38 421 VAL A N 1
ATOM 3285 C CA . VAL A 1 421 ? -5.344 13.195 7.121 1.00 88.38 421 VAL A CA 1
ATOM 3286 C C . VAL A 1 421 ? -6.804 13.518 7.376 1.00 88.38 421 VAL A C 1
ATOM 3288 O O . VAL A 1 421 ? -7.390 13.020 8.330 1.00 88.38 421 VAL A O 1
ATOM 3291 N N . VAL A 1 422 ? -7.396 14.327 6.503 1.00 87.06 422 VAL A N 1
ATOM 3292 C CA . VAL A 1 422 ? -8.848 14.515 6.478 1.00 87.06 422 VAL A CA 1
ATOM 3293 C C . VAL A 1 422 ? -9.414 13.522 5.477 1.00 87.06 422 VAL A C 1
ATOM 3295 O O . VAL A 1 422 ? -9.113 13.603 4.283 1.00 87.06 422 VAL A O 1
ATOM 3298 N N . GLU A 1 423 ? -10.206 12.565 5.956 1.00 85.44 423 GLU A N 1
ATOM 3299 C CA . GLU A 1 423 ? -10.782 11.525 5.106 1.00 85.44 423 GLU A CA 1
ATOM 3300 C C . GLU A 1 423 ? -11.793 12.120 4.108 1.00 85.44 423 GLU A C 1
ATOM 3302 O O . GLU A 1 423 ? -12.470 13.114 4.389 1.00 85.44 423 GLU A O 1
ATOM 3307 N N . TYR A 1 424 ? -11.937 11.510 2.926 1.00 81.06 424 TYR A N 1
ATOM 3308 C CA . TYR A 1 424 ? -12.819 12.046 1.871 1.00 81.06 424 TYR A CA 1
ATOM 3309 C C . TYR A 1 424 ? -14.296 12.132 2.295 1.00 81.06 424 TYR A C 1
ATOM 3311 O O . TYR A 1 424 ? -15.065 12.899 1.718 1.00 81.06 424 TYR A O 1
ATOM 3319 N N . SER A 1 425 ? -14.718 11.333 3.278 1.00 81.56 425 SER A N 1
ATOM 3320 C CA . SER A 1 425 ? -16.072 11.377 3.839 1.00 81.56 425 SER A CA 1
ATOM 3321 C C . SER A 1 425 ? -16.293 12.534 4.817 1.00 81.56 425 SER A C 1
ATOM 3323 O O . SER A 1 425 ? -17.434 12.797 5.185 1.00 81.56 425 SER A O 1
ATOM 3325 N N . GLU A 1 426 ? -15.223 13.206 5.240 1.00 85.62 426 GLU A N 1
ATOM 3326 C CA . GLU A 1 426 ? -15.228 14.255 6.268 1.00 85.62 426 GLU A CA 1
ATOM 3327 C C . GLU A 1 426 ? -14.865 15.634 5.695 1.00 85.62 426 GLU A C 1
ATOM 3329 O O . GLU A 1 426 ? -15.130 16.664 6.316 1.00 85.62 426 GLU A O 1
ATOM 3334 N N . ILE A 1 427 ? -14.305 15.681 4.483 1.00 85.81 427 ILE A N 1
ATOM 3335 C CA . ILE A 1 427 ? -13.989 16.930 3.791 1.00 85.81 427 ILE A CA 1
ATOM 3336 C C . ILE A 1 427 ? -15.242 17.579 3.180 1.00 85.81 427 ILE A C 1
ATOM 3338 O O . ILE A 1 427 ? -16.055 16.939 2.512 1.00 85.81 427 ILE A O 1
ATOM 3342 N N . SER A 1 428 ? -15.388 18.895 3.361 1.00 90.38 428 SER A N 1
ATOM 3343 C CA . SER A 1 428 ? -16.450 19.653 2.689 1.00 90.38 428 SER A CA 1
ATOM 3344 C C . SER A 1 428 ? -16.170 19.795 1.189 1.00 90.38 428 SER A C 1
ATOM 3346 O O . SER A 1 428 ? -15.018 19.960 0.777 1.00 90.38 428 SER A O 1
ATOM 3348 N N . LEU A 1 429 ? -17.222 19.822 0.362 1.00 90.12 429 LEU A N 1
ATOM 3349 C CA . LEU A 1 429 ? -17.077 20.030 -1.085 1.00 90.12 429 LEU A CA 1
ATOM 3350 C C . LEU A 1 429 ? -16.376 21.358 -1.406 1.00 90.12 429 LEU A C 1
ATOM 3352 O O . LEU A 1 429 ? -15.529 21.405 -2.294 1.00 90.12 429 LEU A O 1
ATOM 3356 N N . ALA A 1 430 ? -16.688 22.413 -0.645 1.00 91.56 430 ALA A N 1
ATOM 3357 C CA . ALA A 1 430 ? -16.054 23.716 -0.799 1.00 91.56 430 ALA A CA 1
ATOM 3358 C C . ALA A 1 430 ? -14.536 23.612 -0.615 1.00 91.56 430 ALA A C 1
ATOM 3360 O O . ALA A 1 430 ? -13.798 24.082 -1.472 1.00 91.56 430 ALA A O 1
ATOM 3361 N N . THR A 1 431 ? -14.074 22.944 0.450 1.00 89.62 431 THR A N 1
ATOM 3362 C CA . THR A 1 431 ? -12.647 22.700 0.716 1.00 89.62 431 THR A CA 1
ATOM 3363 C C . THR A 1 431 ? -12.008 21.838 -0.371 1.00 89.62 431 THR A C 1
ATOM 3365 O O . THR A 1 431 ? -10.938 22.185 -0.866 1.00 89.62 431 THR A O 1
ATOM 3368 N N . ALA A 1 432 ? -12.676 20.756 -0.777 1.00 87.88 432 ALA A N 1
ATOM 3369 C CA . ALA A 1 432 ? -12.175 19.822 -1.781 1.00 87.88 432 ALA A CA 1
ATOM 3370 C C . ALA A 1 432 ? -11.987 20.462 -3.170 1.00 87.88 432 ALA A C 1
ATOM 3372 O O . ALA A 1 432 ? -11.137 20.019 -3.938 1.00 87.88 432 ALA A O 1
ATOM 3373 N N . GLN A 1 433 ? -12.761 21.507 -3.486 1.00 90.19 433 GLN A N 1
ATOM 3374 C CA . GLN A 1 433 ? -12.706 22.253 -4.748 1.00 90.19 433 GLN A CA 1
ATOM 3375 C C . GLN A 1 433 ? -11.757 23.463 -4.724 1.00 90.19 433 GLN A C 1
ATOM 3377 O O . GLN A 1 433 ? -11.561 24.086 -5.770 1.00 90.19 433 GLN A O 1
ATOM 3382 N N . ARG A 1 434 ? -11.172 23.828 -3.570 1.00 89.50 434 ARG A N 1
ATOM 3383 C CA . ARG A 1 434 ? -10.280 25.001 -3.479 1.00 89.50 434 ARG A CA 1
ATOM 3384 C C . ARG A 1 434 ? -9.031 24.782 -4.317 1.00 89.50 434 ARG A C 1
ATOM 3386 O O . ARG A 1 434 ? -8.380 23.749 -4.188 1.00 89.50 434 ARG A O 1
ATOM 3393 N N . ARG A 1 435 ? -8.669 25.788 -5.111 1.00 88.50 435 ARG A N 1
ATOM 3394 C CA . ARG A 1 435 ? -7.472 25.794 -5.958 1.00 88.50 435 ARG A CA 1
ATOM 3395 C C . ARG A 1 435 ? -6.447 26.813 -5.474 1.00 88.50 435 ARG A C 1
ATOM 3397 O O . ARG A 1 435 ? -6.819 27.845 -4.914 1.00 88.50 435 ARG A O 1
ATOM 3404 N N . SER A 1 436 ? -5.174 26.494 -5.658 1.00 85.25 436 SER A N 1
ATOM 3405 C CA . SER A 1 436 ? -4.043 27.402 -5.490 1.00 85.25 436 SER A CA 1
ATOM 3406 C C . SER A 1 436 ? -3.877 28.305 -6.727 1.00 85.25 436 SER A C 1
ATOM 3408 O O . SER A 1 436 ? -4.511 28.064 -7.759 1.00 85.25 436 SER A O 1
ATOM 3410 N N . PRO A 1 437 ? -3.061 29.375 -6.646 1.00 86.75 437 PRO A N 1
ATOM 3411 C CA . PRO A 1 437 ? -2.862 30.311 -7.761 1.00 86.75 437 PRO A CA 1
ATOM 3412 C C . PRO A 1 437 ? -2.294 29.678 -9.040 1.00 86.75 437 PRO A C 1
ATOM 3414 O O . PRO A 1 437 ? -2.509 30.199 -10.127 1.00 86.75 437 PRO A O 1
ATOM 3417 N N . ASP A 1 438 ? -1.601 28.548 -8.914 1.00 82.88 438 ASP A N 1
ATOM 3418 C CA . ASP A 1 438 ? -1.056 27.744 -10.014 1.00 82.88 438 ASP A CA 1
ATOM 3419 C C . ASP A 1 438 ? -2.108 26.841 -10.696 1.00 82.88 438 ASP A C 1
ATOM 3421 O O . ASP A 1 438 ? -1.771 26.030 -11.555 1.00 82.88 438 ASP A O 1
ATOM 3425 N N . GLY A 1 439 ? -3.382 26.953 -10.302 1.00 83.06 439 GLY A N 1
ATOM 3426 C CA . GLY A 1 439 ? -4.503 26.187 -10.847 1.00 83.06 439 GLY A CA 1
ATOM 3427 C C . GLY A 1 439 ? -4.736 24.843 -10.161 1.00 83.06 439 GLY A C 1
ATOM 3428 O O . GLY A 1 439 ? -5.866 24.350 -10.177 1.00 83.06 439 GLY A O 1
ATOM 3429 N N . ARG A 1 440 ? -3.736 24.288 -9.468 1.00 81.94 440 ARG A N 1
ATOM 3430 C CA . ARG A 1 440 ? -3.833 22.984 -8.797 1.00 81.94 440 ARG A CA 1
ATOM 3431 C C . ARG A 1 440 ? -4.824 23.038 -7.641 1.00 81.94 440 ARG A C 1
ATOM 3433 O O . ARG A 1 440 ? -5.162 24.104 -7.136 1.00 81.94 440 ARG A O 1
ATOM 3440 N N . LEU A 1 441 ? -5.319 21.885 -7.194 1.00 81.25 441 LEU A N 1
ATOM 3441 C CA . LEU A 1 441 ? -6.105 21.858 -5.962 1.00 81.25 441 LEU A CA 1
ATOM 3442 C C . LEU A 1 441 ? -5.209 22.168 -4.761 1.00 81.25 441 LEU A C 1
ATOM 3444 O O . LEU A 1 441 ? -4.133 21.603 -4.621 1.00 81.25 441 LEU A O 1
ATOM 3448 N N . LEU A 1 442 ? -5.689 23.038 -3.873 1.00 84.69 442 LEU A N 1
ATOM 3449 C CA . LEU A 1 442 ? -4.971 23.450 -2.667 1.00 84.69 442 LEU A CA 1
ATOM 3450 C C . LEU A 1 442 ? -4.687 22.252 -1.747 1.00 84.69 442 LEU A C 1
ATOM 3452 O O . LEU A 1 442 ? -3.663 22.204 -1.078 1.00 84.69 442 LEU A O 1
ATOM 3456 N N . PHE A 1 443 ? -5.603 21.280 -1.734 1.00 83.31 443 PHE A N 1
ATOM 3457 C CA . PHE A 1 443 ? -5.458 20.006 -1.034 1.00 83.31 443 PHE A CA 1
ATOM 3458 C C . PHE A 1 443 ? -5.251 18.883 -2.062 1.00 83.31 443 PHE A C 1
ATOM 3460 O O . PHE A 1 443 ? -6.193 18.186 -2.463 1.00 83.31 443 PHE A O 1
ATOM 3467 N N . ASN A 1 444 ? -4.009 18.756 -2.532 1.00 79.81 444 ASN A N 1
ATOM 3468 C CA . ASN A 1 444 ? -3.553 17.831 -3.578 1.00 79.81 444 ASN A CA 1
ATOM 3469 C C . ASN A 1 444 ? -2.565 16.753 -3.088 1.00 79.81 444 ASN A C 1
ATOM 3471 O O . ASN A 1 444 ? -2.000 16.055 -3.927 1.00 79.81 444 ASN A O 1
ATOM 3475 N N . ALA A 1 445 ? -2.373 16.591 -1.780 1.00 79.06 445 ALA A N 1
ATOM 3476 C CA . ALA A 1 445 ? -1.657 15.452 -1.209 1.00 79.06 445 ALA A CA 1
ATOM 3477 C C . ALA A 1 445 ? -2.669 14.331 -0.939 1.00 79.06 445 ALA A C 1
ATOM 3479 O O . ALA A 1 445 ? -3.420 14.402 0.033 1.00 79.06 445 ALA A O 1
ATOM 3480 N N . GLY A 1 446 ? -2.801 13.396 -1.886 1.00 83.06 446 GLY A N 1
ATOM 3481 C CA . GLY A 1 446 ? -3.755 12.290 -1.797 1.00 83.06 446 GLY A CA 1
ATOM 3482 C C . GLY A 1 446 ? -3.152 11.066 -1.123 1.00 83.06 446 GLY A C 1
ATOM 3483 O O . GLY A 1 446 ? -2.230 10.460 -1.678 1.00 83.06 446 GLY A O 1
ATOM 3484 N N . ASN A 1 447 ? -3.737 10.668 0.008 1.00 85.88 447 ASN A N 1
ATOM 3485 C CA . ASN A 1 447 ? -3.244 9.561 0.810 1.00 85.88 447 ASN A CA 1
ATOM 3486 C C . ASN A 1 447 ? -3.473 8.231 0.080 1.00 85.88 447 ASN A C 1
ATOM 3488 O O . ASN A 1 447 ? -4.613 7.821 -0.159 1.00 85.88 447 ASN A O 1
ATOM 3492 N N . ILE A 1 448 ? -2.384 7.525 -0.229 1.00 87.94 448 ILE A N 1
ATOM 3493 C CA . ILE A 1 448 ? -2.415 6.205 -0.878 1.00 87.94 448 ILE A CA 1
ATOM 3494 C C . ILE A 1 448 ? -2.222 5.043 0.109 1.00 87.94 448 ILE A C 1
ATOM 3496 O O . ILE A 1 448 ? -1.948 3.914 -0.304 1.00 87.94 448 ILE A O 1
ATOM 3500 N N . ALA A 1 449 ? -2.359 5.302 1.414 1.00 90.38 449 ALA A N 1
ATOM 3501 C CA . ALA A 1 449 ? -2.215 4.332 2.500 1.00 90.38 449 ALA A CA 1
ATOM 3502 C C . ALA A 1 449 ? -0.869 3.584 2.476 1.00 90.38 449 ALA A C 1
ATOM 3504 O O . ALA A 1 449 ? -0.827 2.363 2.645 1.00 90.38 449 ALA A O 1
ATOM 3505 N N . ASN A 1 450 ? 0.215 4.322 2.217 1.00 91.44 450 ASN A N 1
ATOM 3506 C CA . ASN A 1 450 ? 1.602 3.862 2.291 1.00 91.44 450 ASN A CA 1
ATOM 3507 C C . ASN A 1 450 ? 2.352 4.776 3.265 1.00 91.44 450 ASN A C 1
ATOM 3509 O O . ASN A 1 450 ? 2.424 5.989 3.062 1.00 91.44 450 ASN A O 1
ATOM 3513 N N . HIS A 1 451 ? 2.871 4.210 4.349 1.00 95.38 451 HIS A N 1
ATOM 3514 C CA . HIS A 1 451 ? 3.422 4.970 5.466 1.00 95.38 451 HIS A CA 1
ATOM 3515 C C . HIS A 1 451 ? 4.750 4.382 5.924 1.00 95.38 451 HIS A C 1
ATOM 3517 O O . HIS A 1 451 ? 4.954 3.170 5.910 1.00 95.38 451 HIS A O 1
ATOM 3523 N N . PHE A 1 452 ? 5.648 5.247 6.366 1.00 97.00 452 PHE A N 1
ATOM 3524 C CA . PHE A 1 452 ? 6.896 4.881 7.010 1.00 97.00 452 PHE A CA 1
ATOM 3525 C C . PHE A 1 452 ? 6.794 5.231 8.484 1.00 97.00 452 PHE A C 1
ATOM 3527 O O . PHE A 1 452 ? 6.476 6.370 8.825 1.00 97.00 452 PHE A O 1
ATOM 3534 N N . PHE A 1 453 ? 7.121 4.275 9.345 1.00 97.88 453 PHE A N 1
ATOM 3535 C CA . PHE A 1 453 ? 7.248 4.504 10.776 1.00 97.88 453 PHE A CA 1
ATOM 3536 C C . PHE A 1 453 ? 8.571 3.946 11.277 1.00 97.88 453 PHE A C 1
ATOM 3538 O O . PHE A 1 453 ? 8.969 2.835 10.924 1.00 97.88 453 PHE A O 1
ATOM 3545 N N . THR A 1 454 ? 9.247 4.688 12.145 1.00 98.25 454 THR A N 1
ATOM 3546 C CA . THR A 1 454 ? 10.363 4.120 12.908 1.00 98.25 454 THR A CA 1
ATOM 3547 C C . THR A 1 454 ? 9.832 3.210 14.017 1.00 98.25 454 THR A C 1
ATOM 3549 O O . THR A 1 454 ? 8.753 3.442 14.566 1.00 98.25 454 THR A O 1
ATOM 3552 N N . VAL A 1 455 ? 10.585 2.168 14.377 1.00 98.00 455 VAL A N 1
ATOM 3553 C CA . VAL A 1 455 ? 10.192 1.266 15.478 1.00 98.00 455 VAL A CA 1
ATOM 3554 C C . VAL A 1 455 ? 10.040 2.012 16.816 1.00 98.00 455 VAL A C 1
ATOM 3556 O O . VAL A 1 455 ? 9.038 1.781 17.494 1.00 98.00 455 VAL A O 1
ATOM 3559 N N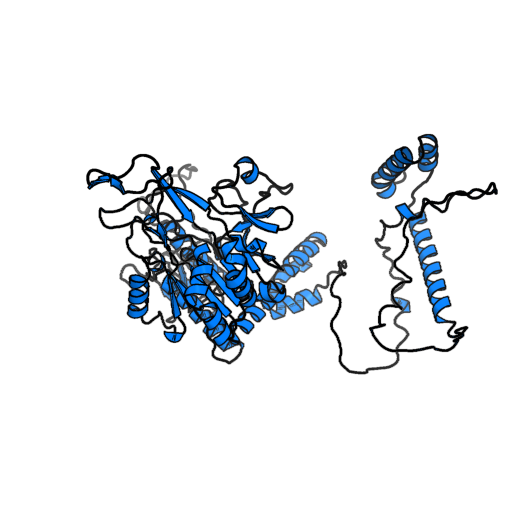 . PRO A 1 456 ? 10.924 2.967 17.188 1.00 98.00 456 PRO A N 1
ATOM 3560 C CA . PRO A 1 456 ? 10.714 3.802 18.371 1.00 98.00 456 PRO A CA 1
ATOM 3561 C C . PRO A 1 456 ? 9.401 4.590 18.342 1.00 98.00 456 PRO A C 1
ATOM 3563 O O . PRO A 1 456 ? 8.715 4.647 19.357 1.00 98.00 456 PRO A O 1
ATOM 3566 N N . PHE A 1 457 ? 9.018 5.146 17.188 1.00 97.94 457 PHE A N 1
ATOM 3567 C CA . PHE A 1 457 ? 7.743 5.847 17.050 1.00 97.94 457 PHE A CA 1
ATOM 3568 C C . PHE A 1 457 ? 6.556 4.900 17.255 1.00 97.94 457 PHE A C 1
ATOM 3570 O O . PHE A 1 457 ? 5.676 5.197 18.056 1.00 97.94 457 PHE A O 1
ATOM 3577 N N . LEU A 1 458 ? 6.559 3.717 16.626 1.00 97.94 458 LEU A N 1
ATOM 3578 C CA . LEU A 1 458 ? 5.509 2.713 16.849 1.00 97.94 458 LEU A CA 1
ATOM 3579 C C . LEU A 1 458 ? 5.404 2.295 18.317 1.00 97.94 458 LEU A C 1
ATOM 3581 O O . LEU A 1 458 ? 4.298 2.132 18.822 1.00 97.94 458 LEU A O 1
ATOM 3585 N N . ARG A 1 459 ? 6.534 2.153 19.013 1.00 97.88 459 ARG A N 1
ATOM 3586 C CA . ARG A 1 459 ? 6.554 1.841 20.444 1.00 97.88 459 ARG A CA 1
ATOM 3587 C C . ARG A 1 459 ? 5.884 2.934 21.279 1.00 97.88 459 ARG A C 1
ATOM 3589 O O . ARG A 1 459 ? 5.076 2.610 22.146 1.00 97.88 459 ARG A O 1
ATOM 3596 N N . ASP A 1 460 ? 6.193 4.203 21.012 1.00 97.75 460 ASP A N 1
ATOM 3597 C CA . ASP A 1 460 ? 5.575 5.341 21.704 1.00 97.75 460 ASP A CA 1
ATOM 3598 C C . ASP A 1 460 ? 4.060 5.378 21.429 1.00 97.75 460 ASP A C 1
ATOM 3600 O O . ASP A 1 460 ? 3.256 5.530 22.351 1.00 97.75 460 ASP A O 1
ATOM 3604 N N . ILE A 1 461 ? 3.644 5.139 20.180 1.00 97.62 461 ILE A N 1
ATOM 3605 C CA . ILE A 1 461 ? 2.226 5.044 19.819 1.00 97.62 461 ILE A CA 1
ATOM 3606 C C . ILE A 1 461 ? 1.522 3.926 20.586 1.00 97.62 461 ILE A C 1
ATOM 3608 O O . ILE A 1 461 ? 0.492 4.171 21.212 1.00 97.62 461 ILE A O 1
ATOM 3612 N N . VAL A 1 462 ? 2.072 2.712 20.558 1.00 96.94 462 VAL A N 1
ATOM 3613 C CA . VAL A 1 462 ? 1.465 1.528 21.177 1.00 96.94 462 VAL A CA 1
ATOM 3614 C C . VAL A 1 462 ? 1.337 1.683 22.695 1.00 96.94 462 VAL A C 1
ATOM 3616 O O . VAL A 1 462 ? 0.307 1.318 23.258 1.00 96.94 462 VAL A O 1
ATOM 3619 N N . ASN A 1 463 ? 2.350 2.250 23.354 1.00 96.25 463 ASN A N 1
ATOM 3620 C CA . ASN A 1 463 ? 2.402 2.317 24.815 1.00 96.25 463 ASN A CA 1
ATOM 3621 C C . ASN A 1 463 ? 1.751 3.574 25.410 1.00 96.25 463 ASN A C 1
ATOM 3623 O O . ASN A 1 463 ? 1.357 3.549 26.575 1.00 96.25 463 ASN A O 1
ATOM 3627 N N . VAL A 1 464 ? 1.667 4.674 24.652 1.00 97.06 464 VAL A N 1
ATOM 3628 C CA . VAL A 1 464 ? 1.259 5.988 25.182 1.00 97.06 464 VAL A CA 1
ATOM 3629 C C . VAL A 1 464 ? 0.061 6.571 24.437 1.00 97.06 464 VAL A C 1
ATOM 3631 O O . VAL A 1 464 ? -0.908 6.988 25.073 1.00 97.06 464 VAL A O 1
ATOM 3634 N N . HIS A 1 465 ? 0.110 6.623 23.103 1.00 96.75 465 HIS A N 1
ATOM 3635 C CA . HIS A 1 465 ? -0.833 7.431 22.317 1.00 96.75 465 HIS A CA 1
ATOM 3636 C C . HIS A 1 465 ? -2.052 6.664 21.789 1.00 96.75 465 HIS A C 1
ATOM 3638 O O . HIS A 1 465 ? -3.056 7.290 21.459 1.00 96.75 465 HIS A O 1
ATOM 3644 N N . GLU A 1 466 ? -2.029 5.329 21.752 1.00 95.88 466 GLU A N 1
ATOM 3645 C CA . GLU A 1 466 ? -3.151 4.511 21.261 1.00 95.88 466 GLU A CA 1
ATOM 3646 C C . GLU A 1 466 ? -4.510 4.878 21.896 1.00 95.88 466 GLU A C 1
ATOM 3648 O O . GLU A 1 466 ? -5.488 5.029 21.148 1.00 95.88 466 GLU A O 1
ATOM 3653 N N . PRO A 1 467 ? -4.615 5.102 23.226 1.00 95.75 467 PRO A N 1
ATOM 3654 C CA . PRO A 1 467 ? -5.885 5.467 23.853 1.00 95.75 467 PRO A CA 1
ATOM 3655 C C . PRO A 1 467 ? -6.422 6.840 23.425 1.00 95.75 467 PRO A C 1
ATOM 3657 O O . PRO A 1 467 ? -7.611 7.094 23.596 1.00 95.75 467 PRO A O 1
ATOM 3660 N N . GLN A 1 468 ? -5.569 7.715 22.881 1.00 96.31 468 GLN A N 1
ATOM 3661 C CA . GLN A 1 468 ? -5.931 9.062 22.425 1.00 96.31 468 GLN A CA 1
ATOM 3662 C C . GLN A 1 468 ? -6.576 9.046 21.030 1.00 96.31 468 GLN A C 1
ATOM 3664 O O . GLN A 1 468 ? -7.249 10.006 20.656 1.00 96.31 468 GLN A O 1
ATOM 3669 N N . LEU A 1 469 ? -6.397 7.961 20.266 1.00 94.81 469 LEU A N 1
ATOM 3670 C CA . LEU A 1 469 ? -6.996 7.810 18.942 1.00 94.81 469 LEU A CA 1
ATOM 3671 C C . LEU A 1 469 ? -8.518 7.705 19.043 1.00 94.81 469 LEU A C 1
ATOM 3673 O O . LEU A 1 469 ? -9.048 6.872 19.789 1.00 94.81 469 LEU A O 1
ATOM 3677 N N . GLN A 1 470 ? -9.209 8.529 18.262 1.00 94.44 470 GLN A N 1
ATOM 3678 C CA . GLN A 1 470 ? -10.664 8.611 18.256 1.00 94.44 470 GLN A CA 1
ATOM 3679 C C . GLN A 1 470 ? -11.275 7.570 17.317 1.00 94.44 470 GLN A C 1
ATOM 3681 O O . GLN A 1 470 ? -10.636 7.073 16.394 1.00 94.44 470 GLN A O 1
ATOM 3686 N N . HIS A 1 471 ? -12.529 7.213 17.580 1.00 94.44 471 HIS A N 1
ATOM 3687 C CA . HIS A 1 471 ? -13.289 6.340 16.696 1.00 94.44 471 HIS A CA 1
ATOM 3688 C C . HIS A 1 471 ? -14.056 7.170 15.668 1.00 94.44 471 HIS A C 1
ATOM 3690 O O . HIS A 1 471 ? -14.888 8.000 16.031 1.00 94.44 471 HIS A O 1
ATOM 3696 N N . HIS A 1 472 ? -13.837 6.870 14.393 1.00 92.50 472 HIS A N 1
ATOM 3697 C CA . HIS A 1 472 ? -14.634 7.367 13.283 1.00 92.50 472 HIS A CA 1
ATOM 3698 C C . HIS A 1 472 ? -15.909 6.532 13.159 1.00 92.50 472 HIS A C 1
ATOM 3700 O O . HIS A 1 472 ? -15.889 5.302 13.278 1.00 92.50 472 HIS A O 1
ATOM 3706 N N . VAL A 1 473 ? -17.041 7.205 12.951 1.00 91.56 473 VAL A N 1
ATOM 3707 C CA . VAL A 1 473 ? -18.373 6.591 13.001 1.00 91.56 473 VAL A CA 1
ATOM 3708 C C . VAL A 1 473 ? -18.968 6.508 11.601 1.00 91.56 473 VAL A C 1
ATOM 3710 O O . VAL A 1 473 ? -19.270 7.523 10.979 1.00 91.56 473 VAL A O 1
ATOM 3713 N N . ALA A 1 474 ? -19.222 5.289 11.127 1.00 88.38 474 ALA A N 1
ATOM 3714 C CA . ALA A 1 474 ? -19.866 5.045 9.842 1.00 88.38 474 ALA A CA 1
ATOM 3715 C C . ALA A 1 474 ? -21.274 4.465 10.025 1.00 88.38 474 ALA A C 1
ATOM 3717 O O . ALA A 1 474 ? -21.445 3.372 10.569 1.00 88.38 474 ALA A O 1
ATOM 3718 N N . GLN A 1 475 ? -22.292 5.156 9.505 1.00 90.81 475 GLN A N 1
ATOM 3719 C CA . GLN A 1 475 ? -23.660 4.631 9.451 1.00 90.81 475 GLN A CA 1
ATOM 3720 C C . GLN A 1 475 ? -23.755 3.520 8.397 1.00 90.81 475 GLN A C 1
ATOM 3722 O O . GLN A 1 475 ? -23.351 3.702 7.244 1.00 90.81 475 GLN A O 1
ATOM 3727 N N . LYS A 1 476 ? -24.280 2.350 8.775 1.00 89.25 476 LYS A N 1
ATOM 3728 C CA . LYS A 1 476 ? -24.368 1.177 7.892 1.00 89.25 476 LYS A CA 1
ATOM 3729 C C . LYS A 1 476 ? -25.735 0.502 7.988 1.00 89.25 476 LYS A C 1
ATOM 3731 O O . LYS A 1 476 ? -26.419 0.568 9.005 1.00 89.25 476 LYS A O 1
ATOM 3736 N N . LYS A 1 477 ? -26.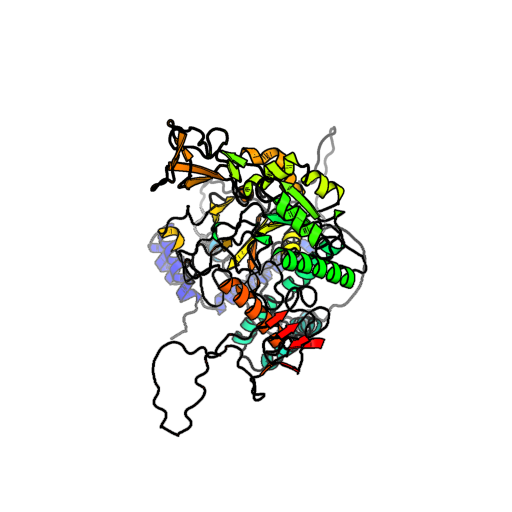101 -0.181 6.902 1.00 92.06 477 LYS A N 1
ATOM 3737 C CA . LYS A 1 477 ? -27.173 -1.180 6.873 1.00 92.06 477 LYS A CA 1
ATOM 3738 C C . LYS A 1 477 ? -26.579 -2.494 7.377 1.00 92.06 477 LYS A C 1
ATOM 3740 O O . LYS A 1 477 ? -25.723 -3.071 6.708 1.00 92.06 477 LYS A O 1
ATOM 3745 N N . ILE A 1 478 ? -26.935 -2.893 8.589 1.00 91.81 478 ILE A N 1
ATOM 3746 C CA . ILE A 1 478 ? -26.370 -4.047 9.289 1.00 91.81 478 ILE A CA 1
ATOM 3747 C C . ILE A 1 478 ? -27.488 -5.082 9.448 1.00 91.81 478 ILE A C 1
ATOM 3749 O O . ILE A 1 478 ? -28.423 -4.818 10.208 1.00 91.81 478 ILE A O 1
ATOM 3753 N N . PRO A 1 479 ? -27.420 -6.228 8.743 1.00 93.00 479 PRO A N 1
ATOM 3754 C CA . PRO A 1 479 ? -28.350 -7.332 8.958 1.00 93.00 479 PRO A CA 1
ATOM 3755 C C . PRO A 1 479 ? -28.363 -7.749 10.430 1.00 93.00 479 PRO A C 1
ATOM 3757 O O . PRO A 1 479 ? -27.301 -7.833 11.054 1.00 93.00 479 PRO A O 1
ATOM 3760 N N . TYR A 1 480 ? -29.551 -7.962 10.990 1.00 94.88 480 TYR A N 1
ATOM 3761 C CA . TYR A 1 480 ? -29.709 -8.268 12.410 1.00 94.88 480 TYR A CA 1
ATOM 3762 C C . TYR A 1 480 ? -30.903 -9.184 12.670 1.00 94.88 480 TYR A C 1
ATOM 3764 O O . TYR A 1 480 ? -31.810 -9.287 11.844 1.00 94.88 480 TYR A O 1
ATOM 3772 N N . VAL A 1 481 ? -30.911 -9.833 13.833 1.00 95.81 481 VAL A N 1
ATOM 3773 C CA . VAL A 1 481 ? -32.075 -10.567 14.335 1.00 95.81 481 VAL A CA 1
ATOM 3774 C C . VAL A 1 481 ? -32.907 -9.678 15.260 1.00 95.81 481 VAL A C 1
ATOM 3776 O O . VAL A 1 481 ? -32.375 -9.041 16.172 1.00 95.81 481 VAL A O 1
ATOM 3779 N N . ASP A 1 482 ? -34.215 -9.615 15.027 1.00 92.75 482 ASP A N 1
ATOM 3780 C CA . ASP A 1 482 ? -35.128 -8.824 15.852 1.00 92.75 482 ASP A CA 1
ATOM 3781 C C . ASP A 1 482 ? -35.554 -9.543 17.148 1.00 92.75 482 ASP A C 1
ATOM 3783 O O . ASP A 1 482 ? -35.147 -10.670 17.445 1.00 92.75 482 ASP A O 1
ATOM 3787 N N . SER A 1 483 ? -36.408 -8.890 17.941 1.00 90.50 483 SER A N 1
ATOM 3788 C CA . SER A 1 483 ? -36.929 -9.446 19.198 1.00 90.50 483 SER A CA 1
ATOM 3789 C C . SER A 1 483 ? -37.819 -10.680 19.014 1.00 90.50 483 SER A C 1
ATOM 3791 O O . SER A 1 483 ? -38.023 -11.430 19.967 1.00 90.50 483 SER A O 1
ATOM 3793 N N . GLN A 1 484 ? -38.338 -10.909 17.808 1.00 92.69 484 GLN A N 1
ATOM 3794 C CA . GLN A 1 484 ? -39.150 -12.073 17.450 1.00 92.69 484 GLN A CA 1
ATOM 3795 C C . GLN A 1 484 ? -38.273 -13.224 16.938 1.00 92.69 484 GLN A C 1
ATOM 3797 O O . GLN A 1 484 ? -38.754 -14.338 16.720 1.00 92.69 484 GLN A O 1
ATOM 3802 N N . GLY A 1 485 ? -36.969 -12.984 16.784 1.00 92.19 485 GLY A N 1
ATOM 3803 C CA . GLY A 1 485 ? -36.025 -13.969 16.302 1.00 92.19 485 GLY A CA 1
ATOM 3804 C C . GLY A 1 485 ? -35.979 -14.090 14.781 1.00 92.19 485 GLY A C 1
ATOM 3805 O O . GLY A 1 485 ? -35.498 -15.123 14.308 1.00 92.19 485 GLY A O 1
ATOM 3806 N N . GLN A 1 486 ? -36.488 -13.102 14.040 1.00 94.06 486 GLN A N 1
ATOM 3807 C CA . GLN A 1 486 ? -36.468 -13.059 12.578 1.00 94.06 486 GLN A CA 1
ATOM 3808 C C . GLN A 1 486 ? -35.236 -12.304 12.075 1.00 94.06 486 GLN A C 1
ATOM 3810 O O . GLN A 1 486 ? -34.864 -11.273 12.634 1.00 94.06 486 GLN A O 1
ATOM 3815 N N . LEU A 1 487 ? -34.599 -12.826 11.024 1.00 94.50 487 LEU A N 1
ATOM 3816 C CA . LEU A 1 487 ? -33.471 -12.169 10.365 1.00 94.50 487 LEU A CA 1
ATOM 3817 C C . LEU A 1 487 ? -33.996 -11.062 9.444 1.00 94.50 487 LEU A C 1
ATOM 3819 O O . LEU A 1 487 ? -34.825 -11.325 8.575 1.00 94.50 487 LEU A O 1
ATOM 3823 N N . ILE A 1 488 ? -33.500 -9.843 9.633 1.00 94.56 488 ILE A N 1
ATOM 3824 C CA . ILE A 1 488 ? -33.916 -8.656 8.889 1.00 94.56 488 ILE A CA 1
ATOM 3825 C C . ILE A 1 488 ? -32.717 -8.077 8.142 1.00 94.56 488 ILE A C 1
ATOM 3827 O O . ILE A 1 488 ? -31.678 -7.774 8.735 1.00 94.56 488 ILE A O 1
ATOM 3831 N N . GLU A 1 489 ? -32.898 -7.849 6.842 1.00 93.38 489 GLU A N 1
ATOM 3832 C CA . GLU A 1 489 ? -32.021 -7.000 6.040 1.00 93.38 489 GLU A CA 1
ATOM 3833 C C . GLU A 1 489 ? -32.618 -5.585 5.970 1.00 93.38 489 GLU A C 1
ATOM 3835 O O . GLU A 1 489 ? -33.705 -5.402 5.425 1.00 93.38 489 GLU A O 1
ATOM 3840 N N . PRO A 1 490 ? -31.972 -4.568 6.562 1.00 92.06 490 PRO A N 1
ATOM 3841 C CA . PRO A 1 490 ? -32.587 -3.255 6.713 1.00 92.06 490 PRO A CA 1
ATOM 3842 C C . PRO A 1 490 ? -32.496 -2.409 5.432 1.00 92.06 490 PRO A C 1
ATOM 3844 O O . PRO A 1 490 ? -31.417 -2.214 4.870 1.00 92.06 490 PRO A O 1
ATOM 3847 N N . ASP A 1 491 ? -33.611 -1.789 5.032 1.00 92.19 491 ASP A N 1
ATOM 3848 C CA . ASP A 1 491 ? -33.671 -0.899 3.859 1.00 92.19 491 ASP A CA 1
ATOM 3849 C C . ASP A 1 491 ? -32.945 0.440 4.065 1.00 92.19 491 ASP A C 1
ATOM 3851 O O . ASP A 1 491 ? -32.465 1.060 3.110 1.00 92.19 491 ASP A O 1
ATOM 3855 N N . LYS A 1 492 ? -32.837 0.897 5.316 1.00 92.75 492 LYS A N 1
ATOM 3856 C CA . LYS A 1 492 ? -32.166 2.142 5.732 1.00 92.75 492 LYS A CA 1
ATOM 3857 C C . LYS A 1 492 ? -31.062 1.827 6.748 1.00 92.75 492 LYS A C 1
ATOM 3859 O O . LYS A 1 492 ? -31.148 0.794 7.407 1.00 92.75 492 LYS A O 1
ATOM 3864 N N . PRO A 1 493 ? -30.026 2.677 6.896 1.00 93.69 493 PRO A N 1
ATOM 3865 C CA . PRO A 1 493 ? -29.036 2.495 7.955 1.00 93.69 493 PRO A CA 1
ATOM 3866 C C . PRO A 1 493 ? -29.718 2.359 9.322 1.00 93.69 493 PRO A C 1
ATOM 3868 O O . PRO A 1 493 ? -30.546 3.193 9.680 1.00 93.69 493 PRO A O 1
ATOM 3871 N N . ASN A 1 494 ? -29.393 1.295 10.053 1.00 94.88 494 ASN A N 1
ATOM 3872 C CA . ASN A 1 494 ? -29.999 0.928 11.340 1.00 94.88 494 ASN A CA 1
ATOM 3873 C C . ASN A 1 494 ? -28.987 0.946 12.497 1.00 94.88 494 ASN A C 1
ATOM 3875 O O . ASN A 1 494 ? -29.365 0.757 13.653 1.00 94.88 494 ASN A O 1
ATOM 3879 N N . GLY A 1 495 ? -27.709 1.172 12.197 1.00 94.38 495 GLY A N 1
ATOM 3880 C CA . GLY A 1 495 ? -26.662 1.246 13.200 1.00 94.38 495 GLY A CA 1
ATOM 3881 C C . GLY A 1 495 ? -25.372 1.866 12.683 1.00 94.38 495 GLY A C 1
ATOM 3882 O O . GLY A 1 495 ? -25.269 2.320 11.538 1.00 94.38 495 GLY A O 1
ATOM 3883 N N . ILE A 1 496 ? -24.382 1.864 13.562 1.00 94.12 496 ILE A N 1
ATOM 3884 C CA . ILE A 1 496 ? -23.051 2.410 13.366 1.00 94.12 496 ILE A CA 1
ATOM 3885 C C . ILE A 1 496 ? -21.987 1.318 13.466 1.00 94.12 496 ILE A C 1
ATOM 3887 O O . ILE A 1 496 ? -22.133 0.319 14.179 1.00 94.12 496 ILE A O 1
ATOM 3891 N N . LYS A 1 497 ? -20.887 1.546 12.752 1.00 92.19 497 LYS A N 1
ATOM 3892 C CA . LYS A 1 497 ? -19.605 0.875 12.958 1.00 92.19 497 LYS A CA 1
ATOM 3893 C C . LYS A 1 497 ? -18.576 1.920 13.363 1.00 92.19 497 LYS A C 1
ATOM 3895 O O . LYS A 1 497 ? -18.605 3.031 12.837 1.00 92.19 497 LYS A O 1
ATOM 3900 N N . MET A 1 498 ? -17.718 1.551 14.304 1.00 92.75 498 MET A N 1
ATOM 3901 C CA . MET A 1 498 ? -16.643 2.393 14.816 1.00 92.75 498 MET A CA 1
ATOM 3902 C C . MET A 1 498 ? -15.312 1.838 14.330 1.00 92.75 498 MET A C 1
ATOM 3904 O O . MET A 1 498 ? -15.058 0.645 14.489 1.00 92.75 498 MET A O 1
ATOM 3908 N N . GLU A 1 499 ? -14.478 2.693 13.756 1.00 91.88 499 GLU A N 1
ATOM 3909 C CA . GLU A 1 499 ? -13.176 2.324 13.195 1.00 91.88 499 GLU A CA 1
ATOM 3910 C C . GLU A 1 499 ? -12.137 3.367 13.627 1.00 91.88 499 GLU A C 1
ATOM 3912 O O . GLU A 1 499 ? -12.460 4.546 13.738 1.00 91.88 499 GLU A O 1
ATOM 3917 N N . LYS A 1 500 ? -10.904 2.948 13.921 1.00 94.31 500 LYS A N 1
ATOM 3918 C CA . LYS A 1 500 ? -9.757 3.868 14.030 1.00 94.31 500 LYS A CA 1
ATOM 3919 C C . LYS A 1 500 ? -9.019 3.915 12.698 1.00 94.31 500 LYS A C 1
ATOM 3921 O O . LYS A 1 500 ? -8.978 2.886 12.010 1.00 94.31 500 LYS A O 1
ATOM 3926 N N . PHE A 1 501 ? -8.375 5.036 12.371 1.00 93.88 501 PHE A N 1
ATOM 3927 C CA . PHE A 1 501 ? -7.540 5.120 11.180 1.00 93.88 501 PHE A CA 1
ATOM 3928 C C . PHE A 1 501 ? -6.040 5.051 11.481 1.00 93.88 501 PHE A C 1
ATOM 3930 O O . PHE A 1 501 ? -5.536 5.549 12.482 1.00 93.88 501 PHE A O 1
ATOM 3937 N N . VAL A 1 502 ? -5.302 4.389 10.587 1.00 94.38 502 VAL A N 1
ATOM 3938 C CA . VAL A 1 502 ? -3.842 4.190 10.690 1.00 94.38 502 VAL A CA 1
ATOM 3939 C C . VAL A 1 502 ? -3.041 5.491 10.520 1.00 94.38 502 VAL A C 1
ATOM 3941 O O . VAL A 1 502 ? -1.858 5.554 10.825 1.00 94.38 502 VAL A O 1
ATOM 3944 N N . PHE A 1 503 ? -3.653 6.548 10.003 1.00 93.31 503 PHE A N 1
ATOM 3945 C CA . PHE A 1 503 ? -2.990 7.838 9.808 1.00 93.31 503 PHE A CA 1
ATOM 3946 C C . PHE A 1 503 ? -3.268 8.831 10.942 1.00 93.31 503 PHE A C 1
ATOM 3948 O O . PHE A 1 503 ? -2.610 9.865 11.018 1.00 93.31 503 PHE A O 1
ATOM 3955 N N . ASP A 1 504 ? -4.171 8.509 11.875 1.00 94.62 504 ASP A N 1
ATOM 3956 C CA . ASP A 1 504 ? -4.501 9.394 13.001 1.00 94.62 504 ASP A CA 1
ATOM 3957 C C . ASP A 1 504 ? -3.313 9.600 13.945 1.00 94.62 504 ASP A C 1
ATOM 3959 O O . ASP A 1 504 ? -3.314 10.518 14.758 1.00 94.62 504 ASP A O 1
ATOM 3963 N N . ILE A 1 505 ? -2.270 8.773 13.836 1.00 96.00 505 ILE A N 1
ATOM 3964 C CA . ILE A 1 505 ? -1.049 8.909 14.629 1.00 96.00 505 ILE A CA 1
ATOM 3965 C C . ILE A 1 505 ? -0.082 9.966 14.092 1.00 96.00 505 ILE A C 1
ATOM 3967 O O . ILE A 1 505 ? 0.868 10.308 14.792 1.00 96.00 505 ILE A O 1
ATOM 3971 N N . PHE A 1 506 ? -0.297 10.502 12.883 1.00 93.38 506 PHE A N 1
ATOM 3972 C CA . PHE A 1 506 ? 0.596 11.509 12.286 1.00 93.38 506 PHE A CA 1
ATOM 3973 C C . PHE A 1 506 ? 0.740 12.746 13.169 1.00 93.38 506 PHE A C 1
ATOM 3975 O O . PHE A 1 506 ? 1.803 13.363 13.205 1.00 93.38 506 PHE A O 1
ATOM 3982 N N . GLN A 1 507 ? -0.297 13.043 13.950 1.00 93.81 507 GLN A N 1
ATOM 3983 C CA . GLN A 1 507 ? -0.306 14.145 14.900 1.00 93.81 507 GLN A CA 1
ATOM 3984 C C . GLN A 1 507 ? 0.739 14.019 16.019 1.00 93.81 507 GLN A C 1
ATOM 3986 O O . GLN A 1 507 ? 1.114 15.023 16.617 1.00 93.81 507 GLN A O 1
ATOM 3991 N N . PHE A 1 508 ? 1.220 12.805 16.300 1.00 96.12 508 PHE A N 1
ATOM 3992 C CA . PHE A 1 508 ? 2.205 12.532 17.350 1.00 96.12 508 PHE A CA 1
ATOM 3993 C C . PHE A 1 508 ? 3.643 12.451 16.823 1.00 96.12 508 PHE A C 1
ATOM 3995 O O . PHE A 1 508 ? 4.569 12.229 17.603 1.00 96.12 508 PHE A O 1
ATOM 4002 N N . ALA A 1 509 ? 3.846 12.600 15.512 1.00 93.38 509 ALA A N 1
ATOM 4003 C CA . ALA A 1 509 ? 5.171 12.560 14.910 1.00 93.38 509 ALA A CA 1
ATOM 4004 C C . ALA A 1 509 ? 6.004 13.784 15.319 1.00 93.38 509 ALA A C 1
ATOM 4006 O O . ALA A 1 509 ? 5.553 14.926 15.227 1.00 93.38 509 ALA A O 1
ATOM 4007 N N . LYS A 1 510 ? 7.257 13.553 15.716 1.00 93.06 510 LYS A N 1
ATOM 4008 C CA . LYS A 1 510 ? 8.240 14.605 16.017 1.00 93.06 510 LYS A CA 1
ATOM 4009 C C . LYS A 1 510 ? 8.738 15.267 14.736 1.00 93.06 510 LYS A C 1
ATOM 4011 O O . LYS A 1 510 ? 8.959 16.476 14.711 1.00 93.06 510 LYS A O 1
ATOM 4016 N N . LYS A 1 511 ? 8.924 14.481 13.673 1.00 90.81 511 LYS A N 1
ATOM 4017 C CA . LYS A 1 511 ? 9.336 14.941 12.348 1.00 90.81 511 LYS A CA 1
ATOM 4018 C C . LYS A 1 511 ? 8.574 14.182 11.265 1.00 90.81 511 LYS A C 1
ATOM 4020 O O . LYS A 1 511 ? 9.040 13.179 10.725 1.00 90.81 511 LYS A O 1
ATOM 4025 N N . PHE A 1 512 ? 7.418 14.734 10.917 1.00 89.00 512 PHE A N 1
ATOM 4026 C CA . PHE A 1 512 ? 6.614 14.268 9.798 1.00 89.00 512 PHE A CA 1
ATOM 4027 C C . PHE A 1 512 ? 7.140 14.809 8.466 1.00 89.00 512 PHE A C 1
ATOM 4029 O O . PHE A 1 512 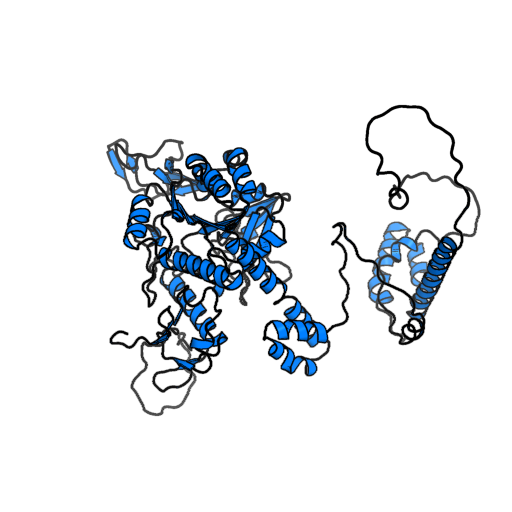? 7.405 16.007 8.337 1.00 89.00 512 PHE A O 1
ATOM 4036 N N . VAL A 1 513 ? 7.249 13.937 7.465 1.00 85.31 513 VAL A N 1
ATOM 4037 C CA . VAL A 1 513 ? 7.547 14.326 6.080 1.00 85.31 513 VAL A CA 1
ATOM 4038 C C . VAL A 1 513 ? 6.538 13.708 5.114 1.00 85.31 513 VAL A C 1
ATOM 4040 O O . VAL A 1 513 ? 5.868 12.727 5.432 1.00 85.31 513 VAL A O 1
ATOM 4043 N N . VAL A 1 514 ? 6.425 14.290 3.925 1.00 81.81 514 VAL A N 1
ATOM 4044 C CA . VAL A 1 514 ? 5.551 13.820 2.844 1.00 81.81 514 VAL A CA 1
ATOM 4045 C C . VAL A 1 514 ? 6.422 13.458 1.647 1.00 81.81 514 VAL A C 1
ATOM 4047 O O . VAL A 1 514 ? 7.344 14.206 1.325 1.00 81.81 514 VAL A O 1
ATOM 4050 N N . TYR A 1 515 ? 6.145 12.321 1.008 1.00 80.50 515 TYR A N 1
ATOM 4051 C CA . TYR A 1 515 ? 6.867 11.879 -0.185 1.00 80.50 515 TYR A CA 1
ATOM 4052 C C . TYR A 1 515 ? 5.904 11.635 -1.341 1.00 80.50 515 TYR A C 1
ATOM 4054 O O . TYR A 1 515 ? 5.050 10.759 -1.263 1.00 80.50 515 TYR A O 1
ATOM 4062 N N . GLU A 1 516 ? 6.050 12.413 -2.403 1.00 79.94 516 GLU A N 1
ATOM 4063 C CA . GLU A 1 516 ? 5.105 12.484 -3.510 1.00 79.94 516 GLU A CA 1
ATOM 4064 C C . GLU A 1 516 ? 5.515 11.566 -4.688 1.00 79.94 516 GLU A C 1
ATOM 4066 O O . GLU A 1 516 ? 6.673 11.592 -5.102 1.00 79.94 516 GLU A O 1
ATOM 4071 N N . VAL A 1 517 ? 4.592 10.753 -5.237 1.00 78.88 517 VAL A N 1
ATOM 4072 C CA . VAL A 1 517 ? 4.860 9.804 -6.350 1.00 78.88 517 VAL A CA 1
ATOM 4073 C C . VAL A 1 517 ? 3.797 9.730 -7.449 1.00 78.88 517 VAL A C 1
ATOM 4075 O O . VAL A 1 517 ? 2.602 9.826 -7.186 1.00 78.88 517 VAL A O 1
ATOM 4078 N N . LEU A 1 518 ? 4.217 9.456 -8.688 1.00 80.88 518 LEU A N 1
ATOM 4079 C CA . LEU A 1 518 ? 3.320 9.283 -9.838 1.00 80.88 518 LEU A CA 1
ATOM 4080 C C . LEU A 1 518 ? 2.325 8.119 -9.647 1.00 80.88 518 LEU A C 1
ATOM 4082 O O . LEU A 1 518 ? 2.659 7.066 -9.102 1.00 80.88 518 LEU A O 1
ATOM 4086 N N . ARG A 1 519 ? 1.081 8.295 -10.115 1.00 83.69 519 ARG A N 1
ATOM 4087 C CA . ARG A 1 519 ? -0.012 7.315 -9.921 1.00 83.69 519 ARG A CA 1
ATOM 4088 C C . ARG A 1 519 ? 0.215 6.051 -10.722 1.00 83.69 519 ARG A C 1
ATOM 4090 O O . ARG A 1 519 ? -0.015 4.953 -10.237 1.00 83.69 519 ARG A O 1
ATOM 4097 N N . GLU A 1 520 ? 0.577 6.261 -11.973 1.00 86.25 520 GLU A N 1
ATOM 4098 C CA . GLU A 1 520 ? 0.796 5.280 -13.018 1.00 86.25 520 GLU A CA 1
ATOM 4099 C C . GLU A 1 520 ? 1.908 4.305 -12.638 1.00 86.25 520 GLU A C 1
ATOM 4101 O O . GLU A 1 520 ? 1.855 3.149 -13.042 1.00 86.25 520 GLU A O 1
ATOM 4106 N N . ASP A 1 521 ? 2.830 4.740 -11.777 1.00 85.44 521 ASP A N 1
ATOM 4107 C CA . ASP A 1 521 ? 3.912 3.916 -11.256 1.00 85.44 521 ASP A CA 1
ATOM 4108 C C . ASP A 1 521 ? 3.546 3.187 -9.959 1.00 85.44 521 ASP A C 1
ATOM 4110 O O . ASP A 1 521 ? 4.068 2.103 -9.701 1.00 85.44 521 ASP A O 1
ATOM 4114 N N . GLU A 1 522 ? 2.712 3.793 -9.104 1.00 89.19 522 GLU A N 1
ATOM 4115 C CA . GLU A 1 522 ? 2.652 3.411 -7.687 1.00 89.19 522 GLU A CA 1
ATOM 4116 C C . GLU A 1 522 ? 1.246 3.216 -7.110 1.00 89.19 522 GLU A C 1
ATOM 4118 O O . GLU A 1 522 ? 1.127 2.701 -5.998 1.00 89.19 522 GLU A O 1
ATOM 4123 N N . PHE A 1 523 ? 0.164 3.585 -7.808 1.00 91.62 523 PHE A N 1
ATOM 4124 C CA . PHE A 1 523 ? -1.190 3.538 -7.246 1.00 91.62 523 PHE A CA 1
ATOM 4125 C C . PHE A 1 523 ? -2.303 3.144 -8.232 1.00 91.62 523 PHE A C 1
ATOM 4127 O O . PHE A 1 523 ? -2.873 3.966 -8.950 1.00 91.62 523 PHE A O 1
ATOM 4134 N N . SER A 1 524 ? -2.728 1.882 -8.166 1.00 94.56 524 SER A N 1
ATOM 4135 C CA . SER A 1 524 ? -3.957 1.403 -8.813 1.00 94.56 524 SER A CA 1
ATOM 4136 C C . SER A 1 524 ? -4.716 0.475 -7.853 1.00 94.56 524 SER A C 1
ATOM 4138 O O . SER A 1 524 ? -4.358 -0.700 -7.711 1.00 94.56 524 SER A O 1
ATOM 4140 N N . PRO A 1 525 ? -5.702 1.006 -7.102 1.00 92.88 525 PRO A N 1
ATOM 4141 C CA . PRO A 1 525 ? -6.367 0.263 -6.039 1.00 92.88 525 PRO A CA 1
ATOM 4142 C C . PRO A 1 525 ? -7.493 -0.650 -6.553 1.00 92.88 525 PRO A C 1
ATOM 4144 O O . PRO A 1 525 ? -8.188 -0.347 -7.519 1.00 92.88 525 PRO A O 1
ATOM 4147 N N . LEU A 1 526 ? -7.735 -1.740 -5.822 1.00 93.25 526 LEU A N 1
ATOM 4148 C CA . LEU A 1 526 ? -8.804 -2.711 -6.045 1.00 93.25 526 LEU A CA 1
ATOM 4149 C C . LEU A 1 526 ? -9.883 -2.592 -4.954 1.00 93.25 526 LEU A C 1
ATOM 4151 O O . LEU A 1 526 ? -9.823 -3.188 -3.866 1.00 93.25 526 LEU A O 1
ATOM 4155 N N . LYS A 1 527 ? -10.908 -1.788 -5.235 1.00 89.25 527 LYS A N 1
ATOM 4156 C CA . LYS A 1 527 ? -11.996 -1.473 -4.297 1.00 89.25 527 LYS A CA 1
ATOM 4157 C C . LYS A 1 527 ? -13.352 -2.015 -4.749 1.00 89.25 527 LYS A C 1
ATOM 4159 O O . LYS A 1 527 ? -14.139 -2.394 -3.881 1.00 89.25 527 LYS A O 1
ATOM 4164 N N . ASN A 1 528 ? -13.615 -2.065 -6.053 1.00 90.94 528 ASN A N 1
ATOM 4165 C CA . ASN A 1 528 ? -14.930 -2.326 -6.642 1.00 90.94 528 ASN A CA 1
ATOM 4166 C C . ASN A 1 528 ? -14.914 -3.562 -7.548 1.00 90.94 528 ASN A C 1
ATOM 4168 O O . ASN A 1 528 ? -13.899 -3.870 -8.162 1.00 90.94 528 ASN A O 1
ATOM 4172 N N . ALA A 1 529 ? -16.046 -4.258 -7.662 1.00 91.44 529 ALA A N 1
ATOM 4173 C CA . ALA A 1 529 ? -16.241 -5.221 -8.746 1.00 91.44 529 ALA A CA 1
ATOM 4174 C C . ALA A 1 529 ? -16.388 -4.486 -10.093 1.00 91.44 529 ALA A C 1
ATOM 4176 O O . ALA A 1 529 ? -16.847 -3.340 -10.121 1.00 91.44 529 ALA A O 1
ATOM 4177 N N . ASP A 1 530 ? -16.068 -5.146 -11.210 1.00 89.44 530 ASP A N 1
ATOM 4178 C CA . ASP A 1 530 ? -16.203 -4.551 -12.553 1.00 89.44 530 ASP A CA 1
ATOM 4179 C C . ASP A 1 530 ? -17.640 -4.083 -12.852 1.00 89.44 530 ASP A C 1
ATOM 4181 O O . ASP A 1 530 ? -17.838 -3.077 -13.526 1.00 89.44 530 ASP A O 1
ATOM 4185 N N . SER A 1 531 ? -18.646 -4.749 -12.277 1.00 89.06 531 SER A N 1
ATOM 4186 C CA . SER A 1 531 ? -20.069 -4.431 -12.452 1.00 89.06 531 SER A CA 1
ATOM 4187 C C . SER A 1 531 ? -20.563 -3.189 -11.689 1.00 89.06 531 SER A C 1
ATOM 4189 O O . SER A 1 531 ? -21.763 -2.922 -11.691 1.00 89.06 531 SER A O 1
ATOM 4191 N N . GLN A 1 532 ? -19.691 -2.474 -10.967 1.00 88.31 532 GLN A N 1
ATOM 4192 C CA . GLN A 1 532 ? -20.059 -1.308 -10.151 1.00 88.31 532 GLN A CA 1
ATOM 4193 C C . GLN A 1 532 ? -19.802 0.016 -10.899 1.00 88.31 532 GLN A C 1
ATOM 4195 O O . GLN A 1 532 ? -20.242 0.212 -12.024 1.00 88.31 532 GLN A O 1
ATOM 4200 N N . ASN A 1 533 ? -19.115 0.968 -10.269 1.00 81.62 533 ASN A N 1
ATOM 4201 C CA . ASN A 1 533 ? -18.937 2.355 -10.711 1.00 81.62 533 ASN A CA 1
ATOM 4202 C C . ASN A 1 533 ? -17.847 2.553 -11.789 1.00 81.62 533 ASN A C 1
ATOM 4204 O O . ASN A 1 533 ? -17.425 3.686 -12.019 1.00 81.62 533 ASN A O 1
ATOM 4208 N N . GLY A 1 534 ? -17.357 1.471 -12.404 1.00 85.19 534 GLY A N 1
ATOM 4209 C CA . GLY A 1 534 ? -16.372 1.509 -13.491 1.00 85.19 534 GLY A CA 1
ATOM 4210 C C . GLY A 1 534 ? -14.959 1.984 -13.115 1.00 85.19 534 GLY A C 1
ATOM 4211 O O . GLY A 1 534 ? -14.159 2.222 -14.014 1.00 85.19 534 GLY A O 1
ATOM 4212 N N . LYS A 1 535 ? -14.634 2.142 -11.823 1.00 87.00 535 LYS A N 1
ATOM 4213 C CA . LYS A 1 535 ? -13.316 2.601 -11.337 1.00 87.00 535 LYS A CA 1
ATOM 4214 C C . LYS A 1 535 ? -12.780 1.688 -10.238 1.00 87.00 535 LYS A C 1
ATOM 4216 O O . LYS A 1 535 ? -13.568 1.058 -9.535 1.00 87.00 535 LYS A O 1
ATOM 4221 N N . ASP A 1 536 ? -11.460 1.673 -10.051 1.00 89.69 536 ASP A N 1
ATOM 4222 C CA . ASP A 1 536 ? -10.766 0.946 -8.975 1.00 89.69 536 ASP A CA 1
ATOM 4223 C C . ASP A 1 536 ? -11.216 -0.525 -8.870 1.00 89.69 536 ASP A C 1
ATOM 4225 O O . ASP A 1 536 ? -11.626 -1.004 -7.808 1.00 89.69 536 ASP A O 1
ATOM 4229 N N . ASN A 1 537 ? -11.230 -1.221 -10.006 1.00 94.12 537 ASN A N 1
ATOM 4230 C CA . ASN A 1 537 ? -11.736 -2.581 -10.187 1.00 94.12 537 ASN A CA 1
ATOM 4231 C C . ASN A 1 537 ? -10.651 -3.510 -10.783 1.00 94.12 537 ASN A C 1
ATOM 4233 O O . ASN A 1 537 ? -9.550 -3.034 -11.091 1.00 94.12 537 ASN A O 1
ATOM 4237 N N . PRO A 1 538 ? -10.901 -4.830 -10.931 1.00 95.62 538 PRO A N 1
ATOM 4238 C CA . PRO A 1 538 ? -9.920 -5.749 -11.511 1.00 95.6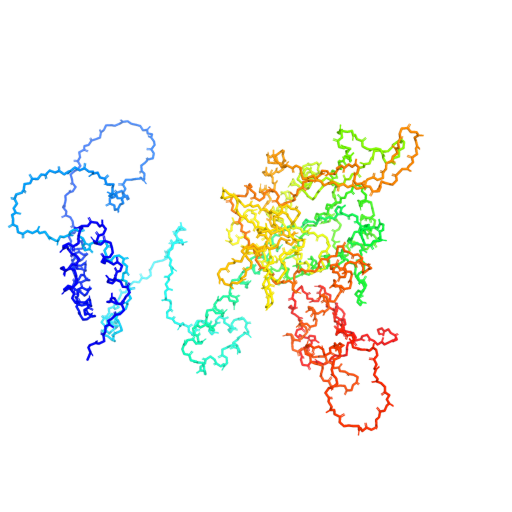2 538 PRO A CA 1
ATOM 4239 C C . PRO A 1 538 ? -9.424 -5.297 -12.887 1.00 95.62 538 PRO A C 1
ATOM 4241 O O . PRO A 1 538 ? -8.228 -5.378 -13.163 1.00 95.62 538 PRO A O 1
ATOM 4244 N N . THR A 1 539 ? -10.314 -4.748 -13.721 1.00 94.50 539 THR A N 1
ATOM 4245 C CA . THR A 1 539 ? -9.969 -4.239 -15.054 1.00 94.50 539 THR A CA 1
ATOM 4246 C C . THR A 1 539 ? -8.994 -3.070 -15.018 1.00 94.50 539 THR A C 1
ATOM 4248 O O . THR A 1 539 ? -7.972 -3.108 -15.703 1.00 94.50 539 THR A O 1
ATOM 4251 N N . THR A 1 540 ? -9.247 -2.056 -14.192 1.00 94.12 540 THR A N 1
ATOM 4252 C CA . THR A 1 540 ? -8.331 -0.917 -14.055 1.00 94.12 540 THR A CA 1
ATOM 4253 C C . THR A 1 540 ? -7.008 -1.330 -13.417 1.00 94.12 540 THR A C 1
ATOM 4255 O O . THR A 1 540 ? -5.962 -0.819 -13.809 1.00 94.12 540 THR A O 1
ATOM 4258 N N . ALA A 1 541 ? -7.031 -2.278 -12.473 1.00 95.69 541 ALA A N 1
ATOM 4259 C CA . ALA A 1 541 ? -5.827 -2.788 -11.823 1.00 95.69 541 ALA A CA 1
ATOM 4260 C C . ALA A 1 541 ? -4.908 -3.515 -12.819 1.00 95.69 541 ALA A C 1
ATOM 4262 O O . ALA A 1 541 ? -3.739 -3.144 -12.948 1.00 95.69 541 ALA A O 1
ATOM 4263 N N . ARG A 1 542 ? -5.433 -4.495 -13.576 1.00 96.19 542 ARG A N 1
ATOM 4264 C CA . ARG A 1 542 ? -4.627 -5.236 -14.564 1.00 96.19 542 ARG A CA 1
ATOM 4265 C C . ARG A 1 542 ? -4.106 -4.328 -15.679 1.00 96.19 542 ARG A C 1
ATOM 4267 O O . ARG A 1 542 ? -2.943 -4.436 -16.047 1.00 96.19 542 ARG A O 1
ATOM 4274 N N . HIS A 1 543 ? -4.930 -3.407 -16.191 1.00 95.06 543 HIS A N 1
ATOM 4275 C CA . HIS A 1 543 ? -4.513 -2.508 -17.270 1.00 95.06 543 HIS A CA 1
ATOM 4276 C C . HIS A 1 543 ? -3.437 -1.524 -16.804 1.00 95.06 543 HIS A C 1
ATOM 4278 O O . HIS A 1 543 ? -2.502 -1.271 -17.554 1.00 95.06 543 HIS A O 1
ATOM 4284 N N . ALA A 1 544 ? -3.526 -1.009 -15.572 1.00 94.81 544 ALA A N 1
ATOM 4285 C CA . ALA A 1 544 ? -2.498 -0.127 -15.026 1.00 94.81 544 ALA A CA 1
ATOM 4286 C C . ALA A 1 544 ? -1.142 -0.839 -14.910 1.00 94.81 544 ALA A C 1
ATOM 4288 O O . ALA A 1 544 ? -0.136 -0.296 -15.355 1.00 94.81 544 ALA A O 1
ATOM 4289 N N . LEU A 1 545 ? -1.120 -2.073 -14.387 1.00 97.19 545 LEU A N 1
ATOM 4290 C CA . LEU A 1 545 ? 0.117 -2.853 -14.290 1.00 97.19 545 LEU A CA 1
ATOM 4291 C C . LEU A 1 545 ? 0.692 -3.183 -15.674 1.00 97.19 545 LEU A C 1
ATOM 4293 O O . LEU A 1 545 ? 1.883 -2.992 -15.900 1.00 97.19 545 LEU A O 1
ATOM 4297 N N . MET A 1 546 ? -0.147 -3.627 -16.615 1.00 96.25 546 MET A N 1
ATOM 4298 C CA . MET A 1 546 ? 0.325 -3.954 -17.963 1.00 96.25 546 MET A CA 1
ATOM 4299 C C . MET A 1 546 ? 0.822 -2.727 -18.728 1.00 96.25 546 MET A C 1
ATOM 4301 O O . MET A 1 546 ? 1.822 -2.806 -19.436 1.00 96.25 546 MET A O 1
ATOM 4305 N N . SER A 1 547 ? 0.168 -1.576 -18.550 1.00 95.00 547 SER A N 1
ATOM 4306 C CA . SER A 1 547 ? 0.617 -0.311 -19.132 1.00 95.00 547 SER A CA 1
ATOM 4307 C C . SER A 1 547 ? 1.957 0.135 -18.549 1.00 95.00 547 SER A C 1
ATOM 4309 O O . SER A 1 547 ? 2.808 0.606 -19.298 1.00 95.00 547 SER A O 1
ATOM 4311 N N . LEU A 1 548 ? 2.165 -0.022 -17.238 1.00 94.25 548 LEU A N 1
ATOM 4312 C CA . LEU A 1 548 ? 3.439 0.290 -16.591 1.00 94.25 548 LEU A CA 1
ATOM 4313 C C . LEU A 1 548 ? 4.572 -0.579 -17.155 1.00 94.25 548 LEU A C 1
ATOM 4315 O O . LEU A 1 548 ? 5.622 -0.069 -17.538 1.00 94.25 548 LEU A O 1
ATOM 4319 N N . HIS A 1 549 ? 4.338 -1.885 -17.268 1.00 97.38 549 HIS A N 1
ATOM 4320 C CA . HIS A 1 549 ? 5.312 -2.831 -17.811 1.00 97.38 549 HIS A CA 1
ATOM 4321 C C . HIS A 1 549 ? 5.589 -2.613 -19.302 1.00 97.38 549 HIS A C 1
ATOM 4323 O O . HIS A 1 549 ? 6.741 -2.689 -19.727 1.00 97.38 549 HIS A O 1
ATOM 4329 N N . HIS A 1 550 ? 4.567 -2.258 -20.084 1.00 94.69 550 HIS A N 1
ATOM 4330 C CA . HIS A 1 550 ? 4.740 -1.807 -21.463 1.00 94.69 550 HIS A CA 1
ATOM 4331 C C . HIS A 1 550 ? 5.710 -0.616 -21.531 1.00 94.69 550 HIS A C 1
ATOM 4333 O O . HIS A 1 550 ? 6.682 -0.665 -22.287 1.00 94.69 550 HIS A O 1
ATOM 4339 N N . CYS A 1 551 ? 5.515 0.406 -20.691 1.00 93.00 551 CYS A N 1
ATOM 4340 C CA . CYS A 1 551 ? 6.432 1.543 -20.612 1.00 93.00 551 CYS A CA 1
ATOM 4341 C C . CYS A 1 551 ? 7.853 1.124 -20.207 1.00 93.00 551 CYS A C 1
ATOM 4343 O O . CYS A 1 551 ? 8.813 1.651 -20.760 1.00 93.00 551 CYS A O 1
ATOM 4345 N N . TRP A 1 552 ? 8.018 0.169 -19.286 1.00 93.50 552 TRP A N 1
ATOM 4346 C CA . TRP A 1 552 ? 9.346 -0.328 -18.904 1.00 93.50 552 TRP A CA 1
ATOM 4347 C C . TRP A 1 552 ? 10.089 -0.975 -20.072 1.00 93.50 552 TRP A C 1
ATOM 4349 O O . TRP A 1 552 ? 11.269 -0.695 -20.267 1.00 93.50 552 TRP A O 1
ATOM 4359 N N . VAL A 1 553 ? 9.402 -1.791 -20.876 1.00 94.44 553 VAL A N 1
ATOM 4360 C CA . VAL A 1 553 ? 9.996 -2.414 -22.069 1.00 94.44 553 VAL A CA 1
ATOM 4361 C C . VAL A 1 553 ? 10.428 -1.353 -23.081 1.00 94.44 553 VAL A C 1
ATOM 4363 O O . VAL A 1 553 ? 11.552 -1.420 -23.579 1.00 94.44 553 VAL A O 1
ATOM 4366 N N . LEU A 1 554 ? 9.581 -0.349 -23.340 1.00 91.56 554 LEU A N 1
ATOM 4367 C CA . LEU A 1 554 ? 9.927 0.761 -24.235 1.00 91.56 554 LEU A CA 1
ATOM 4368 C C . LEU A 1 554 ? 11.130 1.563 -23.715 1.00 91.56 554 LEU A C 1
ATOM 4370 O O . LEU A 1 554 ? 12.064 1.831 -24.468 1.00 91.56 554 LEU A O 1
ATOM 4374 N N . ASN A 1 555 ? 11.139 1.901 -22.423 1.00 88.94 555 ASN A N 1
ATOM 4375 C CA . ASN A 1 555 ? 12.223 2.656 -21.788 1.00 88.94 555 ASN A CA 1
ATOM 4376 C C . ASN A 1 555 ? 13.553 1.883 -21.777 1.00 88.94 555 ASN A C 1
ATOM 4378 O O . ASN A 1 555 ? 14.614 2.498 -21.818 1.00 88.94 555 ASN A O 1
ATOM 4382 N N . ALA A 1 556 ? 13.503 0.549 -21.768 1.00 88.44 556 ALA A N 1
ATOM 4383 C CA . ALA A 1 556 ? 14.671 -0.323 -21.879 1.00 88.44 556 ALA A CA 1
ATOM 4384 C C . ALA A 1 556 ? 15.108 -0.591 -23.340 1.00 88.44 556 ALA A C 1
ATOM 4386 O O . ALA A 1 556 ? 16.004 -1.403 -23.579 1.00 88.44 556 ALA A O 1
ATOM 4387 N N . GLY A 1 557 ? 14.495 0.080 -24.324 1.00 91.69 557 GLY A N 1
ATOM 4388 C CA . GLY A 1 557 ? 14.858 -0.004 -25.743 1.00 91.69 557 GLY A CA 1
ATOM 4389 C C . GLY A 1 557 ? 14.211 -1.159 -26.513 1.00 91.69 557 GLY A C 1
ATOM 4390 O O . GLY A 1 557 ? 14.686 -1.496 -27.598 1.00 91.69 557 GLY A O 1
ATOM 4391 N N . GLY A 1 558 ? 13.172 -1.788 -25.959 1.00 93.56 558 GLY A N 1
ATOM 4392 C CA . GLY A 1 558 ? 12.344 -2.771 -26.657 1.00 93.56 558 GLY A CA 1
ATOM 4393 C C . GLY A 1 558 ? 11.192 -2.127 -27.429 1.00 93.56 558 GLY A C 1
ATOM 4394 O O . GLY A 1 558 ? 10.810 -0.983 -27.177 1.00 93.56 558 GLY A O 1
ATOM 4395 N N . HIS A 1 559 ? 10.610 -2.869 -28.369 1.00 94.00 559 HIS A N 1
ATOM 4396 C CA . HIS A 1 559 ? 9.471 -2.411 -29.169 1.00 94.00 559 HIS A CA 1
ATOM 4397 C C . HIS A 1 559 ? 8.393 -3.490 -29.298 1.00 94.00 559 HIS A C 1
ATOM 4399 O O . HIS A 1 559 ? 8.687 -4.681 -29.242 1.00 94.00 559 HIS A O 1
ATOM 4405 N N . PHE A 1 560 ? 7.149 -3.067 -29.520 1.00 93.44 560 PHE A N 1
ATOM 4406 C CA . PHE A 1 560 ? 6.034 -3.965 -29.820 1.00 93.44 560 PHE A CA 1
ATOM 4407 C C . PHE A 1 560 ? 5.649 -3.872 -31.294 1.00 93.44 560 PHE A C 1
ATOM 4409 O O . PHE A 1 560 ? 5.686 -2.782 -31.870 1.00 93.44 560 PHE A O 1
ATOM 4416 N N . ILE A 1 561 ? 5.275 -5.001 -31.891 1.00 92.94 561 ILE A N 1
ATOM 4417 C CA . ILE A 1 561 ? 4.915 -5.125 -33.309 1.00 92.94 561 ILE A CA 1
ATOM 4418 C C . ILE A 1 561 ? 3.549 -5.799 -33.493 1.00 92.94 561 ILE A C 1
ATOM 4420 O O . ILE A 1 561 ? 3.121 -6.609 -32.668 1.00 92.94 561 ILE A O 1
ATOM 4424 N N . ASP A 1 562 ? 2.853 -5.441 -34.573 1.00 89.12 562 ASP A N 1
ATOM 4425 C CA . ASP A 1 562 ? 1.632 -6.117 -35.018 1.00 89.12 562 ASP A CA 1
ATOM 4426 C C . ASP A 1 562 ? 1.935 -7.455 -35.720 1.00 89.12 562 ASP A C 1
ATOM 4428 O O . ASP A 1 562 ? 3.089 -7.857 -35.860 1.00 89.12 562 ASP A O 1
ATOM 4432 N N . GLU A 1 563 ? 0.897 -8.156 -36.184 1.00 86.81 563 GLU A N 1
ATOM 4433 C CA . GLU A 1 563 ? 1.032 -9.443 -36.890 1.00 86.81 563 GLU A CA 1
ATOM 4434 C C . GLU A 1 563 ? 1.871 -9.358 -38.182 1.00 86.81 563 GLU A C 1
ATOM 4436 O O . GLU A 1 563 ? 2.397 -10.371 -38.641 1.00 86.81 563 GLU A O 1
ATOM 4441 N N . ASN A 1 564 ? 2.039 -8.161 -38.754 1.00 87.12 564 ASN A N 1
ATOM 4442 C CA . ASN A 1 564 ? 2.819 -7.917 -39.968 1.00 87.12 564 ASN A CA 1
ATOM 4443 C C . ASN A 1 564 ? 4.253 -7.449 -39.671 1.00 87.12 564 ASN A C 1
ATOM 4445 O O . ASN A 1 564 ? 4.988 -7.108 -40.601 1.00 87.12 564 ASN A O 1
ATOM 4449 N N . GLY A 1 565 ? 4.656 -7.387 -38.398 1.00 86.31 565 GLY A N 1
ATOM 4450 C CA . GLY A 1 565 ? 5.954 -6.853 -37.989 1.00 86.31 565 GLY A CA 1
ATOM 4451 C C . GLY A 1 565 ? 6.039 -5.323 -38.020 1.00 86.31 565 GLY A C 1
ATOM 4452 O O . GLY A 1 565 ? 7.133 -4.768 -37.944 1.00 86.31 565 GLY A O 1
ATOM 4453 N N . CYS A 1 566 ? 4.917 -4.607 -38.142 1.00 88.19 566 CYS A N 1
ATOM 4454 C CA . CYS A 1 566 ? 4.910 -3.149 -38.064 1.00 88.19 566 CYS A CA 1
ATOM 4455 C C . CYS A 1 566 ? 4.909 -2.693 -36.605 1.00 88.19 566 CYS A C 1
ATOM 4457 O O . CYS A 1 566 ? 4.116 -3.165 -35.792 1.00 88.19 566 CYS A O 1
ATOM 4459 N N . ARG A 1 567 ? 5.776 -1.731 -36.270 1.00 89.00 567 ARG A N 1
ATOM 4460 C CA . ARG A 1 567 ? 5.875 -1.202 -34.904 1.00 89.00 567 ARG A CA 1
ATOM 4461 C C . ARG A 1 567 ? 4.585 -0.520 -34.464 1.00 89.00 567 ARG A C 1
ATOM 4463 O O . ARG A 1 567 ? 4.087 0.389 -35.130 1.00 89.00 567 ARG A O 1
ATOM 4470 N N . LEU A 1 568 ? 4.103 -0.922 -33.296 1.00 86.62 568 LEU A N 1
ATOM 4471 C CA . LEU A 1 568 ? 2.974 -0.296 -32.629 1.00 86.62 568 LEU A CA 1
ATOM 4472 C C . LEU A 1 568 ? 3.406 1.036 -31.989 1.00 86.62 568 LEU A C 1
ATOM 4474 O O . LEU A 1 568 ? 4.506 1.133 -31.437 1.00 86.62 568 LEU A O 1
ATOM 4478 N N . PRO A 1 569 ? 2.560 2.081 -32.040 1.00 85.00 569 PRO A N 1
ATOM 4479 C CA . PRO A 1 569 ? 2.828 3.327 -31.332 1.00 85.00 569 PRO A CA 1
ATOM 4480 C C . PRO A 1 569 ? 2.746 3.123 -29.811 1.00 85.00 569 PRO A C 1
ATOM 4482 O O . PRO A 1 569 ? 1.979 2.292 -29.328 1.00 85.00 569 PRO A O 1
ATOM 4485 N N . ALA A 1 570 ? 3.463 3.957 -29.050 1.00 79.06 570 ALA A N 1
ATOM 4486 C CA . ALA A 1 570 ? 3.460 3.914 -27.581 1.00 79.06 570 ALA A CA 1
ATOM 4487 C C . ALA A 1 570 ? 2.058 4.095 -26.962 1.00 79.06 570 ALA A C 1
ATOM 4489 O O . ALA A 1 570 ? 1.784 3.594 -25.875 1.00 79.06 570 ALA A O 1
ATOM 4490 N N . ILE A 1 571 ? 1.156 4.793 -27.657 1.00 82.25 571 ILE A N 1
ATOM 4491 C CA . ILE A 1 571 ? -0.257 4.897 -27.291 1.00 82.25 571 ILE A CA 1
ATOM 4492 C C . ILE A 1 571 ? -1.073 4.289 -28.439 1.00 82.25 571 ILE A C 1
ATOM 4494 O O . ILE A 1 571 ? -1.159 4.905 -29.507 1.00 82.25 571 ILE A O 1
ATOM 4498 N N . PRO A 1 572 ? -1.661 3.091 -28.254 1.00 74.38 572 PRO A N 1
ATOM 4499 C CA . PRO A 1 572 ? -2.507 2.467 -29.262 1.00 74.38 572 PRO A CA 1
ATOM 4500 C C . PRO A 1 572 ? -3.708 3.356 -29.594 1.00 74.38 572 PRO A C 1
ATOM 4502 O O . PRO A 1 572 ? -4.352 3.917 -28.701 1.00 74.38 572 PRO A O 1
ATOM 4505 N N . ARG A 1 573 ? -4.042 3.471 -30.883 1.00 67.12 573 ARG A N 1
ATOM 4506 C CA . ARG A 1 573 ? -5.274 4.139 -31.312 1.00 67.12 573 ARG A CA 1
ATOM 4507 C C . ARG A 1 573 ? -6.452 3.247 -30.939 1.00 67.12 573 ARG A C 1
ATOM 4509 O O . ARG A 1 573 ? -6.737 2.291 -31.638 1.00 67.12 573 ARG A O 1
ATOM 4516 N N . THR A 1 574 ? -7.130 3.562 -29.845 1.00 53.38 574 THR A N 1
ATOM 4517 C CA . THR A 1 574 ? -8.434 2.964 -29.544 1.00 53.38 574 THR A CA 1
ATOM 4518 C C . THR A 1 574 ? -9.500 3.739 -30.311 1.00 53.38 574 THR A C 1
ATOM 4520 O O . THR A 1 574 ? -9.554 4.968 -30.230 1.00 53.38 574 THR A O 1
ATOM 4523 N N . ALA A 1 575 ? -10.336 3.048 -31.089 1.00 40.00 575 ALA A N 1
ATOM 4524 C CA . ALA A 1 575 ? -11.445 3.668 -31.807 1.00 40.00 575 ALA A CA 1
ATOM 4525 C C . ALA A 1 575 ? -12.468 4.272 -30.822 1.00 40.00 575 ALA A C 1
ATOM 4527 O O . ALA A 1 575 ? -13.406 3.611 -30.378 1.00 40.00 575 ALA A O 1
ATOM 4528 N N . ALA A 1 576 ? -12.301 5.545 -30.462 1.00 34.19 576 ALA A N 1
ATOM 4529 C CA . ALA A 1 576 ? -13.324 6.304 -29.758 1.00 34.19 576 ALA A CA 1
ATOM 4530 C C . ALA A 1 576 ? -14.456 6.671 -30.733 1.00 34.19 576 ALA A C 1
ATOM 4532 O O . ALA A 1 576 ? -14.222 7.091 -31.865 1.00 34.19 576 ALA A O 1
ATOM 4533 N N . HIS A 1 577 ? -15.694 6.489 -30.279 1.00 37.09 577 HIS A N 1
ATOM 4534 C CA . HIS A 1 577 ? -16.933 6.778 -30.994 1.00 37.09 577 HIS A CA 1
ATOM 4535 C C . HIS A 1 577 ? -16.922 8.102 -31.795 1.00 37.09 577 HIS A C 1
ATOM 4537 O O . HIS A 1 577 ? -17.042 9.178 -31.224 1.00 37.09 577 HIS A O 1
ATOM 4543 N N . GLY A 1 578 ? -16.919 7.974 -33.128 1.00 32.19 578 GLY A N 1
ATOM 4544 C CA . GLY A 1 578 ? -17.661 8.823 -34.068 1.00 32.19 578 GLY A CA 1
ATOM 4545 C C . GLY A 1 578 ? -17.077 10.188 -34.447 1.00 32.19 578 GLY A C 1
ATOM 4546 O O . GLY A 1 578 ? -17.382 11.176 -33.797 1.00 32.19 578 GLY A O 1
ATOM 4547 N N . GLN A 1 579 ? -16.408 10.242 -35.604 1.00 26.27 579 GLN A N 1
ATOM 4548 C CA . GLN A 1 579 ? -16.649 11.166 -36.733 1.00 26.27 579 GLN A CA 1
ATOM 4549 C C . GLN A 1 579 ? -15.947 10.556 -37.969 1.00 26.27 579 GLN A C 1
ATOM 4551 O O . GLN A 1 579 ? -14.760 10.244 -37.879 1.00 26.27 579 GLN A O 1
ATOM 4556 N N . PRO A 1 580 ? -16.634 10.308 -39.102 1.00 35.28 580 PRO A N 1
ATOM 4557 C CA . PRO A 1 580 ? -15.972 9.821 -40.304 1.00 35.28 580 PRO A CA 1
ATOM 4558 C C . PRO A 1 580 ? -15.337 11.007 -41.034 1.00 35.28 580 PRO A C 1
ATOM 4560 O O . PRO A 1 580 ? -16.032 11.760 -41.715 1.00 35.28 580 PRO A O 1
ATOM 4563 N N . GLU A 1 581 ? -14.019 11.173 -40.921 1.00 31.09 581 GLU A N 1
ATOM 4564 C CA . GLU A 1 581 ? -13.301 11.966 -41.917 1.00 31.09 581 GLU A CA 1
ATOM 4565 C C . GLU A 1 581 ? -13.336 11.213 -43.247 1.00 31.09 581 GLU A C 1
ATOM 4567 O O . GLU A 1 581 ? -13.000 10.031 -43.348 1.00 31.09 581 GLU A O 1
ATOM 4572 N N . ALA A 1 582 ? -13.842 11.910 -44.258 1.00 36.28 582 ALA A N 1
ATOM 4573 C CA . ALA A 1 582 ? -14.023 11.410 -45.601 1.00 36.28 582 ALA A CA 1
ATOM 4574 C C . ALA A 1 582 ? -12.675 10.995 -46.201 1.00 36.28 582 ALA A C 1
ATOM 4576 O O . ALA A 1 582 ? -11.885 11.837 -46.622 1.00 36.28 582 ALA A O 1
ATOM 4577 N N . VAL A 1 583 ? -12.450 9.686 -46.305 1.00 33.38 583 VAL A N 1
ATOM 4578 C CA . VAL A 1 583 ? -11.462 9.124 -47.223 1.00 33.38 583 VAL A CA 1
ATOM 4579 C C . VAL A 1 583 ? -12.188 8.158 -48.145 1.00 33.38 583 VAL A C 1
ATOM 4581 O O . VAL A 1 583 ? -12.927 7.267 -47.732 1.00 33.38 583 VAL A O 1
ATOM 4584 N N . THR A 1 584 ? -12.029 8.452 -49.425 1.00 29.12 584 THR A N 1
ATOM 4585 C CA . THR A 1 584 ? -12.649 7.845 -50.595 1.00 29.12 584 THR A CA 1
ATOM 4586 C C . THR A 1 584 ? -12.608 6.321 -50.598 1.00 29.12 584 THR A C 1
ATOM 4588 O O . THR A 1 584 ? -11.579 5.707 -50.327 1.00 29.12 584 THR A O 1
ATOM 4591 N N . ALA A 1 585 ? -13.744 5.742 -50.986 1.00 33.72 585 ALA A N 1
ATOM 4592 C CA . ALA A 1 585 ? -13.969 4.321 -51.186 1.00 33.72 585 ALA A CA 1
ATOM 4593 C C . ALA A 1 585 ? -12.908 3.664 -52.090 1.00 33.72 585 ALA A C 1
ATOM 4595 O O . ALA A 1 585 ? -12.745 4.035 -53.253 1.00 33.72 585 ALA A O 1
ATOM 4596 N N . GLY A 1 586 ? -12.251 2.638 -51.551 1.00 26.89 586 GLY A N 1
ATOM 4597 C CA . GLY A 1 586 ? -11.435 1.661 -52.263 1.00 26.89 586 GLY A CA 1
ATOM 4598 C C . GLY A 1 586 ? -11.640 0.302 -51.598 1.00 26.89 586 GLY A C 1
ATOM 4599 O O . GLY A 1 586 ? -11.332 0.125 -50.427 1.00 26.89 586 GLY A O 1
ATOM 4600 N N . VAL A 1 587 ? -12.255 -0.613 -52.337 1.00 37.53 587 VAL A N 1
ATOM 4601 C CA . VAL A 1 587 ? -12.776 -1.920 -51.921 1.00 37.53 587 VAL A CA 1
ATOM 4602 C C . VAL A 1 587 ? -11.694 -2.823 -51.315 1.00 37.53 587 VAL A C 1
ATOM 4604 O O . VAL A 1 587 ? -10.890 -3.353 -52.073 1.00 37.53 587 VAL A O 1
ATOM 4607 N N . VAL A 1 588 ? -11.742 -3.059 -49.996 1.00 27.95 588 VAL A N 1
ATOM 4608 C CA . VAL A 1 588 ? -11.450 -4.355 -49.345 1.00 27.95 588 VAL A CA 1
ATOM 4609 C C . VAL A 1 588 ? -12.261 -4.426 -48.037 1.00 27.95 588 VAL A C 1
ATOM 4611 O O . VAL A 1 588 ? -11.803 -4.032 -46.968 1.00 27.95 588 VAL A O 1
ATOM 4614 N N . ASP A 1 589 ? -13.513 -4.875 -48.132 1.00 33.44 589 ASP A N 1
ATOM 4615 C CA . ASP A 1 589 ? -14.300 -5.309 -46.973 1.00 33.44 589 ASP A CA 1
ATOM 4616 C C . ASP A 1 589 ? -13.730 -6.645 -46.481 1.00 33.44 589 ASP A C 1
ATOM 4618 O O . ASP A 1 589 ? -13.833 -7.639 -47.198 1.00 33.44 589 ASP A O 1
ATOM 4622 N N . ASN A 1 590 ? -13.084 -6.642 -45.310 1.00 31.20 590 ASN A N 1
ATOM 4623 C CA . ASN A 1 590 ? -13.041 -7.700 -44.284 1.00 31.20 590 ASN A CA 1
ATOM 4624 C C . ASN A 1 590 ? -11.937 -7.350 -43.264 1.00 31.20 590 ASN A C 1
ATOM 4626 O O . ASN A 1 590 ? -10.833 -7.019 -43.678 1.00 31.20 590 ASN A O 1
ATOM 4630 N N . LEU A 1 591 ? -12.232 -7.487 -41.960 1.00 32.47 591 LEU A N 1
ATOM 4631 C CA . LEU A 1 591 ? -11.377 -7.197 -40.780 1.00 32.47 591 LEU A CA 1
ATOM 4632 C C . LEU A 1 591 ? -11.477 -5.757 -40.225 1.00 32.47 591 LEU A C 1
ATOM 4634 O O . LEU A 1 591 ? -10.499 -5.023 -40.128 1.00 32.47 591 LEU A O 1
ATOM 4638 N N . LYS A 1 592 ? -12.672 -5.342 -39.787 1.00 35.41 592 LYS A N 1
ATOM 4639 C CA . LYS A 1 592 ? -12.770 -4.403 -38.652 1.00 35.41 592 LYS A CA 1
ATOM 4640 C C . LYS A 1 592 ? -12.823 -5.252 -37.388 1.00 35.41 592 LYS A C 1
ATOM 4642 O O . LYS A 1 592 ? -13.908 -5.560 -36.898 1.00 35.41 592 LYS A O 1
ATOM 4647 N N . ASP A 1 593 ? -11.661 -5.725 -36.956 1.00 38.09 593 ASP A N 1
ATOM 4648 C CA . ASP A 1 593 ? -11.568 -6.721 -35.896 1.00 38.09 593 ASP A CA 1
ATOM 4649 C C . ASP A 1 593 ? -11.749 -6.119 -34.507 1.00 38.09 593 ASP A C 1
ATOM 4651 O O . ASP A 1 593 ? -11.274 -5.037 -34.172 1.00 38.09 593 ASP A O 1
ATOM 4655 N N . ALA A 1 594 ? -12.429 -6.894 -33.670 1.00 32.16 594 ALA A N 1
ATOM 4656 C CA . ALA A 1 594 ? -12.627 -6.696 -32.244 1.00 32.16 594 ALA A CA 1
ATOM 4657 C C . ALA A 1 594 ? -11.321 -6.849 -31.419 1.00 32.16 594 ALA A C 1
ATOM 4659 O O . ALA A 1 594 ? -11.351 -7.389 -30.314 1.00 32.16 594 ALA A O 1
ATOM 4660 N N . SER A 1 595 ? -10.175 -6.414 -31.957 1.00 41.62 595 SER A N 1
ATOM 4661 C CA . SER A 1 595 ? -8.825 -6.646 -31.425 1.00 41.62 595 SER A CA 1
ATOM 4662 C C . SER A 1 595 ? -8.036 -5.372 -31.093 1.00 41.62 595 SER A C 1
ATOM 4664 O O . SER A 1 595 ? -6.822 -5.450 -30.932 1.00 41.62 595 SER A O 1
ATOM 4666 N N . ASP A 1 596 ? -8.693 -4.226 -30.896 1.00 56.31 596 ASP A N 1
ATOM 4667 C CA . ASP A 1 596 ? -8.069 -3.006 -30.340 1.00 56.31 596 ASP A CA 1
ATOM 4668 C C . ASP A 1 596 ? -7.883 -3.110 -28.809 1.00 56.31 596 ASP A C 1
ATOM 4670 O O . ASP A 1 596 ? -8.258 -2.221 -28.039 1.00 56.31 596 ASP A O 1
ATOM 4674 N N . ASN A 1 597 ? -7.343 -4.232 -28.328 1.00 66.38 597 ASN A N 1
ATOM 4675 C CA . ASN A 1 597 ? -6.985 -4.370 -26.921 1.00 66.38 597 ASN A CA 1
ATOM 4676 C C . ASN A 1 597 ? -5.646 -3.661 -26.658 1.00 66.38 597 ASN A C 1
ATOM 4678 O O . ASN A 1 597 ? -4.740 -3.739 -27.489 1.00 66.38 597 ASN A O 1
ATOM 4682 N N . PRO A 1 598 ? -5.485 -2.983 -25.506 1.00 81.06 598 PRO A N 1
ATOM 4683 C CA . PRO A 1 598 ? -4.205 -2.390 -25.138 1.00 81.06 598 PRO A CA 1
ATOM 4684 C C . PRO A 1 598 ? -3.109 -3.462 -25.101 1.00 81.06 598 PRO A C 1
ATOM 4686 O O . PRO A 1 598 ? -3.384 -4.617 -24.763 1.00 81.06 598 PRO A O 1
ATOM 4689 N N . ILE A 1 599 ? -1.873 -3.065 -25.425 1.00 88.94 599 ILE A N 1
ATOM 4690 C CA . ILE A 1 599 ? -0.698 -3.945 -25.404 1.00 88.94 599 ILE A CA 1
ATOM 4691 C C . ILE A 1 599 ? -0.619 -4.640 -24.040 1.00 88.94 599 ILE A C 1
ATOM 4693 O O . ILE A 1 599 ? -0.515 -3.992 -22.997 1.00 88.94 599 ILE A O 1
ATOM 4697 N N . GLN A 1 600 ? -0.693 -5.970 -24.058 1.00 93.69 600 GLN A N 1
ATOM 4698 C CA . GLN A 1 600 ? -0.579 -6.792 -22.861 1.00 93.69 600 GLN A CA 1
ATOM 4699 C C . GLN A 1 600 ? 0.895 -7.114 -22.629 1.00 93.69 600 GLN A C 1
ATOM 4701 O O . GLN A 1 600 ? 1.516 -7.826 -23.414 1.00 93.69 600 GLN A O 1
ATOM 4706 N N . CYS A 1 601 ? 1.455 -6.571 -21.555 1.00 96.06 601 CYS A N 1
ATOM 4707 C CA . CYS A 1 601 ? 2.824 -6.833 -21.140 1.00 96.06 601 CYS A CA 1
ATOM 4708 C C . CYS A 1 601 ? 2.853 -7.082 -19.634 1.00 96.06 601 CYS A C 1
ATOM 4710 O O . CYS A 1 601 ? 2.314 -6.293 -18.864 1.00 96.06 601 CYS A O 1
ATOM 4712 N N . GLU A 1 602 ? 3.482 -8.165 -19.197 1.00 98.06 602 GLU A N 1
ATOM 4713 C CA . GLU A 1 602 ? 3.698 -8.442 -17.786 1.00 98.06 602 GLU A CA 1
ATOM 4714 C C . GLU A 1 602 ? 5.171 -8.730 -17.509 1.00 98.06 602 GLU A C 1
ATOM 4716 O O . GLU A 1 602 ? 5.748 -9.639 -18.089 1.00 98.06 602 GLU A O 1
ATOM 4721 N N . VAL A 1 603 ? 5.774 -7.986 -16.585 1.00 98.00 603 VAL A N 1
ATOM 4722 C CA . VAL A 1 603 ? 7.112 -8.250 -16.058 1.00 98.00 603 VAL A CA 1
ATOM 4723 C C . VAL A 1 603 ? 6.960 -8.759 -14.625 1.00 98.00 603 VAL A C 1
ATOM 4725 O O . VAL A 1 603 ? 6.372 -8.084 -13.780 1.00 98.00 603 VAL A O 1
ATOM 4728 N N . SER A 1 604 ? 7.469 -9.957 -14.329 1.00 98.19 604 SER A N 1
ATOM 4729 C CA . SER A 1 604 ? 7.508 -10.465 -12.958 1.00 98.19 604 SER A CA 1
ATOM 4730 C C . SER A 1 604 ? 8.386 -9.553 -12.095 1.00 98.19 604 SER A C 1
ATOM 4732 O O . SER A 1 604 ? 9.486 -9.184 -12.522 1.00 98.19 604 SER A O 1
ATOM 4734 N N . PRO A 1 605 ? 7.979 -9.274 -10.841 1.00 97.88 605 PRO A N 1
ATOM 4735 C CA . PRO A 1 605 ? 8.832 -8.576 -9.890 1.00 97.88 605 PRO A CA 1
ATOM 4736 C C . PRO A 1 605 ? 10.217 -9.212 -9.704 1.00 97.88 605 PRO A C 1
ATOM 4738 O O . PRO A 1 605 ? 11.171 -8.503 -9.405 1.00 97.88 605 PRO A O 1
ATOM 4741 N N . LEU A 1 606 ? 10.363 -10.531 -9.899 1.00 97.12 606 LEU A N 1
ATOM 4742 C CA . LEU A 1 606 ? 11.664 -11.206 -9.816 1.00 97.12 606 LEU A CA 1
ATOM 4743 C C . LEU A 1 606 ? 12.615 -10.781 -10.948 1.00 97.12 606 LEU A C 1
ATOM 4745 O O . LEU A 1 606 ? 13.828 -10.681 -10.733 1.00 97.12 606 LEU A O 1
ATOM 4749 N N . SER A 1 607 ? 12.082 -10.449 -12.123 1.00 96.19 607 SER A N 1
ATOM 4750 C CA . SER A 1 607 ? 12.861 -9.928 -13.250 1.00 96.19 607 SER A CA 1
ATOM 4751 C C . SER A 1 607 ? 13.198 -8.454 -13.048 1.00 96.19 607 SER A C 1
ATOM 4753 O O . SER A 1 607 ? 14.371 -8.085 -13.124 1.00 96.19 607 SER A O 1
ATOM 4755 N N . SER A 1 608 ? 12.215 -7.633 -12.672 1.00 94.88 608 SER A N 1
ATOM 4756 C CA . SER A 1 608 ? 12.401 -6.195 -12.453 1.00 94.88 608 SER A CA 1
ATOM 4757 C C . SER A 1 608 ? 11.466 -5.654 -11.370 1.00 94.88 608 SER A C 1
ATOM 4759 O O . SER A 1 608 ? 10.266 -5.917 -11.397 1.00 94.88 608 SER A O 1
ATOM 4761 N N . TYR A 1 609 ? 12.004 -4.890 -10.416 1.00 94.62 609 TYR A N 1
ATOM 4762 C CA . TYR A 1 609 ? 11.232 -4.286 -9.329 1.00 94.62 609 TYR A CA 1
ATOM 4763 C C . TYR A 1 609 ? 10.500 -3.012 -9.771 1.00 94.62 609 TYR A C 1
ATOM 4765 O O . TYR A 1 609 ? 9.338 -2.807 -9.416 1.00 94.62 609 TYR A O 1
ATOM 4773 N N . ALA A 1 610 ? 11.195 -2.143 -10.507 1.00 91.75 610 ALA A N 1
ATOM 4774 C CA . ALA A 1 610 ? 10.724 -0.824 -10.920 1.00 91.75 610 ALA A CA 1
ATOM 4775 C C . ALA A 1 610 ? 11.212 -0.431 -12.332 1.00 91.75 610 ALA A C 1
ATOM 4777 O O . ALA A 1 610 ? 11.369 0.759 -12.614 1.00 91.75 610 ALA A O 1
ATOM 4778 N N . GLY A 1 611 ? 11.460 -1.414 -13.203 1.00 90.56 611 GLY A N 1
ATOM 4779 C CA . GLY A 1 611 ? 11.899 -1.228 -14.591 1.00 90.56 611 GLY A CA 1
ATOM 4780 C C . GLY A 1 611 ? 13.402 -1.418 -14.822 1.00 90.56 611 GLY A C 1
ATOM 4781 O O . GLY A 1 611 ? 13.846 -1.386 -15.964 1.00 90.56 611 GLY A O 1
ATOM 4782 N N . GLU A 1 612 ? 14.196 -1.649 -13.773 1.00 88.75 612 GLU A N 1
ATOM 4783 C CA . GLU A 1 612 ? 15.632 -1.905 -13.894 1.00 88.75 612 GLU A CA 1
ATOM 4784 C C . GLU A 1 612 ? 15.954 -3.304 -14.446 1.00 88.75 612 GLU A C 1
ATOM 4786 O O . GLU A 1 612 ? 15.240 -4.270 -14.163 1.00 88.75 612 GLU A O 1
ATOM 4791 N N . GLY A 1 613 ? 17.079 -3.436 -15.157 1.00 86.94 613 GLY A N 1
ATOM 4792 C CA . GLY A 1 613 ? 17.661 -4.732 -15.526 1.00 86.94 613 GLY A CA 1
ATOM 4793 C C . GLY A 1 613 ? 16.966 -5.447 -16.685 1.00 86.94 613 GLY A C 1
ATOM 4794 O O . GLY A 1 613 ? 17.144 -6.656 -16.840 1.00 86.94 613 GLY A O 1
ATOM 4795 N N . LEU A 1 614 ? 16.179 -4.721 -17.481 1.00 91.69 614 LEU A N 1
ATOM 4796 C CA . LEU A 1 614 ? 15.458 -5.256 -18.637 1.00 91.69 614 LEU A CA 1
ATOM 4797 C C . LEU A 1 614 ? 16.249 -5.141 -19.944 1.00 91.69 614 LEU A C 1
ATOM 4799 O O . LEU A 1 614 ? 15.941 -5.846 -20.901 1.00 91.69 614 LEU A O 1
ATOM 4803 N N . GLU A 1 615 ? 17.285 -4.304 -19.995 1.00 90.69 615 GLU A N 1
ATOM 4804 C CA . GLU A 1 615 ? 18.024 -3.964 -21.214 1.00 90.69 615 GLU A CA 1
ATOM 4805 C C . GLU A 1 615 ? 18.592 -5.212 -21.904 1.00 90.69 615 GLU A C 1
ATOM 4807 O O . GLU A 1 615 ? 18.483 -5.362 -23.117 1.00 90.69 615 GLU A O 1
ATOM 4812 N N . SER A 1 616 ? 19.130 -6.164 -21.137 1.00 90.06 616 SER A N 1
ATOM 4813 C CA . SER A 1 616 ? 19.665 -7.419 -21.683 1.00 90.06 616 SER A CA 1
ATOM 4814 C C . SER A 1 616 ? 18.597 -8.334 -22.292 1.00 90.06 616 SER A C 1
ATOM 4816 O O . SER A 1 616 ? 18.927 -9.205 -23.097 1.00 90.06 616 SER A O 1
ATOM 4818 N N . LEU A 1 617 ? 17.331 -8.158 -21.907 1.00 91.44 617 LEU A N 1
ATOM 4819 C CA . LEU A 1 617 ? 16.213 -8.978 -22.358 1.00 91.44 617 LEU A CA 1
ATOM 4820 C C . LEU A 1 617 ? 15.495 -8.358 -23.555 1.00 91.44 617 LEU A C 1
ATOM 4822 O O . LEU A 1 617 ? 15.040 -9.116 -24.414 1.00 91.44 617 LEU A O 1
ATOM 4826 N N . VAL A 1 618 ? 15.404 -7.024 -23.621 1.00 94.44 618 VAL A N 1
ATOM 4827 C CA . VAL A 1 618 ? 14.520 -6.330 -24.574 1.00 94.44 618 VAL A CA 1
ATOM 4828 C C . VAL A 1 618 ? 15.206 -5.333 -25.506 1.00 94.44 618 VAL A C 1
ATOM 4830 O O . VAL A 1 618 ? 14.623 -5.019 -26.541 1.00 94.44 618 VAL A O 1
ATOM 4833 N N . ALA A 1 619 ? 16.413 -4.845 -25.201 1.00 92.94 619 ALA A N 1
ATOM 4834 C CA . ALA A 1 619 ? 17.024 -3.775 -25.990 1.00 92.94 619 ALA A CA 1
ATOM 4835 C C . ALA A 1 619 ? 17.234 -4.191 -27.453 1.00 92.94 619 ALA A C 1
ATOM 4837 O O . ALA A 1 619 ? 17.846 -5.223 -27.739 1.00 92.94 619 ALA A O 1
ATOM 4838 N N . ASN A 1 620 ? 16.761 -3.355 -28.381 1.00 92.94 620 ASN A N 1
ATOM 4839 C CA . ASN A 1 620 ? 16.792 -3.584 -29.830 1.00 92.94 620 ASN A CA 1
ATOM 4840 C C . ASN A 1 620 ? 16.053 -4.856 -30.284 1.00 92.94 620 ASN A C 1
ATOM 4842 O O . ASN A 1 620 ? 16.363 -5.403 -31.345 1.00 92.94 620 ASN A O 1
ATOM 4846 N N . ARG A 1 621 ? 15.090 -5.341 -29.492 1.00 94.50 621 ARG A N 1
ATOM 4847 C CA . ARG A 1 621 ? 14.236 -6.484 -29.832 1.00 94.50 621 ARG A CA 1
ATOM 4848 C C . ARG A 1 621 ? 12.794 -6.031 -30.012 1.00 94.50 621 ARG A C 1
ATOM 4850 O O . ARG A 1 621 ? 12.354 -5.036 -29.434 1.00 94.50 621 ARG A O 1
ATOM 4857 N N . GLU A 1 622 ? 12.077 -6.777 -30.836 1.00 95.31 622 GLU A N 1
ATOM 4858 C CA . GLU A 1 622 ? 10.677 -6.538 -31.167 1.00 95.31 622 GLU A CA 1
ATOM 4859 C C . GLU A 1 622 ? 9.852 -7.728 -30.680 1.00 95.31 622 GLU A C 1
ATOM 4861 O O . GLU A 1 622 ? 10.313 -8.866 -30.787 1.00 95.31 622 GLU A O 1
ATOM 4866 N N . PHE A 1 623 ? 8.678 -7.451 -30.113 1.00 94.88 623 PHE A N 1
ATOM 4867 C CA . PHE A 1 623 ? 7.821 -8.454 -29.487 1.00 94.88 623 PHE A CA 1
ATOM 4868 C C . PHE A 1 623 ? 6.367 -8.336 -29.951 1.00 94.88 623 PHE A C 1
ATOM 4870 O O . PHE A 1 623 ? 5.822 -7.234 -30.072 1.00 94.88 623 PHE A O 1
ATOM 4877 N N . HIS A 1 624 ? 5.709 -9.472 -30.126 1.00 93.25 624 HIS A N 1
ATOM 4878 C CA . HIS A 1 624 ? 4.264 -9.589 -30.226 1.00 93.25 624 HIS A CA 1
ATOM 4879 C C . HIS A 1 624 ? 3.645 -9.647 -28.824 1.00 93.25 624 HIS A C 1
ATOM 4881 O O . HIS A 1 624 ? 4.103 -10.369 -27.937 1.00 93.25 624 HIS A O 1
ATOM 4887 N N . ALA A 1 625 ? 2.570 -8.887 -28.614 1.00 92.12 625 ALA A N 1
ATOM 4888 C CA . ALA A 1 625 ? 1.768 -8.993 -27.400 1.00 92.12 625 ALA A CA 1
ATOM 4889 C C . ALA A 1 625 ? 0.766 -10.165 -27.510 1.00 92.12 625 ALA A C 1
ATOM 4891 O O . ALA A 1 625 ? 0.222 -10.372 -28.597 1.00 92.12 625 ALA A O 1
ATOM 4892 N N . PRO A 1 626 ? 0.434 -10.870 -26.407 1.00 93.81 626 PRO A N 1
ATOM 4893 C CA . PRO A 1 626 ? 0.874 -10.624 -25.029 1.00 93.81 626 PRO A CA 1
ATOM 4894 C C . PRO A 1 626 ? 2.317 -11.065 -24.732 1.00 93.81 626 PRO A C 1
ATOM 4896 O O . PRO A 1 626 ? 2.697 -12.190 -25.044 1.00 93.81 626 PRO A O 1
ATOM 4899 N N . LEU A 1 627 ? 3.090 -10.206 -24.060 1.00 95.88 627 LEU A N 1
ATOM 4900 C CA . LEU A 1 627 ? 4.473 -10.477 -23.644 1.00 95.88 627 LEU A CA 1
ATOM 4901 C C . LEU A 1 627 ? 4.548 -10.719 -22.132 1.00 95.88 627 LEU A C 1
ATOM 4903 O O . LEU A 1 627 ? 4.109 -9.868 -21.357 1.00 95.88 627 LEU A O 1
ATOM 4907 N N . ILE A 1 628 ? 5.167 -11.820 -21.708 1.00 97.44 628 ILE A N 1
ATOM 4908 C CA . ILE A 1 628 ? 5.525 -12.082 -20.308 1.00 97.44 628 ILE A CA 1
ATOM 4909 C C . ILE A 1 628 ? 7.048 -12.107 -20.178 1.00 97.44 628 ILE A C 1
ATOM 4911 O O . ILE A 1 628 ? 7.721 -12.805 -20.926 1.00 97.44 628 ILE A O 1
ATOM 4915 N N . ILE A 1 629 ? 7.599 -11.378 -19.212 1.00 97.06 629 ILE A N 1
ATOM 4916 C CA . ILE A 1 629 ? 9.008 -11.460 -18.822 1.00 97.06 629 ILE A CA 1
ATOM 4917 C C . ILE A 1 629 ? 9.081 -11.974 -17.387 1.00 97.06 629 ILE A C 1
ATOM 4919 O O . ILE A 1 629 ? 8.635 -11.297 -16.463 1.00 97.06 629 ILE A O 1
ATOM 4923 N N . ASP A 1 630 ? 9.672 -13.144 -17.185 1.00 95.44 630 ASP A N 1
ATOM 4924 C CA . ASP A 1 630 ? 9.836 -13.778 -15.875 1.00 95.44 630 ASP A CA 1
ATOM 4925 C C . ASP A 1 630 ? 11.273 -14.293 -15.672 1.00 95.44 630 ASP A C 1
ATOM 4927 O O . ASP A 1 630 ? 12.182 -13.951 -16.436 1.00 95.44 630 ASP A O 1
ATOM 4931 N N . GLU A 1 631 ? 11.516 -15.061 -14.608 1.00 90.19 631 GLU A N 1
ATOM 4932 C CA . GLU A 1 631 ? 12.828 -15.636 -14.296 1.00 90.19 631 GLU A CA 1
ATOM 4933 C C . GLU A 1 631 ? 13.372 -16.592 -15.375 1.00 90.19 631 GLU A C 1
ATOM 4935 O O . GLU A 1 631 ? 14.561 -16.921 -15.364 1.00 90.19 631 GLU A O 1
ATOM 4940 N N . HIS A 1 632 ? 12.524 -17.041 -16.303 1.00 91.31 632 HIS A N 1
ATOM 4941 C CA . HIS A 1 632 ? 12.874 -17.930 -17.406 1.00 91.31 632 HIS A CA 1
ATOM 4942 C C . HIS A 1 632 ? 13.124 -17.187 -18.726 1.00 91.31 632 HIS A C 1
ATOM 4944 O O . HIS A 1 632 ? 13.580 -17.810 -19.686 1.00 91.31 632 HIS A O 1
ATOM 4950 N N . GLY A 1 633 ? 12.893 -15.872 -18.776 1.00 91.50 633 GLY A N 1
ATOM 4951 C CA . GLY A 1 633 ? 13.158 -15.029 -19.942 1.00 91.50 633 GLY A CA 1
ATOM 4952 C C . GLY A 1 633 ? 11.922 -14.278 -20.430 1.00 91.50 633 GLY A C 1
ATOM 4953 O O . GLY A 1 633 ? 11.002 -14.012 -19.665 1.00 91.50 633 GLY A O 1
ATOM 4954 N N . ALA A 1 634 ? 11.941 -13.889 -21.706 1.00 92.81 634 ALA A N 1
ATOM 4955 C CA . ALA A 1 634 ? 10.830 -13.220 -22.378 1.00 92.81 634 ALA A CA 1
ATOM 4956 C C . ALA A 1 634 ? 10.047 -14.232 -23.230 1.00 92.81 634 ALA A C 1
ATOM 4958 O O . ALA A 1 634 ? 10.648 -14.914 -24.062 1.00 92.81 634 ALA A O 1
ATOM 4959 N N . HIS A 1 635 ? 8.730 -14.293 -23.034 1.00 92.44 635 HIS A N 1
ATOM 4960 C CA . HIS A 1 635 ? 7.811 -15.253 -23.647 1.00 92.44 635 HIS A CA 1
ATOM 4961 C C . HIS A 1 635 ? 6.652 -14.522 -24.328 1.00 92.44 635 HIS A C 1
ATOM 4963 O O . HIS A 1 635 ? 5.966 -13.714 -23.698 1.00 92.44 635 HIS A O 1
ATOM 4969 N N . GLU A 1 636 ? 6.412 -14.822 -25.600 1.00 91.12 636 GLU A N 1
ATOM 4970 C CA . GLU A 1 636 ? 5.277 -14.298 -26.366 1.00 91.12 636 GLU A CA 1
ATOM 4971 C C . GLU A 1 636 ? 4.139 -15.322 -26.325 1.00 91.12 636 GLU A C 1
ATOM 4973 O O . GLU A 1 636 ? 4.298 -16.456 -26.776 1.00 91.12 636 GLU A O 1
ATOM 4978 N N . LEU A 1 637 ? 2.986 -14.951 -25.768 1.00 83.88 637 LEU A N 1
ATOM 4979 C CA . LEU A 1 637 ? 1.843 -15.857 -25.687 1.00 83.88 637 LEU A CA 1
ATOM 4980 C C . LEU A 1 637 ? 1.153 -15.971 -27.053 1.00 83.88 637 LEU A C 1
ATOM 4982 O O . LEU A 1 637 ? 0.573 -15.003 -27.547 1.00 83.88 637 LEU A O 1
ATOM 4986 N N . VAL A 1 638 ? 1.130 -17.173 -27.636 1.00 78.25 638 VAL A N 1
ATOM 4987 C CA . VAL A 1 638 ? 0.321 -17.468 -28.830 1.00 78.25 638 VAL A CA 1
ATOM 4988 C C . VAL A 1 638 ? -1.052 -18.030 -28.445 1.00 78.25 638 VAL A C 1
ATOM 4990 O O . VAL A 1 638 ? -1.243 -18.585 -27.363 1.00 78.25 638 VAL A O 1
ATOM 4993 N N . LYS A 1 639 ? -2.043 -17.935 -29.350 1.00 55.06 639 LYS A N 1
ATOM 4994 C CA . LYS A 1 639 ? -3.434 -18.416 -29.141 1.00 55.06 639 LYS A CA 1
ATOM 4995 C C . LYS A 1 639 ? -3.558 -19.892 -28.694 1.00 55.06 639 LYS A C 1
ATOM 4997 O O . LYS A 1 639 ? -4.638 -20.284 -28.263 1.00 55.06 639 LYS A O 1
ATOM 5002 N N . ASN A 1 640 ? -2.487 -20.689 -28.769 1.00 46.75 640 ASN A N 1
ATOM 5003 C CA . ASN A 1 640 ? -2.446 -22.105 -28.382 1.00 46.75 640 ASN A CA 1
ATOM 5004 C C . ASN A 1 640 ? -1.688 -22.392 -27.062 1.00 46.75 640 ASN A C 1
ATOM 5006 O O . ASN A 1 640 ? -1.471 -23.562 -26.751 1.00 46.75 640 ASN A O 1
ATOM 5010 N N . GLY A 1 641 ? -1.328 -21.369 -26.276 1.00 45.78 641 GLY A N 1
ATOM 5011 C CA . GLY A 1 641 ? -0.493 -21.501 -25.071 1.00 45.78 641 GLY A CA 1
ATOM 5012 C C . GLY A 1 641 ? 0.962 -21.088 -25.315 1.00 45.78 641 GLY A C 1
ATOM 5013 O O . GLY A 1 641 ? 1.288 -20.690 -26.429 1.00 45.78 641 GLY A O 1
ATOM 5014 N N . LEU A 1 642 ? 1.787 -21.131 -24.258 1.00 43.47 642 LEU A N 1
ATOM 5015 C CA . LEU A 1 642 ? 3.229 -20.825 -24.295 1.00 43.47 642 LEU A CA 1
ATOM 5016 C C . LEU A 1 642 ? 3.979 -21.616 -25.375 1.00 43.47 642 LEU A C 1
ATOM 5018 O O . LEU A 1 642 ? 3.718 -22.838 -25.493 1.00 43.47 642 LEU A O 1
#